Protein AF-A0A425Y7Y9-F1 (afdb_monomer_lite)

InterPro domains:
  IPR007346 Endonuclease I [PF04231] (333-532)
  IPR007346 Endonuclease I [PTHR33607] (313-542)
  IPR043744 Domain of unknown function DUF5689 [PF18942] (41-261)
  IPR044925 His-Me finger superfamily [SSF54060] (330-532)

Sequence (548 aa):
MRKALYLLFLLTASFSACDSGSDSIKETIDPIPVVPVELVSNTTISDLKDLIGSEGFLSITQDLVIEGKVISDDYEKNIYESIVINDTKANADFSGIEILLASEELGRSFKLGQKILVKCKGLILGDNVLGANTLVENGKKTVTAIERNSIFDFIVKADDILSVESKLTAISNINDDMILSLIKVNAVQFIDADLEKNFGDANADVIRTLTDKDKNTLSLNIRKTADFGDTKIPAGNGSVMGILTKVNGTYELVIRGLSDVVLDGQRVDGDDNGGSQSGNDHENFLTPEVDVNGKIIVKYTPKDYVSQISEGQHMMSVRIPDNYYTSASTLSGAQLRSQIQSIISSGVKKLPYTSSSTDVWDMCEAGDQNPDNASQVWQIYKEQGISKSAHVSGSTGWNREHVWAKSHGDFGTSAGPGTDGHHLRASDAKENGNRAALDFANVNGPRTKNATFYEPPLSAKGDVARSIFYMAVRYGFTVDELGGQGKAERHGKLADLLKWNELDPVDPYEIRRNNVIYGIQNNRNPFIDHPELVKYIFGDKKTAVWKN

Radius of gyration: 28.17 Å; chains: 1; bounding box: 64×74×106 Å

Foldseek 3Di:
DDDDDDDDDDDDDDDDDDDDDDDDDDDDDDDDDDDPDDDDAPDELVRVLVPQDPVQKDQAADQGKYKFFWAFACPQPQPFQKTKTFHDDPPRRQNIAIAGAPDPRVCVVHPHQWMKMFGQHQWMDGNRYIARDWDADPNDIDHHHHYHVCPVVGMDTDPDRHDQFAAEDALVPDDPSNAQGWHKHWQKFWDPVQQADFQAALPAKDWTWIAHLVGRIEIEIGGSRGNRRRPGGDGAGTMAIAHWHADPRGIYGRGNHCVRDDGPHHDNDRDDDDDDDDDDDDDDDDDADQDPVGDGDDDDDAFHADRDDDDPPDPPPLPDDVCLCVVLFQDFFPSNLQVLLVSQQPPWDFAQCDDPDDALLNLQLQLQQGRNDNQWGAALQPRDTFGSVQEDPDQAGKYWAQLQACQLAVDDCDRDSNGQLLRIHIHRRNVSVVCPNAADAPPPDPDQDDPRYGHGPLQNLLSSLLSQVQCCSNPVADEEQPADDDHGRYGHHQVRSLVSCSSHDQGVSLSSSQVSSCVVTVGGRVCNVPVCVCCRHRNVVRVPGHHD

Organism: NCBI:txid2283627

Structure (mmCIF, N/CA/C/O backbone):
data_AF-A0A425Y7Y9-F1
#
_entry.id   AF-A0A425Y7Y9-F1
#
loop_
_atom_site.group_PDB
_atom_site.id
_atom_site.type_symbol
_atom_site.label_atom_id
_atom_site.label_alt_id
_atom_site.label_comp_id
_atom_site.label_asym_id
_atom_site.label_entity_id
_atom_site.label_seq_id
_atom_site.pdbx_PDB_ins_code
_atom_site.Cartn_x
_atom_site.Cartn_y
_atom_site.Cartn_z
_atom_site.occupancy
_atom_site.B_iso_or_equiv
_atom_site.auth_seq_id
_atom_site.auth_comp_id
_atom_site.auth_asym_id
_atom_site.auth_atom_id
_atom_site.pdbx_PDB_model_num
ATOM 1 N N . MET A 1 1 ? 34.437 -2.948 71.991 1.00 32.66 1 MET A N 1
ATOM 2 C CA . MET A 1 1 ? 35.630 -2.276 71.413 1.00 32.66 1 MET A CA 1
ATOM 3 C C . MET A 1 1 ? 35.939 -2.944 70.080 1.00 32.66 1 MET A C 1
ATOM 5 O O . MET A 1 1 ? 35.927 -4.165 70.085 1.00 32.66 1 MET A O 1
ATOM 9 N N . ARG A 1 2 ? 36.277 -2.185 69.017 1.00 30.33 2 ARG A N 1
ATOM 10 C CA . ARG A 1 2 ? 36.571 -2.676 67.641 1.00 30.33 2 ARG A CA 1
ATOM 11 C C . ARG A 1 2 ? 35.376 -3.345 66.924 1.00 30.33 2 ARG A C 1
ATOM 13 O O . ARG A 1 2 ? 34.539 -3.942 67.582 1.00 30.33 2 ARG A O 1
ATOM 20 N N . LYS A 1 3 ? 35.271 -3.322 65.590 1.00 27.41 3 LYS A N 1
ATOM 21 C CA . LYS A 1 3 ? 35.575 -2.273 64.581 1.00 27.41 3 LYS A CA 1
ATOM 22 C C . LYS A 1 3 ? 34.843 -2.693 63.290 1.00 27.41 3 LYS A C 1
ATOM 24 O O . LYS A 1 3 ? 34.805 -3.883 63.005 1.00 27.41 3 LYS A O 1
ATOM 29 N N . ALA A 1 4 ? 34.302 -1.755 62.516 1.00 27.42 4 ALA A N 1
ATOM 30 C CA . ALA A 1 4 ? 33.759 -2.062 61.189 1.00 27.42 4 ALA A CA 1
ATOM 31 C C . ALA A 1 4 ? 34.880 -2.188 60.141 1.00 27.42 4 ALA A C 1
ATOM 33 O O . ALA A 1 4 ? 35.915 -1.529 60.279 1.00 27.42 4 ALA A O 1
ATOM 34 N N . LEU A 1 5 ? 34.642 -2.960 59.074 1.00 26.59 5 LEU A N 1
ATOM 35 C CA . LEU A 1 5 ? 35.313 -2.780 57.785 1.00 26.59 5 LEU A CA 1
ATOM 36 C C . LEU A 1 5 ? 34.445 -3.319 56.634 1.00 26.59 5 LEU A C 1
ATOM 38 O O . LEU A 1 5 ? 33.860 -4.392 56.751 1.00 26.59 5 LEU A O 1
ATOM 42 N N . TYR A 1 6 ? 34.373 -2.561 55.540 1.00 25.73 6 TYR A N 1
ATOM 43 C CA . TYR A 1 6 ? 33.807 -2.980 54.253 1.00 25.73 6 TYR A CA 1
ATOM 44 C C . TYR A 1 6 ? 34.863 -3.736 53.430 1.00 25.73 6 TYR A C 1
ATOM 46 O O . TYR A 1 6 ? 36.054 -3.480 53.608 1.00 25.73 6 TYR A O 1
ATOM 54 N N . LEU A 1 7 ? 34.441 -4.529 52.438 1.00 24.77 7 LEU A N 1
ATOM 55 C CA . LEU A 1 7 ? 35.131 -4.568 51.139 1.00 24.77 7 LEU A CA 1
ATOM 56 C C . LEU A 1 7 ? 34.165 -4.941 49.996 1.00 24.77 7 LEU A C 1
ATOM 58 O O . LEU A 1 7 ? 32.967 -5.092 50.225 1.00 24.77 7 LEU A O 1
ATOM 62 N N . LEU A 1 8 ? 34.675 -4.959 48.762 1.00 22.25 8 LEU A N 1
ATOM 63 C CA . LEU A 1 8 ? 33.944 -4.602 47.544 1.00 22.25 8 LEU A CA 1
ATOM 64 C C . LEU A 1 8 ? 34.412 -5.444 46.338 1.00 22.25 8 LEU A C 1
ATOM 66 O O . LEU A 1 8 ? 35.619 -5.554 46.133 1.00 22.25 8 LEU A O 1
ATOM 70 N N . PHE A 1 9 ? 33.464 -5.900 45.501 1.00 23.36 9 PHE A N 1
ATOM 71 C CA . PHE A 1 9 ? 33.674 -6.500 44.158 1.00 23.36 9 PHE A CA 1
ATOM 72 C C . PHE A 1 9 ? 34.446 -7.862 44.165 1.00 23.36 9 PHE A C 1
ATOM 74 O O . PHE A 1 9 ? 34.919 -8.291 45.210 1.00 23.36 9 PHE A O 1
ATOM 81 N N . LEU A 1 10 ? 34.536 -8.666 43.087 1.00 24.05 10 LEU A N 1
ATOM 82 C CA . LEU A 1 10 ? 34.299 -8.429 41.648 1.00 24.05 10 LEU A CA 1
ATOM 83 C C . LEU A 1 10 ? 33.756 -9.684 40.902 1.00 24.05 10 LEU A C 1
ATOM 85 O O . LEU A 1 10 ? 33.734 -10.790 41.430 1.00 24.05 10 LEU A O 1
ATOM 89 N N . LEU A 1 11 ? 33.324 -9.463 39.657 1.00 24.62 11 LEU A N 1
ATOM 90 C CA . LEU A 1 11 ? 32.719 -10.369 38.661 1.00 24.62 11 LEU A CA 1
ATOM 91 C C . LEU A 1 11 ? 33.630 -11.506 38.124 1.00 24.62 11 LEU A C 1
ATOM 93 O O . LEU A 1 11 ? 34.824 -11.288 37.943 1.00 24.62 11 LEU A O 1
ATOM 97 N N . THR A 1 12 ? 33.058 -12.657 37.726 1.00 26.95 12 THR A N 1
ATOM 98 C CA . THR A 1 12 ? 33.279 -13.361 36.420 1.00 26.95 12 THR A CA 1
ATOM 99 C C . THR A 1 12 ? 32.346 -14.587 36.270 1.00 26.95 12 THR A C 1
ATOM 101 O O . THR A 1 12 ? 31.782 -15.047 37.259 1.00 26.95 12 THR A O 1
ATOM 104 N N . ALA A 1 13 ? 32.134 -15.099 35.044 1.00 28.64 13 ALA A N 1
ATOM 105 C CA . ALA A 1 13 ? 31.211 -16.210 34.728 1.00 28.64 13 ALA A CA 1
ATOM 106 C C . ALA A 1 13 ? 31.646 -17.017 33.478 1.00 28.64 13 ALA A C 1
ATOM 108 O O . ALA A 1 13 ? 32.373 -16.466 32.651 1.00 28.64 13 ALA A O 1
ATOM 109 N N . SER A 1 14 ? 31.174 -18.271 33.310 1.00 31.69 14 SER A N 1
ATOM 110 C CA . SER A 1 14 ? 31.062 -19.014 32.021 1.00 31.69 14 SER A CA 1
ATOM 111 C C . SER A 1 14 ? 30.394 -20.408 32.156 1.00 31.69 14 SER A C 1
ATOM 113 O O . SER A 1 14 ? 30.716 -21.123 33.095 1.00 31.69 14 SER A O 1
ATOM 115 N N . PHE A 1 15 ? 29.497 -20.742 31.204 1.00 31.30 15 PHE A N 1
ATOM 116 C CA . PHE A 1 15 ? 29.165 -22.030 30.512 1.00 31.30 15 PHE A CA 1
ATOM 117 C C . PHE A 1 15 ? 29.622 -23.406 31.095 1.00 31.30 15 PHE A C 1
ATOM 119 O O . PHE A 1 15 ? 30.703 -23.493 31.657 1.00 31.30 15 PHE A O 1
ATOM 126 N N . SER A 1 16 ? 29.001 -24.589 30.883 1.00 33.62 16 SER A N 1
ATOM 127 C CA . SER A 1 16 ? 27.749 -25.109 30.249 1.00 33.62 16 SER A CA 1
ATOM 128 C C . SER A 1 16 ? 27.742 -26.667 30.383 1.00 33.62 16 SER A C 1
ATOM 130 O O . SER A 1 16 ? 28.742 -27.212 30.839 1.00 33.62 16 SER A O 1
ATOM 132 N N . ALA A 1 17 ? 26.802 -27.496 29.886 1.00 30.20 17 ALA A N 1
ATOM 133 C CA . ALA A 1 17 ? 25.320 -27.525 29.814 1.00 30.20 17 ALA A CA 1
ATOM 134 C C . ALA A 1 17 ? 24.890 -28.797 29.011 1.00 30.20 17 ALA A C 1
ATOM 136 O O . ALA A 1 17 ? 25.526 -29.084 27.997 1.00 30.20 17 ALA A O 1
ATOM 137 N N . CYS A 1 18 ? 23.851 -29.561 29.408 1.00 25.70 18 CYS A N 1
ATOM 138 C CA . CYS A 1 18 ? 23.289 -30.673 28.599 1.00 25.70 18 CYS A CA 1
ATOM 139 C C . CYS A 1 18 ? 21.883 -31.140 29.057 1.00 25.70 18 CYS A C 1
ATOM 141 O O . CYS A 1 18 ? 21.420 -30.716 30.113 1.00 25.70 18 CYS A O 1
ATOM 143 N N . ASP A 1 19 ? 21.233 -32.002 28.261 1.00 42.00 19 ASP A N 1
ATOM 144 C CA . ASP A 1 19 ? 19.782 -32.296 28.268 1.00 42.00 19 ASP A CA 1
ATOM 145 C C . ASP A 1 19 ? 19.436 -33.811 28.303 1.00 42.00 19 ASP A C 1
ATOM 147 O O . ASP A 1 19 ? 20.246 -34.642 27.893 1.00 42.00 19 ASP A O 1
ATOM 151 N N . SER A 1 20 ? 18.234 -34.160 28.791 1.00 32.25 20 SER A N 1
ATOM 152 C CA . SER A 1 20 ? 17.466 -35.397 28.506 1.00 32.25 20 SER A CA 1
ATOM 153 C C . SER A 1 20 ? 16.085 -35.346 29.199 1.00 32.25 20 SER A C 1
ATOM 155 O O . SER A 1 20 ? 15.986 -34.829 30.312 1.00 32.25 20 SER A O 1
ATOM 157 N N . GLY A 1 21 ? 15.017 -35.902 28.602 1.00 31.50 21 GLY A N 1
ATOM 158 C CA . GLY A 1 21 ? 13.669 -35.835 29.201 1.00 31.50 21 GLY A CA 1
ATOM 159 C C . GLY A 1 21 ? 12.653 -36.886 28.731 1.00 31.50 21 GLY A C 1
ATOM 160 O O . GLY A 1 21 ? 13.029 -37.856 28.076 1.00 31.50 21 GLY A O 1
ATOM 161 N N . SER A 1 22 ? 11.364 -36.645 29.046 1.00 34.16 22 SER A N 1
ATOM 162 C CA . SER A 1 22 ? 10.171 -37.506 28.809 1.00 34.16 22 SER A CA 1
ATOM 163 C C . SER A 1 22 ? 10.133 -38.808 29.655 1.00 34.16 22 SER A C 1
ATOM 165 O O . SER A 1 22 ? 11.182 -39.318 30.034 1.00 34.16 22 SER A O 1
ATOM 167 N N . ASP A 1 23 ? 8.993 -39.400 30.045 1.00 35.38 23 ASP A N 1
ATOM 168 C CA . ASP A 1 23 ? 7.564 -39.072 29.838 1.00 35.38 23 ASP A CA 1
ATOM 169 C C . ASP A 1 23 ? 6.678 -39.698 30.957 1.00 35.38 23 ASP A C 1
ATOM 171 O O . ASP A 1 23 ? 7.097 -40.687 31.561 1.00 35.38 23 ASP A O 1
ATOM 175 N N . SER A 1 24 ? 5.466 -39.172 31.222 1.00 32.50 24 SER A N 1
ATOM 176 C CA . SER A 1 24 ? 4.255 -39.918 31.684 1.00 32.50 24 SER A CA 1
ATOM 177 C C . SER A 1 24 ? 3.074 -39.034 32.158 1.00 32.50 24 SER A C 1
ATOM 179 O O . SER A 1 24 ? 2.983 -38.602 33.304 1.00 32.50 24 SER A O 1
ATOM 181 N N . ILE A 1 25 ? 2.101 -38.869 31.255 1.00 36.09 25 ILE A N 1
ATOM 182 C CA . ILE A 1 25 ? 0.624 -38.894 31.447 1.00 36.09 25 ILE A CA 1
ATOM 183 C C . ILE A 1 25 ? 0.162 -39.492 32.817 1.00 36.09 25 ILE A C 1
ATOM 185 O O . ILE A 1 25 ? 0.717 -40.499 33.243 1.00 36.09 25 ILE A O 1
ATOM 189 N N . LYS A 1 26 ? -0.912 -39.058 33.513 1.00 37.19 26 LYS A N 1
ATOM 190 C CA . LYS A 1 26 ? -2.227 -38.563 33.040 1.00 37.19 26 LYS A CA 1
ATOM 191 C C . LYS A 1 26 ? -3.115 -38.063 34.199 1.00 37.19 26 LYS A C 1
ATOM 193 O O . LYS A 1 26 ? -3.160 -38.726 35.227 1.00 37.19 26 LYS A O 1
ATOM 198 N N . GLU A 1 27 ? -3.951 -37.049 33.970 1.00 35.75 27 GLU A N 1
ATOM 199 C CA . GLU A 1 27 ? -5.282 -36.958 34.603 1.00 35.75 27 GLU A CA 1
ATOM 200 C C . GLU A 1 27 ? -6.270 -36.255 33.651 1.00 35.75 27 GLU A C 1
ATOM 202 O O . GLU A 1 27 ? -5.863 -35.447 32.816 1.00 35.75 27 GLU A O 1
ATOM 207 N N . THR A 1 28 ? -7.552 -36.624 33.704 1.00 38.84 28 THR A N 1
ATOM 208 C CA . THR A 1 28 ? -8.603 -36.162 32.775 1.00 38.84 28 THR A CA 1
ATOM 209 C C . THR A 1 28 ? -9.764 -35.558 33.547 1.00 38.84 28 THR A C 1
ATOM 211 O O . THR A 1 28 ? -10.302 -36.216 34.433 1.00 38.84 28 THR A O 1
ATOM 214 N N . ILE A 1 29 ? -10.181 -34.348 33.173 1.00 36.22 29 ILE A N 1
ATOM 215 C CA . ILE A 1 29 ? -11.377 -33.685 33.709 1.00 36.22 29 ILE A CA 1
ATOM 216 C C . ILE A 1 29 ? -12.552 -33.951 32.757 1.00 36.22 29 ILE A C 1
ATOM 218 O O . ILE A 1 29 ? -12.397 -33.825 31.541 1.00 36.22 29 ILE A O 1
ATOM 222 N N . ASP A 1 30 ? -13.709 -34.329 33.306 1.00 35.88 30 ASP A N 1
ATOM 223 C CA . ASP A 1 30 ? -14.934 -34.591 32.539 1.00 35.88 30 ASP A CA 1
ATOM 224 C C . ASP A 1 30 ? -15.533 -33.312 31.901 1.00 35.88 30 ASP A C 1
ATOM 226 O O . ASP A 1 30 ? -15.354 -32.207 32.423 1.00 35.88 30 ASP A O 1
ATOM 230 N N . PRO A 1 31 ? -16.253 -33.426 30.766 1.00 53.59 31 PRO A N 1
ATOM 231 C CA . PRO A 1 31 ? -16.633 -32.277 29.942 1.00 53.59 31 PRO A CA 1
ATOM 232 C C . PRO A 1 31 ? -17.864 -31.511 30.461 1.00 53.59 31 PRO A C 1
ATOM 234 O O . PRO A 1 31 ? -18.966 -32.055 30.534 1.00 53.59 31 PRO A O 1
ATOM 237 N N . ILE A 1 32 ? -17.703 -30.208 30.727 1.00 30.00 32 ILE A N 1
ATOM 238 C CA . ILE A 1 32 ? -18.783 -29.280 31.111 1.00 30.00 32 ILE A CA 1
ATOM 239 C C . ILE A 1 32 ? -18.461 -27.855 30.593 1.00 30.00 32 ILE A C 1
ATOM 241 O O . ILE A 1 32 ? -17.392 -27.352 30.930 1.00 30.00 32 ILE A O 1
ATOM 245 N N . PRO A 1 33 ? -19.363 -27.129 29.896 1.00 33.59 33 PRO A N 1
ATOM 246 C CA . PRO A 1 33 ? -20.411 -27.575 28.977 1.00 33.59 33 PRO A CA 1
ATOM 247 C C . PRO A 1 33 ? -20.352 -26.870 27.589 1.00 33.59 33 PRO A C 1
ATOM 249 O O . PRO A 1 33 ? -19.619 -25.913 27.357 1.00 33.59 33 PRO A O 1
ATOM 252 N N . VAL A 1 34 ? -21.202 -27.329 26.671 1.00 34.44 34 VAL A N 1
ATOM 253 C CA . VAL A 1 34 ? -21.598 -26.685 25.393 1.00 34.44 34 VAL A CA 1
ATOM 254 C C . VAL A 1 34 ? -22.338 -25.357 25.680 1.00 34.44 34 VAL A C 1
ATOM 256 O O . VAL A 1 34 ? -23.241 -25.380 26.511 1.00 34.44 34 VAL A O 1
ATOM 259 N N . VAL A 1 35 ? -22.089 -24.179 25.080 1.00 36.34 35 VAL A N 1
ATOM 260 C CA . VAL A 1 35 ? -21.073 -23.655 24.125 1.00 36.34 35 VAL A CA 1
ATOM 261 C C . VAL A 1 35 ? -20.586 -22.298 24.689 1.00 36.34 35 VAL A C 1
ATOM 263 O O . VAL A 1 35 ? -21.404 -21.611 25.308 1.00 36.34 35 VAL A O 1
ATOM 266 N N . PRO A 1 36 ? -19.361 -21.803 24.417 1.00 45.22 36 PRO A N 1
ATOM 267 C CA . PRO A 1 36 ? -19.153 -20.357 24.375 1.00 45.22 36 PRO A CA 1
ATOM 268 C C . PRO A 1 36 ? -20.010 -19.771 23.243 1.00 45.22 36 PRO A C 1
ATOM 270 O O . PRO A 1 36 ? -19.722 -19.985 22.068 1.00 45.22 36 PRO A O 1
ATOM 273 N N . VAL A 1 37 ? -21.086 -19.059 23.589 1.00 47.66 37 VAL A N 1
ATOM 274 C CA . VAL A 1 37 ? -21.837 -18.249 22.617 1.00 47.66 37 VAL A CA 1
ATOM 275 C C . VAL A 1 37 ? -20.840 -17.312 21.939 1.00 47.66 37 VAL A C 1
ATOM 277 O O . VAL A 1 37 ? -20.158 -16.559 22.638 1.00 47.66 37 VAL A O 1
ATOM 280 N N . GLU A 1 38 ? -20.729 -17.379 20.608 1.00 70.56 38 GLU A N 1
ATOM 281 C CA . GLU A 1 38 ? -19.930 -16.412 19.851 1.00 70.56 38 GLU A CA 1
ATOM 282 C C . GLU A 1 38 ? -20.389 -15.013 20.255 1.00 70.56 38 GLU A C 1
ATOM 284 O O . GLU A 1 38 ? -21.585 -14.716 20.239 1.00 70.56 38 GLU A O 1
ATOM 289 N N . LEU A 1 39 ? -19.459 -14.165 20.693 1.00 83.56 39 LEU A N 1
ATOM 290 C CA . LEU A 1 39 ? -19.810 -12.816 21.107 1.00 83.56 39 LEU A CA 1
ATOM 291 C C . LEU A 1 39 ? -20.243 -12.054 19.848 1.00 83.56 39 LEU A C 1
ATOM 293 O O . LEU A 1 39 ? -19.410 -11.761 18.996 1.00 83.56 39 LEU A O 1
ATOM 297 N N . VAL A 1 40 ? -21.542 -11.776 19.716 1.00 87.94 40 VAL A N 1
ATOM 298 C CA . VAL A 1 40 ? -22.116 -11.051 18.571 1.00 87.94 40 VAL A CA 1
ATOM 299 C C . VAL A 1 40 ? -22.347 -9.593 18.952 1.00 87.94 40 VAL A C 1
ATOM 301 O O . VAL A 1 40 ? -22.854 -9.301 20.037 1.00 87.94 40 VAL A O 1
ATOM 304 N N . SER A 1 41 ? -22.026 -8.671 18.044 1.00 91.25 41 SER A N 1
ATOM 305 C CA . SER A 1 41 ? -22.361 -7.256 18.200 1.00 91.25 41 SER A CA 1
ATOM 306 C C . SER A 1 41 ? -23.869 -7.014 18.092 1.00 91.25 41 SER A C 1
ATOM 308 O O . SER A 1 41 ? -24.479 -7.251 17.047 1.00 91.25 41 SER A O 1
ATOM 310 N N . ASN A 1 42 ? -24.471 -6.512 19.172 1.00 93.12 42 ASN A N 1
ATOM 311 C CA . ASN A 1 42 ? -25.913 -6.262 19.288 1.00 93.12 42 ASN A CA 1
ATOM 312 C C . ASN A 1 42 ? -26.306 -4.781 19.110 1.00 93.12 42 ASN A C 1
ATOM 314 O O . ASN A 1 42 ? -27.492 -4.464 19.123 1.00 93.12 42 ASN A O 1
ATOM 318 N N . THR A 1 43 ? -25.325 -3.903 18.893 1.00 92.62 43 THR A N 1
ATOM 319 C CA . THR A 1 43 ? -25.480 -2.481 18.548 1.00 92.62 43 THR A CA 1
ATOM 320 C C . THR A 1 43 ? -24.405 -2.086 17.521 1.00 92.62 43 THR A C 1
ATOM 322 O O . THR A 1 43 ? -23.396 -2.789 17.391 1.00 92.62 43 THR A O 1
ATOM 325 N N . THR A 1 44 ? -24.601 -1.007 16.757 1.00 91.81 44 THR A N 1
ATOM 326 C CA . THR A 1 44 ? -23.506 -0.365 15.995 1.00 91.81 44 THR A CA 1
ATOM 327 C C . THR A 1 44 ? -22.760 0.650 16.861 1.00 91.81 44 THR A C 1
ATOM 329 O O . THR A 1 44 ? -23.219 1.013 17.950 1.00 91.81 44 THR A O 1
ATOM 332 N N . ILE A 1 45 ? -21.614 1.131 16.371 1.00 91.75 45 ILE A N 1
ATOM 333 C CA . ILE A 1 45 ? -20.889 2.256 16.982 1.00 91.75 45 ILE A CA 1
ATOM 334 C C . ILE A 1 45 ? -21.716 3.552 16.923 1.00 91.75 45 ILE A C 1
ATOM 336 O O . ILE A 1 45 ? -21.666 4.346 17.862 1.00 91.75 45 ILE A O 1
ATOM 340 N N . SER A 1 46 ? -22.521 3.744 15.870 1.00 88.50 46 SER A N 1
ATOM 341 C CA . SER A 1 46 ? -23.405 4.911 15.749 1.00 88.50 46 SER A CA 1
ATOM 342 C C . SER A 1 46 ? -24.540 4.865 16.770 1.00 88.50 46 SER A C 1
ATOM 344 O O . SER A 1 46 ? -24.674 5.795 17.556 1.00 88.50 46 SER A O 1
ATOM 346 N N . ASP A 1 47 ? -25.270 3.746 16.842 1.00 90.31 47 ASP A N 1
ATOM 347 C CA . ASP A 1 47 ? -26.356 3.558 17.816 1.00 90.31 47 ASP A CA 1
ATOM 348 C C . ASP A 1 47 ? -25.855 3.756 19.258 1.00 90.31 47 ASP A C 1
ATOM 350 O O . ASP A 1 47 ? -26.550 4.339 20.085 1.00 90.31 47 ASP A O 1
ATOM 354 N N . LEU A 1 48 ? -24.631 3.290 19.562 1.00 92.69 48 LEU A N 1
ATOM 355 C CA . LEU A 1 48 ? -23.999 3.478 20.869 1.00 92.69 48 LEU A CA 1
ATOM 356 C C . LEU A 1 48 ? -23.728 4.961 21.165 1.00 92.69 48 LEU A C 1
ATOM 358 O O . LEU A 1 48 ? -23.982 5.409 22.283 1.00 92.69 48 LEU A O 1
ATOM 362 N N . LYS A 1 49 ? -23.218 5.713 20.181 1.00 90.25 49 LYS A N 1
ATOM 363 C CA . LYS A 1 49 ? -22.985 7.162 20.285 1.00 90.25 49 LYS A CA 1
ATOM 364 C C . LYS A 1 49 ? -24.297 7.925 20.475 1.00 90.25 49 LYS A C 1
ATOM 366 O O . LYS A 1 49 ? -24.351 8.800 21.333 1.00 90.25 49 LYS A O 1
ATOM 371 N N . ASP A 1 50 ? -25.364 7.528 19.788 1.00 89.62 50 ASP A N 1
ATOM 372 C CA . ASP A 1 50 ? -26.692 8.149 19.893 1.00 89.62 50 ASP A CA 1
ATOM 373 C C . ASP A 1 50 ? -27.379 7.925 21.260 1.00 89.62 50 ASP A C 1
ATOM 375 O O . ASP A 1 50 ? -28.347 8.615 21.589 1.00 89.62 50 ASP A O 1
ATOM 379 N N . LEU A 1 51 ? -26.863 7.024 22.112 1.00 91.12 51 LEU A N 1
ATOM 380 C CA . LEU A 1 51 ? -27.286 6.926 23.517 1.00 91.12 51 LEU A CA 1
ATOM 381 C C . LEU A 1 51 ? -26.767 8.084 24.391 1.00 91.12 51 LEU A C 1
ATOM 383 O O . LEU A 1 51 ? -27.211 8.220 25.537 1.00 91.12 51 LEU A O 1
ATOM 387 N N . ILE A 1 52 ? -25.817 8.897 23.911 1.00 87.56 52 ILE A N 1
ATOM 388 C CA . ILE A 1 52 ? -25.237 9.977 24.711 1.00 87.56 52 ILE A CA 1
ATOM 389 C C . ILE A 1 52 ? -26.240 11.132 24.863 1.00 87.56 52 ILE A C 1
ATOM 391 O O . ILE A 1 52 ? -26.569 11.867 23.934 1.00 87.56 52 ILE A O 1
ATOM 395 N N . GLY A 1 53 ? -26.772 11.282 26.076 1.00 82.25 53 GLY A N 1
ATOM 396 C CA . GLY A 1 53 ? -27.691 12.369 26.402 1.00 82.25 53 GLY A CA 1
ATOM 397 C C . GLY A 1 53 ? -27.003 13.739 26.422 1.00 82.25 53 GLY A C 1
ATOM 398 O O . GLY A 1 53 ? -25.778 13.852 26.384 1.00 82.25 53 GLY A O 1
ATOM 399 N N . SER A 1 54 ? -27.795 14.798 26.607 1.00 81.69 54 SER A N 1
ATOM 400 C CA . SER A 1 54 ? -27.324 16.195 26.673 1.00 81.69 54 SER A CA 1
ATOM 401 C C . SER A 1 54 ? -26.325 16.513 27.801 1.00 81.69 54 SER A C 1
ATOM 403 O O . SER A 1 54 ? -25.862 17.645 27.896 1.00 81.69 54 SER A O 1
ATOM 405 N N . GLU A 1 55 ? -25.998 15.550 28.668 1.00 79.31 55 GLU A N 1
ATOM 406 C CA . GLU A 1 55 ? -24.912 15.660 29.652 1.00 79.31 55 GLU A CA 1
ATOM 407 C C . GLU A 1 55 ? -23.518 15.353 29.068 1.00 79.31 55 GLU A C 1
ATOM 409 O O . GLU A 1 55 ? -22.520 15.582 29.749 1.00 79.31 55 GLU A O 1
ATOM 414 N N . GLY A 1 56 ? -23.423 14.822 27.840 1.00 86.44 56 GLY A N 1
ATOM 415 C CA . GLY A 1 56 ? -22.149 14.492 27.181 1.00 86.44 56 GLY A CA 1
ATOM 416 C C . GLY A 1 56 ? -21.397 13.297 27.786 1.00 86.44 56 GLY A C 1
ATOM 417 O O . GLY A 1 56 ? -20.239 13.066 27.444 1.00 86.44 56 GLY A O 1
ATOM 418 N N . PHE A 1 57 ? -22.037 12.550 28.694 1.00 92.75 57 PHE A N 1
ATOM 419 C CA . PHE A 1 57 ? -21.510 11.337 29.323 1.00 92.75 57 PHE A CA 1
ATOM 420 C C . PHE A 1 57 ? -22.640 10.345 29.632 1.00 92.75 57 PHE A C 1
ATOM 422 O O . PHE A 1 57 ? -23.724 10.750 30.049 1.00 92.75 57 PHE A O 1
ATOM 429 N N . LEU A 1 58 ? -22.359 9.046 29.522 1.00 94.44 58 LEU A N 1
ATOM 430 C CA . LEU A 1 58 ? -23.265 7.944 29.844 1.00 94.44 58 LEU A CA 1
ATOM 431 C C . LEU A 1 58 ? -22.507 6.804 30.543 1.00 94.44 58 LEU A C 1
ATOM 433 O O . LEU A 1 58 ? -21.533 6.280 30.007 1.00 94.44 58 LEU A O 1
ATOM 437 N N . SER A 1 59 ? -22.995 6.365 31.707 1.00 95.12 59 SER A N 1
ATOM 438 C CA . SER A 1 59 ? -22.572 5.099 32.324 1.00 95.12 59 SER A CA 1
ATOM 439 C C . SER A 1 59 ? -23.378 3.945 31.727 1.00 95.12 59 SER A C 1
ATOM 441 O O . SER A 1 59 ? -24.596 3.880 31.906 1.00 95.12 59 SER A O 1
ATOM 443 N N . ILE A 1 60 ? -22.722 3.022 31.025 1.00 96.81 60 ILE A N 1
ATOM 444 C CA . ILE A 1 60 ? -23.409 1.987 30.247 1.00 96.81 60 ILE A CA 1
ATOM 445 C C . ILE A 1 60 ? -23.776 0.809 31.157 1.00 96.81 60 ILE A C 1
ATOM 447 O O . ILE A 1 60 ? -22.934 0.003 31.544 1.00 96.81 60 ILE A O 1
ATOM 451 N N . THR A 1 61 ? -25.057 0.691 31.503 1.00 96.19 61 THR A N 1
ATOM 452 C CA . THR A 1 61 ? -25.580 -0.382 32.373 1.00 96.19 61 THR A CA 1
ATOM 453 C C . THR A 1 61 ? -26.134 -1.588 31.608 1.00 96.19 61 THR A C 1
ATOM 455 O O . THR A 1 61 ? -26.296 -2.664 32.186 1.00 96.19 61 THR A O 1
ATOM 458 N N . GLN A 1 62 ? -26.418 -1.414 30.316 1.00 96.00 62 GLN A N 1
ATOM 459 C CA . GLN A 1 62 ? -26.973 -2.425 29.415 1.00 96.00 62 GLN A CA 1
ATOM 460 C C . GLN A 1 62 ? -25.879 -3.366 28.886 1.00 96.00 62 GLN A C 1
ATOM 462 O O . GLN A 1 62 ? -24.742 -2.940 28.693 1.00 96.00 62 GLN A O 1
ATOM 467 N N . ASP A 1 63 ? -26.223 -4.625 28.600 1.00 95.94 63 ASP A N 1
ATOM 468 C CA . ASP A 1 63 ? -25.334 -5.646 28.013 1.00 95.94 63 ASP A CA 1
ATOM 469 C C . ASP A 1 63 ? -25.092 -5.412 26.505 1.00 95.94 63 ASP A C 1
ATOM 471 O O . ASP A 1 63 ? -25.385 -6.259 25.661 1.00 95.94 63 ASP A O 1
ATOM 475 N N . LEU A 1 64 ? -24.585 -4.225 26.164 1.00 96.69 64 LEU A N 1
ATOM 476 C CA . LEU A 1 64 ? -24.276 -3.806 24.798 1.00 96.69 64 LEU A CA 1
ATOM 477 C C . LEU A 1 64 ? -22.892 -4.291 24.350 1.00 96.69 64 LEU A C 1
ATOM 479 O O . LEU A 1 64 ? -21.948 -4.347 25.145 1.00 96.69 64 LEU A O 1
ATOM 483 N N . VAL A 1 65 ? -22.783 -4.614 23.063 1.00 95.94 65 VAL A N 1
ATOM 484 C CA . VAL A 1 65 ? -21.566 -5.076 22.392 1.00 95.94 65 VAL A CA 1
ATOM 485 C C . VAL A 1 65 ? -21.464 -4.417 21.015 1.00 95.94 65 VAL A C 1
ATOM 487 O O . VAL A 1 65 ? -22.295 -4.683 20.142 1.00 95.94 65 VAL A O 1
ATOM 490 N N . ILE A 1 66 ? -20.423 -3.609 20.809 1.00 94.62 66 ILE A N 1
ATOM 491 C CA . ILE A 1 66 ? -20.008 -3.126 19.480 1.00 94.62 66 ILE A CA 1
ATOM 492 C C . ILE A 1 66 ? -18.966 -4.064 18.864 1.00 94.62 66 ILE A C 1
ATOM 494 O O . ILE A 1 66 ? -18.281 -4.809 19.567 1.00 94.62 66 ILE A O 1
ATOM 498 N N . GLU A 1 67 ? -18.822 -3.988 17.546 1.00 92.75 67 GLU A N 1
ATOM 499 C CA . GLU A 1 67 ? -17.774 -4.645 16.766 1.00 92.75 67 GLU A CA 1
ATOM 500 C C . GLU A 1 67 ? -17.127 -3.606 15.853 1.00 92.75 67 GLU A C 1
ATOM 502 O O . GLU A 1 67 ? -17.826 -2.787 15.260 1.00 92.75 67 GLU A O 1
ATOM 507 N N . GLY A 1 68 ? -15.799 -3.621 15.760 1.00 91.19 68 GLY A N 1
ATOM 508 C CA . GLY A 1 68 ? -15.064 -2.641 14.971 1.00 91.19 68 GLY A CA 1
ATOM 509 C C . GLY A 1 68 ? -13.709 -3.144 14.487 1.00 91.19 68 GLY A C 1
ATOM 510 O O . GLY A 1 68 ? -13.123 -4.061 15.065 1.00 91.19 68 GLY A O 1
ATOM 511 N N . LYS A 1 69 ? -13.211 -2.518 13.419 1.00 89.69 69 LYS A N 1
ATOM 512 C CA . LYS A 1 69 ? -11.854 -2.684 12.880 1.00 89.69 69 LYS A CA 1
ATOM 513 C C . LYS A 1 69 ? -10.941 -1.599 13.452 1.00 89.69 69 LYS A C 1
ATOM 515 O O . LYS A 1 69 ? -11.305 -0.424 13.433 1.00 89.69 69 LYS A O 1
ATOM 520 N N . VAL A 1 70 ? -9.769 -1.976 13.963 1.00 89.50 70 VAL A N 1
ATOM 521 C CA . VAL A 1 70 ? -8.758 -1.029 14.476 1.00 89.50 70 VAL A CA 1
ATOM 522 C C . VAL A 1 70 ? -8.155 -0.226 13.323 1.00 89.50 70 VAL A C 1
ATOM 524 O O . VAL A 1 70 ? -7.585 -0.811 12.405 1.00 89.50 70 VAL A O 1
ATOM 527 N N . ILE A 1 71 ? -8.269 1.105 13.375 1.00 87.62 71 ILE A N 1
ATOM 528 C CA . ILE A 1 71 ? -7.746 2.026 12.344 1.00 87.62 71 ILE A CA 1
ATOM 529 C C . ILE A 1 71 ? -6.535 2.852 12.813 1.00 87.62 71 ILE A C 1
ATOM 531 O O . ILE A 1 71 ? -5.786 3.382 11.986 1.00 87.62 71 ILE A O 1
ATOM 535 N N . SER A 1 72 ? -6.342 2.949 14.131 1.00 86.62 72 SER A N 1
ATOM 536 C CA . SER A 1 72 ? -5.191 3.573 14.792 1.00 86.62 72 SER A CA 1
ATOM 537 C C . SER A 1 72 ? -3.955 2.677 14.789 1.00 86.62 72 SER A C 1
ATOM 539 O O . SER A 1 72 ? -4.070 1.455 14.726 1.00 86.62 72 SER A O 1
ATOM 541 N N . ASP A 1 73 ? -2.790 3.287 14.982 1.00 75.75 73 ASP A N 1
ATOM 542 C CA . ASP A 1 73 ? -1.540 2.606 15.321 1.00 75.75 73 ASP A CA 1
ATOM 543 C C . ASP A 1 73 ? -0.775 3.465 16.349 1.00 75.75 73 ASP A C 1
ATOM 545 O O . ASP A 1 73 ? -0.892 4.692 16.310 1.00 75.75 73 ASP A O 1
ATOM 549 N N . ASP A 1 74 ? -0.037 2.836 17.269 1.00 75.12 74 ASP A N 1
ATOM 550 C CA . ASP A 1 74 ? 0.750 3.498 18.323 1.00 75.12 74 ASP A CA 1
ATOM 551 C C . ASP A 1 74 ? 2.271 3.289 18.187 1.00 75.12 74 ASP A C 1
ATOM 553 O O . ASP A 1 74 ? 3.022 3.826 19.001 1.00 75.12 74 ASP A O 1
ATOM 557 N N . TYR A 1 75 ? 2.755 2.583 17.148 1.00 71.31 75 TYR A N 1
ATOM 558 C CA . TYR A 1 75 ? 4.198 2.345 16.947 1.00 71.31 75 TYR A CA 1
ATOM 559 C C . TYR A 1 75 ? 5.045 3.627 16.934 1.00 71.31 75 TYR A C 1
ATOM 561 O O . TYR A 1 75 ? 6.179 3.604 17.404 1.00 71.31 75 TYR A O 1
ATOM 569 N N . GLU A 1 76 ? 4.498 4.726 16.408 1.00 78.69 76 GLU A N 1
ATOM 570 C CA . GLU A 1 76 ? 5.130 6.053 16.358 1.00 78.69 76 GLU A CA 1
ATOM 571 C C . GLU A 1 76 ? 4.546 7.039 17.403 1.00 78.69 76 GLU A C 1
ATOM 573 O O . GLU A 1 76 ? 4.888 8.221 17.404 1.00 78.69 76 GLU A O 1
ATOM 578 N N . LYS A 1 77 ? 3.704 6.549 18.329 1.00 84.19 77 LYS A N 1
ATOM 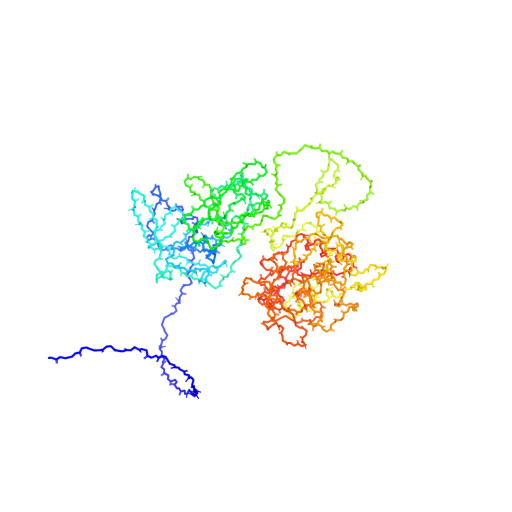579 C CA . LYS A 1 77 ? 3.201 7.208 19.556 1.00 84.19 77 LYS A CA 1
ATOM 580 C C . LYS A 1 77 ? 2.476 8.560 19.421 1.00 84.19 77 LYS A C 1
ATOM 582 O O . LYS A 1 77 ? 2.299 9.262 20.424 1.00 84.19 77 LYS A O 1
ATOM 587 N N . ASN A 1 78 ? 2.026 8.947 18.226 1.00 87.06 78 ASN A N 1
ATOM 588 C CA . ASN A 1 78 ? 1.169 10.133 18.078 1.00 87.06 78 ASN A CA 1
ATOM 589 C C . ASN A 1 78 ? -0.279 9.867 18.537 1.00 87.06 78 ASN A C 1
ATOM 591 O O . ASN A 1 78 ? -0.929 10.729 19.126 1.00 87.06 78 ASN A O 1
ATOM 595 N N . ILE A 1 79 ? -0.748 8.633 18.343 1.00 88.06 79 ILE A N 1
ATOM 596 C CA . ILE A 1 79 ? -1.834 8.032 19.124 1.00 88.06 79 ILE A CA 1
ATOM 597 C C . ILE A 1 79 ? -1.152 7.229 20.239 1.00 88.06 79 ILE A C 1
ATOM 599 O O . ILE A 1 79 ? -0.156 6.553 19.986 1.00 88.06 79 ILE A O 1
ATOM 603 N N . TYR A 1 80 ? -1.616 7.370 21.481 1.00 83.50 80 TYR A N 1
ATOM 604 C CA . TYR A 1 80 ? -0.938 6.835 22.666 1.00 83.50 80 TYR A CA 1
ATOM 605 C C . TYR A 1 80 ? -1.936 6.666 23.821 1.00 83.50 80 TYR A C 1
ATOM 607 O O . TYR A 1 80 ? -2.760 7.560 24.041 1.00 83.50 80 TYR A O 1
ATOM 615 N N . GLU A 1 81 ? -1.850 5.534 24.535 1.00 88.62 81 GLU A N 1
ATOM 616 C CA . GLU A 1 81 ? -2.815 5.070 25.558 1.00 88.62 81 GLU A CA 1
ATOM 617 C C . GLU A 1 81 ? -4.280 5.029 25.066 1.00 88.62 81 GLU A C 1
ATOM 619 O O . GLU A 1 81 ? -5.239 5.118 25.837 1.00 88.62 81 GLU A O 1
ATOM 624 N N . SER A 1 82 ? -4.475 4.851 23.756 1.00 93.19 82 SER A N 1
ATOM 625 C CA . SER A 1 82 ? -5.785 4.625 23.150 1.00 93.19 82 SER A CA 1
ATOM 626 C C . SER A 1 82 ? -5.704 3.831 21.846 1.00 93.19 82 SER A 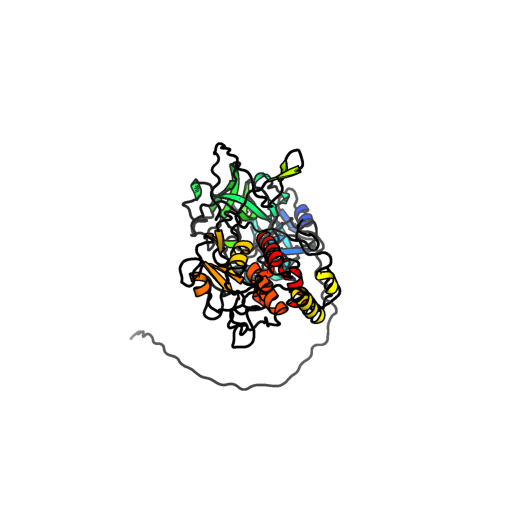C 1
ATOM 628 O O . SER A 1 82 ? -4.654 3.744 21.206 1.00 93.19 82 SER A O 1
ATOM 630 N N . ILE A 1 83 ? -6.835 3.245 21.452 1.00 94.44 83 ILE A N 1
ATOM 631 C CA . ILE A 1 83 ? -7.083 2.760 20.089 1.00 94.44 83 ILE A CA 1
ATOM 632 C C . ILE A 1 83 ? -8.337 3.427 19.529 1.00 94.44 83 ILE A C 1
ATOM 634 O O . ILE A 1 83 ? -9.266 3.734 20.271 1.00 94.44 83 ILE A O 1
ATOM 638 N N . VAL A 1 84 ? -8.395 3.598 18.212 1.00 95.06 84 VAL A N 1
ATOM 639 C CA . VAL A 1 84 ? -9.591 4.056 17.496 1.00 95.06 84 VAL A CA 1
ATOM 640 C C . VAL A 1 84 ? -10.074 2.931 16.593 1.00 95.06 84 VAL A C 1
ATOM 642 O O . VAL A 1 84 ? -9.288 2.338 15.843 1.00 95.06 84 VAL A O 1
ATOM 645 N N . ILE A 1 85 ? -11.372 2.642 16.663 1.00 93.81 85 ILE A N 1
ATOM 646 C CA . ILE A 1 85 ? -12.035 1.649 15.815 1.00 93.81 85 ILE A CA 1
ATOM 647 C C . ILE A 1 85 ? -13.128 2.297 14.963 1.00 93.81 85 ILE A C 1
ATOM 649 O O . ILE A 1 85 ? -13.723 3.300 15.356 1.00 93.81 85 ILE A O 1
ATOM 653 N N . ASN A 1 86 ? -13.399 1.723 13.793 1.00 89.44 86 ASN A N 1
ATOM 654 C CA . ASN A 1 86 ? -14.562 2.043 12.953 1.00 89.44 86 ASN A CA 1
ATOM 655 C C . ASN A 1 86 ? -15.457 0.805 12.837 1.00 89.44 86 ASN A C 1
ATOM 657 O O . ASN A 1 86 ? -14.969 -0.313 13.019 1.00 89.44 86 ASN A O 1
ATOM 661 N N . ASP A 1 87 ? -16.746 0.988 12.548 1.00 86.38 87 ASP A N 1
ATOM 662 C CA . ASP A 1 87 ? -17.691 -0.130 12.430 1.00 86.38 87 ASP A CA 1
ATOM 663 C C . ASP A 1 87 ? -17.302 -1.071 11.264 1.00 86.38 87 ASP A C 1
ATOM 665 O O . ASP A 1 87 ? -16.561 -0.702 10.344 1.00 86.38 87 ASP A O 1
ATOM 669 N N . THR A 1 88 ? -17.763 -2.320 11.328 1.00 74.19 88 THR A N 1
ATOM 670 C CA . THR A 1 88 ? -17.492 -3.373 10.331 1.00 74.19 88 THR A CA 1
ATOM 671 C C . THR A 1 88 ? -18.695 -3.685 9.444 1.00 74.19 88 THR A C 1
ATOM 673 O O . THR A 1 88 ? -18.560 -4.425 8.466 1.00 74.19 88 THR A O 1
ATOM 676 N N . LYS A 1 89 ? -19.879 -3.158 9.771 1.00 66.94 89 LYS A N 1
ATOM 677 C CA . LYS A 1 89 ? -21.116 -3.412 9.026 1.00 66.94 89 LYS A CA 1
ATOM 678 C C . LYS A 1 89 ? -21.206 -2.457 7.835 1.00 66.94 89 LYS A C 1
ATOM 680 O O . LYS A 1 89 ? -21.058 -1.247 7.977 1.00 66.94 89 LYS A O 1
ATOM 685 N N . ALA A 1 90 ? -21.462 -3.012 6.650 1.00 43.56 90 ALA A N 1
ATOM 686 C CA . ALA A 1 90 ? -21.457 -2.253 5.401 1.00 43.56 90 ALA A CA 1
ATOM 687 C C . ALA A 1 90 ? -22.397 -1.033 5.455 1.00 43.56 90 ALA A C 1
ATOM 689 O O . ALA A 1 90 ? -23.543 -1.144 5.899 1.00 43.56 90 ALA A O 1
ATOM 690 N N . ASN A 1 91 ? -21.918 0.096 4.921 1.00 46.75 91 ASN A N 1
ATOM 691 C CA . ASN A 1 91 ? -22.512 1.443 4.993 1.00 46.75 91 ASN A CA 1
ATOM 692 C C . ASN A 1 91 ? -22.321 2.180 6.339 1.00 46.75 91 ASN A C 1
ATOM 694 O O . ASN A 1 91 ? -22.744 3.330 6.436 1.00 46.75 91 ASN A O 1
ATOM 698 N N . ALA A 1 92 ? -21.664 1.584 7.344 1.00 52.41 92 ALA A N 1
ATOM 699 C CA . ALA A 1 92 ? -21.326 2.242 8.617 1.00 52.41 92 ALA A CA 1
ATOM 700 C C . ALA A 1 92 ? -19.823 2.571 8.773 1.00 52.41 92 ALA A C 1
ATOM 702 O O . ALA A 1 92 ? -19.416 3.092 9.812 1.00 52.41 92 ALA A O 1
ATOM 703 N N . ASP A 1 93 ? -19.013 2.319 7.736 1.00 52.78 93 ASP A N 1
ATOM 704 C CA . ASP A 1 93 ? -17.536 2.308 7.712 1.00 52.78 93 ASP A CA 1
ATOM 705 C C . ASP A 1 93 ? -16.792 3.568 8.207 1.00 52.78 93 ASP A C 1
ATOM 707 O O . ASP A 1 93 ? -15.567 3.543 8.306 1.00 52.78 93 ASP A O 1
ATOM 711 N N . PHE A 1 94 ? -17.507 4.651 8.524 1.00 62.56 94 PHE A N 1
ATOM 712 C CA . PHE A 1 94 ? -16.962 5.938 8.968 1.00 62.56 94 PHE A CA 1
ATOM 713 C C . PHE A 1 94 ? -17.347 6.325 10.407 1.00 62.56 94 PHE A C 1
ATOM 715 O O . PHE A 1 94 ? -16.757 7.252 10.963 1.00 62.56 94 PHE A O 1
ATOM 722 N N . SER A 1 95 ? -18.290 5.618 11.048 1.00 76.38 95 SER A N 1
ATOM 723 C CA . SER A 1 95 ? -18.643 5.900 12.445 1.00 76.38 95 SER A CA 1
ATOM 724 C C . SER A 1 95 ? -17.564 5.340 13.373 1.00 76.38 95 SER A C 1
ATOM 726 O O . SER A 1 95 ? -17.493 4.134 13.622 1.00 76.38 95 SER A O 1
ATOM 728 N N . GLY A 1 96 ? -16.679 6.228 13.830 1.00 89.56 96 GLY A N 1
ATOM 729 C CA . GLY A 1 96 ? -15.566 5.890 14.709 1.00 89.56 96 GLY A CA 1
ATOM 730 C C . GLY A 1 96 ? -15.832 6.147 16.191 1.00 89.56 96 GLY A C 1
ATOM 731 O O . GLY A 1 96 ? -16.702 6.949 16.553 1.00 89.56 96 GLY A O 1
ATOM 732 N N . ILE A 1 97 ? -15.051 5.471 17.038 1.00 93.81 97 ILE A N 1
ATOM 733 C CA . ILE A 1 97 ? -14.997 5.669 18.493 1.00 93.81 97 ILE A CA 1
ATOM 734 C C . ILE A 1 97 ? -13.575 5.405 19.016 1.00 93.81 97 ILE A C 1
ATOM 736 O O . ILE A 1 97 ? -12.899 4.476 18.560 1.00 93.81 97 ILE A O 1
ATOM 740 N N . GLU A 1 98 ? -13.109 6.232 19.952 1.00 96.56 98 GLU A N 1
ATOM 741 C CA . GLU A 1 98 ? -11.830 6.049 20.647 1.00 96.56 98 GLU A CA 1
ATOM 742 C C . GLU A 1 98 ? -12.058 5.224 21.919 1.00 96.56 98 GLU A C 1
ATOM 744 O O . GLU A 1 98 ? -13.086 5.351 22.583 1.00 96.56 98 GLU A O 1
ATOM 749 N N . ILE A 1 99 ? -11.103 4.369 22.274 1.00 97.38 99 ILE A N 1
ATOM 750 C CA . ILE A 1 99 ? -11.115 3.570 23.498 1.00 97.38 99 ILE A CA 1
ATOM 751 C C . ILE A 1 99 ? -9.804 3.831 24.229 1.00 97.38 99 ILE A C 1
ATOM 753 O O . ILE A 1 99 ? -8.733 3.492 23.725 1.00 97.38 99 ILE A O 1
ATOM 757 N N . LEU A 1 100 ? -9.890 4.432 25.414 1.00 96.88 100 LEU A N 1
ATOM 758 C CA . LEU A 1 100 ? -8.732 4.748 26.247 1.00 96.88 100 LEU A CA 1
ATOM 759 C C . LEU A 1 100 ? -8.261 3.489 26.990 1.00 96.88 100 LEU A C 1
ATOM 761 O O . LEU A 1 100 ? -9.044 2.856 27.700 1.00 96.88 100 LEU A O 1
ATOM 765 N N . LEU A 1 101 ? -6.982 3.136 26.862 1.00 93.81 101 LEU A N 1
ATOM 766 C CA . LEU A 1 101 ? -6.377 1.903 27.375 1.00 93.81 101 LEU A CA 1
ATOM 767 C C . LEU A 1 101 ? -5.062 2.225 28.097 1.00 93.81 101 LEU A C 1
ATOM 769 O O . LEU A 1 101 ? -4.139 2.749 27.484 1.00 93.81 101 LEU A O 1
ATOM 773 N N . ALA A 1 102 ? -4.941 1.857 29.375 1.00 90.56 102 ALA A N 1
ATOM 774 C CA . ALA A 1 102 ? -3.762 2.137 30.201 1.00 90.56 102 ALA A CA 1
ATOM 775 C C . ALA A 1 102 ? -2.593 1.174 29.886 1.00 90.56 102 ALA A C 1
ATOM 777 O O . ALA A 1 102 ? -2.142 0.398 30.731 1.00 90.56 102 ALA A O 1
ATOM 778 N N . SER A 1 103 ? -2.139 1.158 28.633 1.00 84.94 103 SER A N 1
ATOM 779 C CA . SER A 1 103 ? -1.010 0.358 28.160 1.00 84.94 103 SER A CA 1
ATOM 780 C C . SER A 1 103 ? -0.309 1.037 26.992 1.00 84.94 103 SER A C 1
ATOM 782 O O . SER A 1 103 ? -0.946 1.592 26.104 1.00 84.94 103 SER A O 1
ATOM 784 N N . GLU A 1 104 ? 1.006 0.872 26.965 1.00 78.44 104 GLU A N 1
ATOM 785 C CA . GLU A 1 104 ? 1.881 1.167 25.832 1.00 78.44 104 GLU A CA 1
ATOM 786 C C . GLU A 1 104 ? 1.932 -0.019 24.847 1.00 78.44 104 GLU A C 1
ATOM 788 O O . GLU A 1 104 ? 1.574 -1.149 25.211 1.00 78.44 104 GLU A O 1
ATOM 793 N N . GLU A 1 105 ? 2.440 0.235 23.635 1.00 67.88 105 GLU A N 1
ATOM 794 C CA . GLU A 1 105 ? 2.679 -0.736 22.552 1.00 67.88 105 GLU A CA 1
ATOM 795 C C . GLU A 1 105 ? 1.410 -1.494 22.111 1.00 67.88 105 GLU A C 1
ATOM 797 O O . GLU A 1 105 ? 1.430 -2.692 21.793 1.00 67.88 105 GLU A O 1
ATOM 802 N N . LEU A 1 106 ? 0.284 -0.781 22.093 1.00 72.81 106 LEU A N 1
ATOM 803 C CA . LEU A 1 106 ? -1.037 -1.284 21.732 1.00 72.81 106 LEU A CA 1
ATOM 804 C C . LEU A 1 106 ? -1.052 -1.901 20.329 1.00 72.81 106 LEU A C 1
ATOM 806 O O . LEU A 1 106 ? -1.671 -2.950 20.171 1.00 72.81 106 LEU A O 1
ATOM 810 N N . GLY A 1 107 ? -0.302 -1.372 19.358 1.00 60.69 107 GLY A N 1
ATOM 811 C CA . GLY A 1 107 ? -0.161 -1.904 17.995 1.00 60.69 107 GLY A CA 1
ATOM 812 C C . GLY A 1 107 ? 0.432 -3.321 17.920 1.00 60.69 107 GLY A C 1
ATOM 813 O O . GLY A 1 107 ? 0.168 -4.065 16.969 1.00 60.69 107 GLY A O 1
ATOM 814 N N . ARG A 1 108 ? 1.166 -3.767 18.956 1.00 66.94 108 ARG A N 1
ATOM 815 C CA . ARG A 1 108 ? 1.604 -5.175 19.090 1.00 66.94 108 ARG A CA 1
ATOM 816 C C . ARG A 1 108 ? 0.468 -6.102 19.527 1.00 66.94 108 ARG A C 1
ATOM 818 O O . ARG A 1 108 ? 0.477 -7.288 19.198 1.00 66.94 108 ARG A O 1
ATOM 825 N N . SER A 1 109 ? -0.503 -5.571 20.268 1.00 72.25 109 SER A N 1
ATOM 826 C CA . SER A 1 109 ? -1.656 -6.307 20.805 1.00 72.25 109 SER A CA 1
ATOM 827 C C . SER A 1 109 ? -2.880 -6.240 19.887 1.00 72.25 109 SER A C 1
ATOM 829 O O . SER A 1 109 ? -3.607 -7.229 19.759 1.00 72.25 109 SER A O 1
ATOM 831 N N . PHE A 1 110 ? -3.073 -5.102 19.226 1.00 78.31 110 PHE A N 1
ATOM 832 C CA . PHE A 1 110 ? -4.187 -4.715 18.371 1.00 78.31 110 PHE A CA 1
ATOM 833 C C . PHE A 1 110 ? -3.612 -4.205 17.046 1.00 78.31 110 PHE A C 1
ATOM 835 O O . PHE A 1 110 ? -3.282 -3.033 16.904 1.00 78.31 110 PHE A O 1
ATOM 842 N N . LYS A 1 111 ? -3.438 -5.112 16.082 1.00 78.69 111 LYS A N 1
ATOM 843 C CA . LYS A 1 111 ? -2.883 -4.772 14.764 1.00 78.69 111 LYS A CA 1
ATOM 844 C C . LYS A 1 111 ? -3.820 -3.813 14.024 1.00 78.69 111 LYS A C 1
ATOM 846 O O . LYS A 1 111 ? -5.036 -3.918 14.173 1.00 78.69 111 LYS A O 1
ATOM 851 N N . LEU A 1 112 ? -3.279 -2.988 13.131 1.00 77.56 112 LEU A N 1
ATOM 852 C CA . LEU A 1 112 ? -4.092 -2.294 12.132 1.00 77.56 112 LEU A CA 1
ATOM 853 C C . LEU A 1 112 ? -4.974 -3.308 11.370 1.00 77.56 112 LEU A C 1
ATOM 855 O O . LEU A 1 112 ? -4.495 -4.369 10.963 1.00 77.56 112 LEU A O 1
ATOM 859 N N . GLY A 1 113 ? -6.267 -3.010 11.239 1.00 78.75 113 GLY A N 1
ATOM 860 C CA . GLY A 1 113 ? -7.279 -3.888 10.646 1.00 78.75 113 GLY A CA 1
ATOM 861 C C . GLY A 1 113 ? -7.848 -4.965 11.570 1.00 78.75 113 GLY A C 1
ATOM 862 O O . GLY A 1 113 ? -8.837 -5.598 11.211 1.00 78.75 113 GLY A O 1
ATOM 863 N N . GLN A 1 114 ? -7.287 -5.180 12.764 1.00 85.69 114 GLN A N 1
ATOM 864 C CA . GLN A 1 114 ? -7.779 -6.180 13.717 1.00 85.69 114 GLN A CA 1
ATOM 865 C C . GLN A 1 114 ? -9.264 -5.956 14.026 1.00 85.69 114 GLN A C 1
ATOM 867 O O . GLN A 1 114 ? -9.632 -4.921 14.586 1.00 85.69 114 GLN A O 1
ATOM 872 N N . LYS A 1 115 ? -10.110 -6.947 13.720 1.00 89.00 115 LYS A N 1
ATOM 873 C CA . LYS A 1 115 ? -11.489 -6.981 14.213 1.00 89.00 115 LYS A CA 1
ATOM 874 C C . LYS A 1 115 ? -11.481 -7.250 15.716 1.00 89.00 115 LYS A C 1
ATOM 876 O O . LYS A 1 115 ? -10.859 -8.212 16.181 1.00 89.00 115 LYS A O 1
ATOM 881 N N . ILE A 1 116 ? -12.196 -6.416 16.463 1.00 93.19 116 ILE A N 1
ATOM 882 C CA . ILE A 1 116 ? -12.458 -6.587 17.892 1.00 93.19 116 ILE A CA 1
ATOM 883 C C . ILE A 1 116 ? -13.950 -6.440 18.185 1.00 93.19 116 ILE A C 1
ATOM 885 O O . ILE A 1 116 ? -14.674 -5.750 17.468 1.00 93.19 116 ILE A O 1
ATOM 889 N N . LEU A 1 117 ? -14.390 -7.057 19.276 1.00 94.62 117 LEU A N 1
ATOM 890 C CA . LEU A 1 117 ? -15.670 -6.792 19.916 1.00 94.62 117 LEU A CA 1
ATOM 891 C C . LEU A 1 117 ? -15.429 -6.192 21.297 1.00 94.62 117 LEU A C 1
ATOM 893 O O . LEU A 1 117 ? -14.548 -6.641 22.032 1.00 94.62 117 LEU A O 1
ATOM 897 N N . VAL A 1 118 ? -16.228 -5.193 21.655 1.00 96.75 118 VAL A N 1
ATOM 898 C CA . VAL A 1 118 ? -16.100 -4.467 22.922 1.00 96.75 118 VAL A CA 1
ATOM 899 C C . VAL A 1 118 ? -17.397 -4.620 23.695 1.00 96.75 118 VAL A C 1
ATOM 901 O O . VAL A 1 118 ? -18.449 -4.170 23.247 1.00 96.75 118 VAL A O 1
ATOM 904 N N . LYS A 1 119 ? -17.323 -5.257 24.864 1.00 97.06 119 LYS A N 1
ATOM 905 C CA . LYS A 1 119 ? -18.420 -5.314 25.833 1.00 97.06 119 LYS A CA 1
ATOM 906 C C . LYS A 1 119 ? -18.512 -3.937 26.483 1.00 97.06 119 LYS A C 1
ATOM 908 O O . LYS A 1 119 ? -17.605 -3.532 27.204 1.00 97.06 119 LYS A O 1
ATOM 913 N N . CYS A 1 120 ? -19.585 -3.205 26.220 1.00 97.69 120 CYS A N 1
ATOM 914 C CA . CYS A 1 120 ? -19.712 -1.817 26.657 1.00 97.69 120 CYS A CA 1
ATOM 915 C C . CYS A 1 120 ? -20.213 -1.687 28.105 1.00 97.69 120 CYS A C 1
ATOM 917 O O . CYS A 1 120 ? -20.034 -0.645 28.728 1.00 97.69 120 CYS A O 1
ATOM 919 N N . LYS A 1 121 ? -20.836 -2.733 28.661 1.00 97.31 121 LYS A N 1
ATOM 920 C CA . LYS A 1 121 ? -21.398 -2.722 30.018 1.00 97.31 121 LYS A CA 1
ATOM 921 C C . LYS A 1 121 ? -20.332 -2.475 31.084 1.00 97.31 121 LYS A C 1
ATOM 923 O O . LYS A 1 121 ? -19.358 -3.214 31.171 1.00 97.31 121 LYS A O 1
ATOM 928 N N . GLY A 1 122 ? -20.564 -1.483 31.939 1.00 96.06 122 GLY A N 1
ATOM 929 C CA . GLY A 1 122 ? -19.627 -1.047 32.974 1.00 96.06 122 GLY A CA 1
ATOM 930 C C . GLY A 1 122 ? -18.605 -0.011 32.498 1.00 96.06 122 GLY A C 1
ATOM 931 O O . GLY A 1 122 ? -17.910 0.547 33.340 1.00 96.06 122 GLY A O 1
ATOM 932 N N . LEU A 1 123 ? -18.543 0.287 31.195 1.00 98.00 123 LEU A N 1
ATOM 933 C CA . LEU A 1 123 ? -17.765 1.405 30.669 1.00 98.00 123 LEU A CA 1
ATOM 934 C C . LEU A 1 123 ? -18.556 2.718 30.739 1.00 98.00 123 LEU A C 1
ATOM 936 O O . LEU A 1 123 ? -19.790 2.749 30.825 1.00 98.00 123 LEU A O 1
ATOM 940 N N . ILE A 1 124 ? -17.813 3.814 30.662 1.00 97.31 124 ILE A N 1
ATOM 941 C CA . ILE A 1 124 ? -18.322 5.156 30.419 1.00 97.31 124 ILE A CA 1
ATOM 942 C C . ILE A 1 124 ? -18.130 5.489 28.943 1.00 97.31 124 ILE A C 1
ATOM 944 O O . ILE A 1 124 ? -17.018 5.386 28.426 1.00 97.31 124 ILE A O 1
ATOM 948 N N . LEU A 1 125 ? -19.199 5.960 28.306 1.00 96.38 125 LEU A N 1
ATOM 949 C CA . LEU A 1 125 ? -19.145 6.715 27.060 1.00 96.38 125 LEU A CA 1
ATOM 950 C C . LEU A 1 125 ? -19.105 8.209 27.402 1.00 96.38 125 LEU A C 1
ATOM 952 O O . LEU A 1 125 ? -20.028 8.724 28.029 1.00 96.38 125 LEU A O 1
ATOM 956 N N . GLY A 1 126 ? -18.039 8.899 27.019 1.00 92.56 126 GLY A N 1
ATOM 957 C CA . GLY A 1 126 ? -18.032 10.347 26.811 1.00 92.56 126 GLY A CA 1
ATOM 958 C C . GLY A 1 126 ? -18.205 10.665 25.327 1.00 92.56 126 GLY A C 1
ATOM 959 O O . GLY A 1 126 ? -18.336 9.757 24.508 1.00 92.56 126 GLY A O 1
ATOM 960 N N . ASP A 1 127 ? -18.180 11.950 24.979 1.00 88.44 127 ASP A N 1
ATOM 961 C CA . ASP A 1 127 ? -18.218 12.432 23.592 1.00 88.44 127 ASP A CA 1
ATOM 962 C C . ASP A 1 127 ? -17.194 11.693 22.704 1.00 88.44 127 ASP A C 1
ATOM 964 O O . ASP A 1 127 ? -15.994 11.940 22.791 1.00 88.44 127 ASP A O 1
ATOM 968 N N . ASN A 1 128 ? -17.679 10.739 21.897 1.00 89.88 128 ASN A N 1
ATOM 969 C CA . ASN A 1 128 ? -16.902 9.859 21.013 1.00 89.88 128 ASN A CA 1
ATOM 970 C C . ASN A 1 128 ? -15.808 8.973 21.675 1.00 89.88 128 ASN A C 1
ATOM 972 O O . ASN A 1 128 ? -14.997 8.380 20.960 1.00 89.88 128 ASN A O 1
ATOM 976 N N . VAL A 1 129 ? -15.796 8.824 23.009 1.00 95.06 129 VAL A N 1
ATOM 977 C CA . VAL A 1 129 ? -14.714 8.146 23.762 1.00 95.06 129 VAL A CA 1
ATOM 978 C C . VAL A 1 129 ? -15.257 7.127 24.773 1.00 95.06 129 VAL A C 1
ATOM 980 O O . VAL A 1 129 ? -16.081 7.470 25.618 1.00 95.06 129 VAL A O 1
ATOM 983 N N . LEU A 1 130 ? -14.739 5.896 24.758 1.00 95.94 130 LEU A N 1
ATOM 984 C CA . LEU A 1 130 ? -14.971 4.858 25.770 1.00 95.94 130 LEU A CA 1
ATOM 985 C C . LEU A 1 130 ? -13.809 4.739 26.770 1.00 95.94 130 LEU A C 1
ATOM 987 O O . LEU A 1 130 ? -12.635 4.829 26.410 1.00 95.94 130 LEU A O 1
ATOM 991 N N . GLY A 1 131 ? -14.144 4.444 28.026 1.00 95.19 131 GLY A N 1
ATOM 992 C CA . GLY A 1 131 ? -13.180 4.146 29.089 1.00 95.19 131 GLY A CA 1
ATOM 993 C C . GLY A 1 131 ? -13.854 3.660 30.376 1.00 95.19 131 GLY A C 1
ATOM 994 O O . GLY A 1 131 ? -15.055 3.404 30.385 1.00 95.19 131 GLY A O 1
ATOM 995 N N . ALA A 1 132 ? -13.104 3.488 31.466 1.00 91.75 132 ALA A N 1
ATOM 996 C CA . ALA A 1 132 ? -13.609 2.811 32.669 1.00 91.75 132 ALA A CA 1
ATOM 997 C C . ALA A 1 132 ? -14.319 3.723 33.687 1.00 91.75 132 ALA A C 1
ATOM 999 O O . ALA A 1 132 ? -15.265 3.286 34.334 1.00 91.75 132 ALA A O 1
ATOM 1000 N N . ASN A 1 133 ? -13.875 4.970 33.868 1.00 92.62 133 ASN A N 1
ATOM 1001 C CA . ASN A 1 133 ? -14.417 5.893 34.876 1.00 92.62 133 ASN A CA 1
ATOM 1002 C C . ASN A 1 133 ? -14.456 7.338 34.349 1.00 92.62 133 ASN A C 1
ATOM 1004 O O . ASN A 1 133 ? -14.092 7.606 33.203 1.00 92.62 133 ASN A O 1
ATOM 1008 N N . THR A 1 134 ? -14.895 8.281 35.193 1.00 91.75 134 THR A N 1
ATOM 1009 C CA . THR A 1 134 ? -14.791 9.721 34.913 1.00 91.75 134 THR A CA 1
ATOM 1010 C C . THR A 1 134 ? -13.983 10.458 35.965 1.00 91.75 134 THR A C 1
ATOM 1012 O O . THR A 1 134 ? -14.289 10.354 37.154 1.00 91.75 134 THR A O 1
ATOM 1015 N N . LEU A 1 135 ? -13.030 11.270 35.519 1.00 91.50 135 LEU A N 1
ATOM 1016 C CA . LEU A 1 135 ? -12.308 12.233 36.345 1.00 91.50 135 LEU A CA 1
ATOM 1017 C C . LEU A 1 135 ? -12.996 13.606 36.256 1.00 91.50 135 LEU A C 1
ATOM 1019 O O . LEU A 1 135 ? -13.639 13.920 35.252 1.00 91.50 135 LEU A O 1
ATOM 1023 N N . VAL A 1 136 ? -12.887 14.422 37.309 1.00 90.81 136 VAL A N 1
ATOM 1024 C CA . VAL A 1 136 ? -13.369 15.812 37.325 1.00 90.81 136 VAL A CA 1
ATOM 1025 C C . VAL A 1 136 ? -12.279 16.714 37.894 1.00 90.81 136 VAL A C 1
ATOM 1027 O O . VAL A 1 136 ? -12.011 16.686 39.093 1.00 90.81 136 VAL A O 1
ATOM 1030 N N . GLU A 1 137 ? -11.684 17.547 37.043 1.00 88.62 137 GLU A N 1
ATOM 1031 C CA . GLU A 1 137 ? -10.638 18.505 37.413 1.00 88.62 137 GLU A CA 1
ATOM 1032 C C . GLU A 1 137 ? -11.017 19.910 36.944 1.00 88.62 137 GLU A C 1
ATOM 1034 O O . GLU A 1 137 ? -11.451 20.111 35.811 1.00 88.62 137 GLU A O 1
ATOM 1039 N N . ASN A 1 138 ? -10.880 20.905 37.827 1.00 87.00 138 ASN A N 1
ATOM 1040 C CA . ASN A 1 138 ? -11.214 22.311 37.550 1.00 87.00 138 ASN A CA 1
ATOM 1041 C C . ASN A 1 138 ? -12.632 22.530 36.964 1.00 87.00 138 ASN A C 1
ATOM 1043 O O . ASN A 1 138 ? -12.874 23.488 36.234 1.00 87.00 138 ASN A O 1
ATOM 1047 N N . GLY A 1 139 ? -13.575 21.633 37.278 1.00 83.75 139 GLY A N 1
ATOM 1048 C CA . GLY A 1 139 ? -14.945 21.637 36.753 1.00 83.75 139 GLY A CA 1
ATOM 1049 C C . GLY A 1 139 ? -15.125 20.965 35.384 1.00 83.75 139 GLY A C 1
ATOM 1050 O O . GLY A 1 139 ? -16.264 20.747 34.978 1.00 83.75 139 GLY A O 1
ATOM 1051 N N . LYS A 1 140 ? -14.045 20.577 34.692 1.00 84.44 140 LYS A N 1
ATOM 1052 C CA . LYS A 1 140 ? -14.112 19.763 33.472 1.00 84.44 140 LYS A CA 1
ATOM 1053 C C . LYS A 1 140 ? -14.174 18.281 33.846 1.00 84.44 140 LYS A C 1
ATOM 1055 O O . LYS A 1 140 ? -13.336 17.790 34.597 1.00 84.44 140 LYS A O 1
ATOM 1060 N N . LYS A 1 141 ? -15.159 17.571 33.294 1.00 89.31 141 LYS A N 1
ATOM 1061 C CA . LYS A 1 141 ? -15.287 16.110 33.371 1.00 89.31 141 LYS A CA 1
ATOM 1062 C C . LYS A 1 141 ? -14.595 15.471 32.160 1.00 89.31 141 LYS A C 1
ATOM 1064 O O . LYS A 1 141 ? -14.672 16.018 31.061 1.00 89.31 141 LYS A O 1
ATOM 1069 N N . THR A 1 142 ? -13.927 14.339 32.352 1.00 91.50 142 THR A N 1
ATOM 1070 C CA . THR A 1 142 ? -13.269 13.551 31.292 1.00 91.50 142 THR A CA 1
ATOM 1071 C C . THR A 1 142 ? -13.464 12.055 31.533 1.00 91.50 142 THR A C 1
ATOM 1073 O O . THR A 1 142 ? -13.730 11.638 32.660 1.00 91.50 142 THR A O 1
ATOM 1076 N N . VAL A 1 143 ? -13.342 11.243 30.480 1.00 94.88 143 VAL A N 1
ATOM 1077 C CA . VAL A 1 143 ? -13.273 9.775 30.581 1.00 94.88 143 VAL A CA 1
ATOM 1078 C C . VAL A 1 143 ? -11.846 9.361 30.963 1.00 94.88 143 VAL A C 1
ATOM 1080 O O . VAL A 1 143 ? -10.890 10.010 30.543 1.00 94.88 143 VAL A O 1
ATOM 1083 N N . THR A 1 144 ? -11.687 8.295 31.751 1.00 96.00 144 THR A N 1
ATOM 1084 C CA . THR A 1 144 ? -10.379 7.702 32.087 1.00 96.00 144 THR A CA 1
ATOM 1085 C C . THR A 1 144 ? -10.179 6.354 31.399 1.00 96.00 144 THR A C 1
ATOM 1087 O O . THR A 1 144 ? -11.144 5.626 31.159 1.00 96.00 144 THR A O 1
ATOM 1090 N N . ALA A 1 145 ? -8.924 5.981 31.152 1.00 95.69 145 ALA A N 1
ATOM 1091 C CA . ALA A 1 145 ? -8.562 4.715 30.523 1.00 95.69 145 ALA A CA 1
ATOM 1092 C C . ALA A 1 145 ? -9.078 3.461 31.254 1.00 95.69 145 ALA A C 1
ATOM 1094 O O . ALA A 1 145 ? -9.331 3.473 32.461 1.00 95.69 145 ALA A O 1
ATOM 1095 N N . ILE A 1 146 ? -9.223 2.370 30.498 1.00 95.50 146 ILE A N 1
ATOM 1096 C CA . ILE A 1 146 ? -9.404 1.015 31.023 1.00 95.50 146 ILE A CA 1
ATOM 1097 C C . ILE A 1 146 ? -8.053 0.520 31.547 1.00 95.50 146 ILE A C 1
ATOM 1099 O O . ILE A 1 146 ? -7.063 0.503 30.813 1.00 95.50 146 ILE A O 1
ATOM 1103 N N . GLU A 1 147 ? -8.026 0.101 32.812 1.00 89.94 147 GLU A N 1
ATOM 1104 C CA . GLU A 1 147 ? -6.835 -0.425 33.486 1.00 89.94 147 GLU A CA 1
ATOM 1105 C C . GLU A 1 147 ? -6.228 -1.628 32.754 1.00 89.94 147 GLU A C 1
ATOM 1107 O O . GLU A 1 147 ? -6.952 -2.528 32.318 1.00 89.94 147 GLU A O 1
ATOM 1112 N N . ARG A 1 148 ? -4.888 -1.687 32.677 1.00 86.00 148 ARG A N 1
ATOM 1113 C CA . ARG A 1 148 ? -4.136 -2.648 31.841 1.00 86.00 148 ARG A CA 1
ATOM 1114 C C . ARG A 1 148 ? -4.597 -4.098 31.980 1.00 86.00 148 ARG A C 1
ATOM 1116 O O . ARG A 1 148 ? -4.716 -4.815 30.989 1.00 86.00 148 ARG A O 1
ATOM 1123 N N . ASN A 1 149 ? -4.857 -4.516 33.215 1.00 81.81 149 ASN A N 1
ATOM 1124 C CA . ASN A 1 149 ? -5.214 -5.892 33.552 1.00 81.81 149 ASN A CA 1
ATOM 1125 C C . ASN A 1 149 ? -6.669 -6.249 33.200 1.00 81.81 149 ASN A C 1
ATOM 1127 O O . ASN A 1 149 ? -6.976 -7.432 33.105 1.00 81.81 149 ASN A O 1
ATOM 1131 N N . SER A 1 150 ? -7.531 -5.253 32.967 1.00 86.25 150 SER A N 1
ATOM 1132 C CA . SER A 1 150 ? -8.946 -5.428 32.610 1.00 86.25 150 SER A CA 1
ATOM 1133 C C . SER A 1 150 ? -9.267 -5.103 31.150 1.00 86.25 150 SER A C 1
ATOM 1135 O O . SER A 1 150 ? -10.413 -5.247 30.733 1.00 86.25 150 SER A O 1
ATOM 1137 N N . ILE A 1 151 ? -8.278 -4.738 30.324 1.00 88.88 151 ILE A N 1
ATOM 1138 C CA . ILE A 1 151 ? -8.472 -4.501 28.880 1.00 88.88 151 ILE A CA 1
ATOM 1139 C C . ILE A 1 151 ? -9.210 -5.679 28.215 1.00 88.88 151 ILE A C 1
ATOM 1141 O O . ILE A 1 151 ? -10.165 -5.467 27.469 1.00 88.88 151 ILE A O 1
ATOM 1145 N N . PHE A 1 152 ? -8.825 -6.919 28.535 1.00 88.12 152 PHE A N 1
ATOM 1146 C CA . PHE A 1 152 ? -9.431 -8.134 27.972 1.00 88.12 152 PHE A CA 1
ATOM 1147 C C . PHE A 1 152 ? -10.699 -8.621 28.704 1.00 88.12 152 PHE A C 1
ATOM 1149 O O . PHE A 1 152 ? -11.385 -9.516 28.203 1.00 88.12 152 PHE A O 1
ATOM 1156 N N . ASP A 1 153 ? -11.076 -8.004 29.832 1.00 89.31 153 ASP A N 1
ATOM 1157 C CA . ASP A 1 153 ? -12.413 -8.200 30.411 1.00 89.31 153 ASP A CA 1
ATOM 1158 C C . ASP A 1 153 ? -13.472 -7.593 29.481 1.00 89.31 153 ASP A C 1
ATOM 1160 O O . ASP A 1 153 ? -14.519 -8.203 29.248 1.00 89.31 153 ASP A O 1
ATOM 1164 N N . PHE A 1 154 ? -13.174 -6.432 28.885 1.00 94.75 154 PHE A N 1
ATOM 1165 C CA . PHE A 1 154 ? -14.068 -5.712 27.975 1.00 94.75 154 PHE A CA 1
ATOM 1166 C C . PHE A 1 154 ? -13.833 -6.054 26.497 1.00 94.75 154 PHE A C 1
ATOM 1168 O O . PHE A 1 154 ? -14.803 -6.263 25.767 1.00 94.75 154 PHE A O 1
ATOM 1175 N N . ILE A 1 155 ? -12.577 -6.140 26.046 1.00 95.25 155 ILE A N 1
ATOM 1176 C CA . ILE A 1 155 ? -12.225 -6.309 24.628 1.00 95.25 155 ILE A CA 1
ATOM 1177 C C . ILE A 1 155 ? -11.902 -7.769 24.295 1.00 95.25 155 ILE A C 1
ATOM 1179 O O . ILE A 1 155 ? -10.981 -8.366 24.849 1.00 95.25 155 ILE A O 1
ATOM 1183 N N . VAL A 1 156 ? -12.611 -8.318 23.310 1.00 91.19 156 VAL A N 1
ATOM 1184 C CA . VAL A 1 156 ? -12.336 -9.624 22.699 1.00 91.19 156 VAL A CA 1
ATOM 1185 C C . VAL A 1 156 ? -11.826 -9.395 21.280 1.00 91.19 156 VAL A C 1
ATOM 1187 O O . VAL A 1 156 ? -12.443 -8.666 20.508 1.00 91.19 156 VAL A O 1
ATOM 1190 N N . LYS A 1 157 ? -10.704 -10.015 20.912 1.00 88.31 157 LYS A N 1
ATOM 1191 C CA . LYS A 1 157 ? -10.199 -9.991 19.532 1.00 88.31 157 LYS A CA 1
ATOM 1192 C C . LYS A 1 157 ? -10.774 -11.170 18.751 1.00 88.31 157 LYS A C 1
ATOM 1194 O O . LYS A 1 157 ? -10.832 -12.271 19.292 1.00 88.31 157 LYS A O 1
ATOM 1199 N N . ALA A 1 158 ? -11.155 -10.939 17.499 1.00 82.44 158 ALA A N 1
ATOM 1200 C CA . ALA A 1 158 ? -11.341 -12.018 16.533 1.00 82.44 158 ALA A CA 1
ATOM 1201 C C . ALA A 1 158 ? -9.988 -12.387 15.891 1.00 82.44 158 ALA A C 1
ATOM 1203 O O . ALA A 1 158 ? -8.991 -11.692 16.103 1.00 82.44 158 ALA A O 1
ATOM 1204 N N . ASP A 1 159 ? -9.942 -13.441 15.078 1.00 77.44 159 ASP A N 1
ATOM 1205 C CA . ASP A 1 159 ? -8.762 -13.729 14.247 1.00 77.44 159 ASP A CA 1
ATOM 1206 C C . ASP A 1 159 ? -8.757 -12.917 12.933 1.00 77.44 159 ASP A C 1
ATOM 1208 O O . ASP A 1 159 ? -7.712 -12.788 12.292 1.00 77.44 159 ASP A O 1
ATOM 1212 N N . ASP A 1 160 ? -9.894 -12.319 12.547 1.00 78.06 160 ASP A N 1
ATOM 1213 C CA . ASP A 1 160 ? -10.017 -11.515 11.329 1.00 78.06 160 ASP A CA 1
ATOM 1214 C C . ASP A 1 160 ? -9.168 -10.231 11.380 1.00 78.06 160 ASP A C 1
ATOM 1216 O O . ASP A 1 160 ? -9.313 -9.386 12.273 1.00 78.06 160 ASP A O 1
ATOM 1220 N N . ILE A 1 161 ? -8.345 -10.041 10.347 1.00 73.50 161 ILE A N 1
ATOM 1221 C CA . ILE A 1 161 ? -7.735 -8.755 9.999 1.00 73.50 161 ILE A CA 1
ATOM 1222 C C . ILE A 1 161 ? -8.450 -8.240 8.746 1.00 73.50 161 ILE A C 1
ATOM 1224 O O . ILE A 1 161 ? -8.405 -8.873 7.692 1.00 73.50 161 ILE A O 1
ATOM 1228 N N . LEU A 1 162 ? -9.142 -7.113 8.880 1.00 73.44 162 LEU A N 1
ATOM 1229 C CA . LEU A 1 162 ? -9.954 -6.478 7.845 1.00 73.44 162 LEU A CA 1
ATOM 1230 C C . LEU A 1 162 ? -9.180 -5.350 7.145 1.00 73.44 162 LEU A C 1
ATOM 1232 O O . LEU A 1 162 ? -8.240 -4.786 7.704 1.00 73.44 162 LEU A O 1
ATOM 1236 N N . SER A 1 163 ? -9.603 -4.999 5.927 1.00 63.66 163 SER A N 1
ATOM 1237 C CA . SER A 1 163 ? -9.055 -3.852 5.189 1.00 63.66 163 SER A CA 1
ATOM 1238 C C . SER A 1 163 ? -9.294 -2.545 5.956 1.00 63.66 163 SER A C 1
ATOM 1240 O O . SER A 1 163 ? -10.411 -2.287 6.419 1.00 63.66 163 SER A O 1
ATOM 1242 N N . VAL A 1 164 ? -8.255 -1.714 6.076 1.00 66.12 164 VAL A N 1
ATOM 1243 C CA . VAL A 1 164 ? -8.357 -0.345 6.600 1.00 66.12 164 VAL A CA 1
ATOM 1244 C C . VAL A 1 164 ? -8.206 0.622 5.440 1.00 66.12 164 VAL A C 1
ATOM 1246 O O . VAL A 1 164 ? -7.103 0.915 4.985 1.00 66.12 164 VAL A O 1
ATOM 1249 N N . GLU A 1 165 ? -9.346 1.106 4.972 1.00 62.31 165 GLU A N 1
ATOM 1250 C CA . GLU A 1 165 ? -9.455 2.068 3.881 1.00 62.31 165 GLU A CA 1
ATOM 1251 C C . GLU A 1 165 ? -9.574 3.484 4.454 1.00 62.31 165 GLU A C 1
ATOM 1253 O O . GLU A 1 165 ? -10.037 3.667 5.582 1.00 62.31 165 GLU A O 1
ATOM 1258 N N . SER A 1 166 ? -9.140 4.490 3.692 1.00 62.22 166 SER A N 1
ATOM 1259 C CA . SER A 1 166 ? -9.231 5.897 4.095 1.00 62.22 166 SER A CA 1
ATOM 1260 C C . SER A 1 166 ? -10.169 6.675 3.180 1.00 62.22 166 SER A C 1
ATOM 1262 O O . SER A 1 166 ? -10.214 6.463 1.967 1.00 62.22 166 SER A O 1
ATOM 1264 N N . LYS A 1 167 ? -10.930 7.604 3.762 1.00 70.38 167 LYS A N 1
ATOM 1265 C CA . LYS A 1 167 ? -11.841 8.472 3.012 1.00 70.38 167 LYS A CA 1
ATOM 1266 C C . LYS A 1 167 ? -11.050 9.588 2.331 1.00 70.38 167 LYS A C 1
ATOM 1268 O O . LYS A 1 167 ? -10.634 10.537 2.996 1.00 70.38 167 LYS A O 1
ATOM 1273 N N . LEU A 1 168 ? -10.851 9.489 1.017 1.00 60.00 168 LEU A N 1
ATOM 1274 C CA . LEU A 1 168 ? -10.296 10.586 0.223 1.00 60.00 168 LEU A CA 1
ATOM 1275 C C . LEU A 1 168 ? -11.255 11.789 0.261 1.00 60.00 168 LEU A C 1
ATOM 1277 O O . LEU A 1 168 ? -12.431 11.662 -0.083 1.00 60.00 168 LEU A O 1
ATOM 1281 N N . THR A 1 169 ? -10.764 12.954 0.682 1.00 72.06 169 THR A N 1
ATOM 1282 C CA . THR A 1 169 ? -11.558 14.186 0.790 1.00 72.06 169 THR A CA 1
ATOM 1283 C C . THR A 1 169 ? -10.716 15.439 0.530 1.00 72.06 169 THR A C 1
ATOM 1285 O O . THR A 1 169 ? -9.503 15.445 0.717 1.00 72.06 169 THR A O 1
ATOM 1288 N N . ALA A 1 170 ? -11.366 16.529 0.122 1.00 74.69 170 ALA A N 1
ATOM 1289 C CA . ALA A 1 170 ? -10.789 17.873 0.191 1.00 74.69 170 ALA A CA 1
ATOM 1290 C C . ALA A 1 170 ? -10.999 18.461 1.598 1.00 74.69 170 ALA A C 1
ATOM 1292 O O . ALA A 1 170 ? -11.941 18.061 2.289 1.00 74.69 170 ALA A O 1
ATOM 1293 N N . ILE A 1 171 ? -10.179 19.443 2.001 1.00 84.94 171 ILE A N 1
ATOM 1294 C CA . ILE A 1 171 ? -10.333 20.150 3.289 1.00 84.94 171 ILE A CA 1
ATOM 1295 C C . ILE A 1 171 ? -11.738 20.767 3.402 1.00 84.94 171 ILE A C 1
ATOM 1297 O O . ILE A 1 171 ? -12.414 20.604 4.414 1.00 84.94 171 ILE A O 1
ATOM 1301 N N . SER A 1 172 ? -12.209 21.410 2.332 1.00 88.69 172 SER A N 1
ATOM 1302 C CA . SER A 1 172 ? -13.521 22.066 2.242 1.00 88.69 172 SER A CA 1
ATOM 1303 C C . SER A 1 172 ? -14.733 21.130 2.375 1.00 88.69 172 SER A C 1
ATOM 1305 O O . SER A 1 172 ? -15.840 21.612 2.601 1.00 88.69 172 SER A O 1
ATOM 1307 N N . ASN A 1 173 ? -14.538 19.811 2.265 1.00 86.31 173 ASN A N 1
ATOM 1308 C CA . ASN A 1 173 ? -15.598 18.806 2.389 1.00 86.31 173 ASN A CA 1
ATOM 1309 C C . ASN A 1 173 ? -15.644 18.137 3.779 1.00 86.31 173 ASN A C 1
ATOM 1311 O O . ASN A 1 173 ? -16.531 17.315 4.017 1.00 86.31 173 ASN A O 1
ATOM 1315 N N . ILE A 1 174 ? -14.707 18.452 4.682 1.00 90.12 174 ILE A N 1
ATOM 1316 C CA . ILE A 1 174 ? -14.624 17.856 6.025 1.00 90.12 174 ILE A CA 1
ATOM 1317 C C . ILE A 1 174 ? -15.841 18.258 6.872 1.00 90.12 174 ILE A C 1
ATOM 1319 O O . ILE A 1 174 ? -16.227 19.426 6.935 1.00 90.12 174 ILE A O 1
ATOM 1323 N N . ASN A 1 175 ? -16.450 17.272 7.532 1.00 91.69 175 ASN A N 1
ATOM 1324 C CA . ASN A 1 175 ? -17.658 17.429 8.338 1.00 91.69 175 ASN A CA 1
ATOM 1325 C C . ASN A 1 175 ? -17.687 16.442 9.522 1.00 91.69 175 ASN A C 1
ATOM 1327 O O . ASN A 1 175 ? -16.824 15.570 9.637 1.00 91.69 175 ASN A O 1
ATOM 1331 N N . ASP A 1 176 ? -18.682 16.589 10.398 1.00 89.50 176 ASP A N 1
ATOM 1332 C CA . ASP A 1 176 ? -18.790 15.812 11.640 1.00 89.50 176 ASP A CA 1
ATOM 1333 C C . ASP A 1 176 ? -19.043 14.310 11.412 1.00 89.50 176 ASP A C 1
ATOM 1335 O O . ASP A 1 176 ? -18.594 13.496 12.219 1.00 89.50 176 ASP A O 1
ATOM 1339 N N .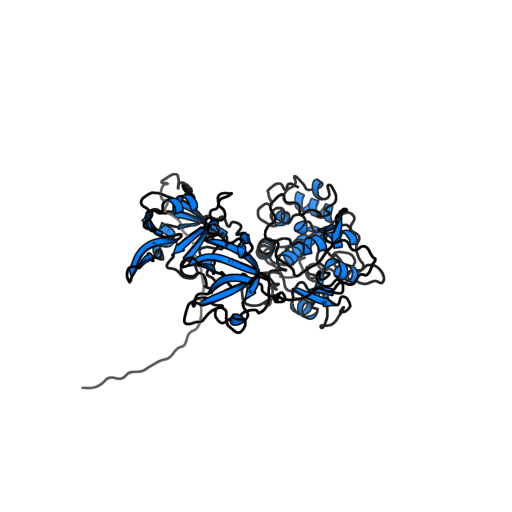 ASP A 1 177 ? -19.616 13.917 10.267 1.00 85.81 177 ASP A N 1
ATOM 1340 C CA . ASP A 1 177 ? -19.799 12.507 9.873 1.00 85.81 177 ASP A CA 1
ATOM 1341 C C . ASP A 1 177 ? -18.464 11.788 9.579 1.00 85.81 177 ASP A C 1
ATOM 1343 O O . ASP A 1 177 ? -18.439 10.580 9.336 1.00 85.81 177 ASP A O 1
ATOM 1347 N N . MET A 1 178 ? -17.346 12.524 9.542 1.00 87.56 178 MET A N 1
ATOM 1348 C CA . MET A 1 178 ? -15.992 11.981 9.390 1.00 87.56 178 MET A CA 1
ATOM 1349 C C . MET A 1 178 ? -15.228 11.879 10.720 1.00 87.56 178 MET A C 1
ATOM 1351 O O . MET A 1 178 ? -14.081 11.432 10.717 1.00 87.56 178 MET A O 1
ATOM 1355 N N . ILE A 1 179 ? -15.798 12.302 11.856 1.00 91.19 179 ILE A N 1
ATOM 1356 C CA . ILE A 1 179 ? -15.091 12.263 13.145 1.00 91.19 179 ILE A CA 1
ATOM 1357 C C . ILE A 1 179 ? -14.762 10.817 13.534 1.00 91.19 179 ILE A C 1
ATOM 1359 O O . ILE A 1 179 ? -15.611 9.925 13.528 1.00 91.19 179 ILE A O 1
ATOM 1363 N N . LEU A 1 180 ? -13.491 10.613 13.880 1.00 92.81 180 LEU A N 1
ATOM 1364 C CA . LEU A 1 180 ? -12.834 9.335 14.131 1.00 92.81 180 LEU A CA 1
ATOM 1365 C C . LEU A 1 180 ? -12.819 8.362 12.938 1.00 92.81 180 LEU A C 1
ATOM 1367 O O . LEU A 1 180 ? -12.472 7.198 13.118 1.00 92.81 180 LEU A O 1
ATOM 1371 N N . SER A 1 181 ? -13.096 8.823 11.714 1.00 86.06 181 SER A N 1
ATOM 1372 C CA . SER A 1 181 ? -12.697 8.117 10.488 1.00 86.06 181 SER A CA 1
ATOM 1373 C C . SER A 1 181 ? -11.201 8.275 10.217 1.00 86.06 181 SER A C 1
ATOM 1375 O O . SER A 1 181 ? -10.620 9.327 10.498 1.00 86.06 181 SER A O 1
ATOM 1377 N N . LEU A 1 182 ? -10.602 7.286 9.547 1.00 81.75 182 LEU A N 1
ATOM 1378 C CA . LEU A 1 182 ? -9.357 7.493 8.807 1.00 81.75 182 LEU A CA 1
ATOM 1379 C C . LEU A 1 182 ? -9.678 8.249 7.503 1.00 81.75 182 LEU A C 1
ATOM 1381 O O . LEU A 1 182 ? -10.372 7.725 6.630 1.00 81.75 182 LEU A O 1
ATOM 1385 N N . ILE A 1 183 ? -9.179 9.475 7.356 1.00 82.06 183 ILE A N 1
ATOM 1386 C CA . ILE A 1 183 ? -9.339 10.287 6.141 1.00 82.06 183 ILE A CA 1
ATOM 1387 C C . ILE A 1 183 ? -7.989 10.509 5.457 1.00 82.06 183 ILE A C 1
ATOM 1389 O O . ILE A 1 183 ? -6.941 10.434 6.097 1.00 82.06 183 ILE A O 1
ATOM 1393 N N . LYS A 1 184 ? -8.017 10.820 4.160 1.00 77.44 184 LYS A N 1
ATOM 1394 C CA . LYS A 1 184 ? -6.853 11.277 3.397 1.00 77.44 184 LYS A CA 1
ATOM 1395 C C . LYS A 1 184 ? -7.192 12.576 2.673 1.00 77.44 184 LYS A C 1
ATOM 1397 O O . LYS A 1 184 ? -8.157 12.624 1.912 1.00 77.44 184 LYS A O 1
ATOM 1402 N N . VAL A 1 185 ? -6.397 13.618 2.907 1.00 67.44 185 VAL A N 1
ATOM 1403 C CA . VAL A 1 185 ? -6.473 14.895 2.186 1.00 67.44 185 VAL A CA 1
ATOM 1404 C C . VAL A 1 185 ? -5.355 14.981 1.150 1.00 67.44 185 VAL A C 1
ATOM 1406 O O . VAL A 1 185 ? -4.194 14.746 1.473 1.00 67.44 185 VAL A O 1
ATOM 1409 N N . ASN A 1 186 ? -5.711 15.316 -0.091 1.00 62.97 186 ASN A N 1
ATOM 1410 C CA . ASN A 1 186 ? -4.797 15.479 -1.231 1.00 62.97 186 ASN A CA 1
ATOM 1411 C C . ASN A 1 186 ? -4.686 16.959 -1.649 1.00 62.97 186 ASN A C 1
ATOM 1413 O O . ASN A 1 186 ? -5.533 17.776 -1.290 1.00 62.97 186 ASN A O 1
ATOM 1417 N N . ALA A 1 187 ? -3.661 17.284 -2.445 1.00 64.50 187 ALA A N 1
ATOM 1418 C CA . ALA A 1 187 ? -3.299 18.633 -2.898 1.00 64.50 187 ALA A CA 1
ATOM 1419 C C . ALA A 1 187 ? -2.972 19.632 -1.761 1.00 64.50 187 ALA A C 1
ATOM 1421 O O . ALA A 1 187 ? -3.106 20.852 -1.924 1.00 64.50 187 ALA A O 1
ATOM 1422 N N . VAL A 1 188 ? -2.531 19.120 -0.607 1.00 79.00 188 VAL A N 1
ATOM 1423 C CA . VAL A 1 188 ? -2.216 19.906 0.597 1.00 79.00 188 VAL A CA 1
ATOM 1424 C C . VAL A 1 188 ? -0.713 20.114 0.772 1.00 79.00 188 VAL A C 1
ATOM 1426 O O . VAL A 1 188 ? 0.090 19.287 0.357 1.00 79.00 188 VAL A O 1
ATOM 1429 N N . GLN A 1 189 ? -0.333 21.202 1.437 1.00 86.06 189 GLN A N 1
ATOM 1430 C CA . GLN A 1 189 ? 1.037 21.518 1.853 1.00 86.06 189 GLN A CA 1
ATOM 1431 C C . GLN A 1 189 ? 1.027 22.181 3.235 1.00 86.06 189 GLN A C 1
ATOM 1433 O O . GLN A 1 189 ? 0.040 22.818 3.601 1.00 86.06 189 GLN A O 1
ATOM 1438 N N . PHE A 1 190 ? 2.114 22.102 4.005 1.00 95.19 190 PHE A N 1
ATOM 1439 C CA . PHE A 1 190 ? 2.232 22.923 5.219 1.00 95.19 190 PHE A CA 1
ATOM 1440 C C . PHE A 1 190 ? 2.295 24.417 4.871 1.00 95.19 190 PHE A C 1
ATOM 1442 O O . PHE A 1 190 ? 2.845 24.791 3.830 1.00 95.19 190 PHE A O 1
ATOM 1449 N N . ILE A 1 191 ? 1.754 25.280 5.737 1.00 94.56 191 ILE A N 1
ATOM 1450 C CA . ILE A 1 191 ? 1.879 26.740 5.594 1.00 94.56 191 ILE A CA 1
ATOM 1451 C C . ILE A 1 191 ? 3.344 27.190 5.698 1.00 94.56 191 ILE A C 1
ATOM 1453 O O . ILE A 1 191 ? 4.151 26.561 6.381 1.00 94.56 191 ILE A O 1
ATOM 1457 N N . ASP A 1 192 ? 3.686 28.322 5.076 1.00 91.31 192 ASP A N 1
ATOM 1458 C CA . ASP A 1 192 ? 5.076 28.809 4.999 1.00 91.31 192 ASP A CA 1
ATOM 1459 C C . ASP A 1 192 ? 5.713 29.030 6.382 1.00 91.31 192 ASP A C 1
ATOM 1461 O O . ASP A 1 192 ? 6.903 28.798 6.585 1.00 91.31 192 ASP A O 1
ATOM 1465 N N . ALA A 1 193 ? 4.891 29.407 7.367 1.00 94.6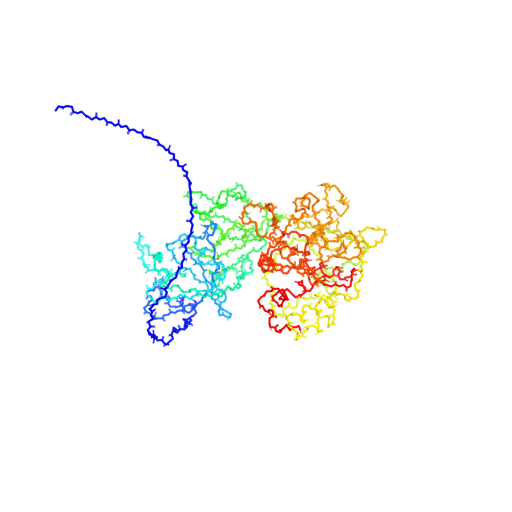2 193 ALA A N 1
ATOM 1466 C CA . ALA A 1 193 ? 5.302 29.604 8.753 1.00 94.62 193 ALA A CA 1
ATOM 1467 C C . ALA A 1 193 ? 5.700 28.309 9.493 1.00 94.62 193 ALA A C 1
ATOM 1469 O O . ALA A 1 193 ? 6.218 28.404 10.607 1.00 94.62 193 ALA A O 1
ATOM 1470 N N . ASP A 1 194 ? 5.453 27.120 8.930 1.00 94.56 194 ASP A N 1
ATOM 1471 C CA . ASP A 1 194 ? 5.779 25.817 9.530 1.00 94.56 194 ASP A CA 1
ATOM 1472 C C . ASP A 1 194 ? 6.958 25.089 8.851 1.00 94.56 194 ASP A C 1
ATOM 1474 O O . ASP A 1 194 ? 7.537 24.202 9.471 1.00 94.56 194 ASP A O 1
ATOM 1478 N N . LEU A 1 195 ? 7.377 25.475 7.638 1.00 85.88 195 LEU A N 1
ATOM 1479 C CA . LEU A 1 195 ? 8.334 24.704 6.810 1.00 85.88 195 LEU A CA 1
ATOM 1480 C C . LEU A 1 195 ? 9.727 24.516 7.436 1.00 85.88 195 LEU A C 1
ATOM 1482 O O . LEU A 1 195 ? 10.410 23.532 7.167 1.00 85.88 195 LEU A O 1
ATOM 1486 N N . GLU A 1 196 ? 10.157 25.455 8.278 1.00 89.38 196 GLU A N 1
ATOM 1487 C CA . GLU A 1 196 ? 11.451 25.387 8.968 1.00 89.38 196 GLU A CA 1
ATOM 1488 C C . GLU A 1 196 ? 11.376 24.730 10.361 1.00 89.38 196 GLU A C 1
ATOM 1490 O O . GLU A 1 196 ? 12.394 24.636 11.046 1.00 89.38 196 GLU A O 1
ATOM 1495 N N . LYS A 1 197 ? 10.195 24.256 10.782 1.00 94.88 197 LYS A N 1
ATOM 1496 C CA . LYS A 1 197 ? 9.971 23.595 12.077 1.00 94.88 197 LYS A CA 1
ATOM 1497 C C . LYS A 1 197 ? 10.076 22.071 11.968 1.00 94.88 197 LYS A C 1
ATOM 1499 O O . LYS A 1 197 ? 10.026 21.492 10.883 1.00 94.88 197 LYS A O 1
ATOM 1504 N N . ASN A 1 198 ? 10.146 21.420 13.126 1.00 95.50 198 ASN A N 1
ATOM 1505 C CA . ASN A 1 198 ? 9.896 19.987 13.249 1.00 95.50 198 ASN A CA 1
ATOM 1506 C C . ASN A 1 198 ? 8.384 19.705 13.337 1.00 95.50 198 ASN A C 1
ATOM 1508 O O . ASN A 1 198 ? 7.596 20.631 13.557 1.00 95.50 198 ASN A O 1
ATOM 1512 N N . PHE A 1 199 ? 7.956 18.450 13.178 1.00 91.00 199 PHE A N 1
ATOM 1513 C CA . PHE A 1 199 ? 6.543 18.069 13.316 1.00 91.00 199 PHE A CA 1
ATOM 1514 C C . PHE A 1 199 ? 5.984 18.414 14.707 1.00 91.00 199 PHE A C 1
ATOM 1516 O O . PHE A 1 199 ? 4.953 19.080 14.793 1.00 91.00 199 PHE A O 1
ATOM 1523 N N . GLY A 1 200 ? 6.684 18.024 15.776 1.00 93.62 200 GLY A N 1
ATOM 1524 C CA . GLY A 1 200 ? 6.278 18.226 17.171 1.00 93.62 200 GLY A CA 1
ATOM 1525 C C . GLY A 1 200 ? 7.238 19.109 17.976 1.00 93.62 200 GLY A C 1
ATOM 1526 O O . GLY A 1 200 ? 7.953 19.947 17.421 1.00 93.62 200 GLY A O 1
ATOM 1527 N N . ASP A 1 201 ? 7.218 18.916 19.296 1.00 91.12 201 ASP A N 1
ATOM 1528 C CA . ASP A 1 201 ? 8.157 19.443 20.294 1.00 91.12 201 ASP A CA 1
ATOM 1529 C C . ASP A 1 201 ? 8.218 18.432 21.458 1.00 91.12 201 ASP A C 1
ATOM 1531 O O . ASP A 1 201 ? 7.186 17.910 21.876 1.00 91.12 201 ASP A O 1
ATOM 1535 N N . ALA A 1 202 ? 9.402 18.140 21.999 1.00 89.25 202 ALA A N 1
ATOM 1536 C CA . ALA A 1 202 ? 9.566 17.146 23.068 1.00 89.25 202 ALA A CA 1
ATOM 1537 C C . ALA A 1 202 ? 8.918 17.540 24.419 1.00 89.25 202 ALA A C 1
ATOM 1539 O O . ALA A 1 202 ? 8.831 16.716 25.331 1.00 89.25 202 ALA A O 1
ATOM 1540 N N . ASN A 1 203 ? 8.487 18.795 24.585 1.00 92.44 203 ASN A N 1
ATOM 1541 C CA . ASN A 1 203 ? 7.994 19.344 25.852 1.00 92.44 203 ASN A CA 1
ATOM 1542 C C . ASN A 1 203 ? 6.465 19.521 25.890 1.00 92.44 203 ASN A C 1
ATOM 1544 O O . ASN A 1 203 ? 5.882 19.556 26.978 1.00 92.44 203 ASN A O 1
ATOM 1548 N N . ALA A 1 204 ? 5.809 19.663 24.735 1.00 94.56 204 ALA A N 1
ATOM 1549 C CA . ALA A 1 204 ? 4.398 20.035 24.625 1.00 94.56 204 ALA A CA 1
ATOM 1550 C C . ALA A 1 204 ? 3.757 19.453 23.360 1.00 94.56 204 ALA A C 1
ATOM 1552 O O . ALA A 1 204 ? 4.440 19.240 22.366 1.00 94.56 204 ALA A O 1
ATOM 1553 N N . ASP A 1 205 ? 2.446 19.214 23.394 1.00 94.56 205 ASP A N 1
ATOM 1554 C CA . ASP A 1 205 ? 1.688 18.815 22.205 1.00 94.56 205 ASP A CA 1
ATOM 1555 C C . ASP A 1 205 ? 1.527 20.026 21.268 1.00 94.56 205 ASP A C 1
ATOM 1557 O O . ASP A 1 205 ? 1.402 21.167 21.728 1.00 94.56 205 ASP A O 1
ATOM 1561 N N . VAL A 1 206 ? 1.575 19.801 19.953 1.00 96.50 206 VAL A N 1
ATOM 1562 C CA . VAL A 1 206 ? 1.791 20.862 18.963 1.00 96.50 206 VAL A CA 1
ATOM 1563 C C . VAL A 1 206 ? 0.847 20.739 17.774 1.00 96.50 206 VAL A C 1
ATOM 1565 O O . VAL A 1 206 ? 0.703 19.676 17.179 1.00 96.50 206 VAL A O 1
ATOM 1568 N N . ILE A 1 207 ? 0.274 21.872 17.365 1.00 97.56 207 ILE A N 1
ATOM 1569 C CA . ILE A 1 207 ? -0.461 21.989 16.104 1.00 97.56 207 ILE A CA 1
ATOM 1570 C C . ILE A 1 207 ? 0.466 22.505 14.992 1.00 97.56 207 ILE A C 1
ATOM 1572 O O . ILE A 1 207 ? 1.247 23.447 15.180 1.00 97.56 207 ILE A O 1
ATOM 1576 N N . ARG A 1 208 ? 0.347 21.894 13.814 1.00 96.94 208 ARG A N 1
ATOM 1577 C CA . ARG A 1 208 ? 0.840 22.389 12.520 1.00 96.94 208 ARG A CA 1
ATOM 1578 C C . ARG A 1 208 ? -0.344 22.647 11.594 1.00 96.94 208 ARG A C 1
ATOM 1580 O O . ARG A 1 208 ? -1.418 22.090 11.812 1.00 96.94 208 ARG A O 1
ATOM 1587 N N . THR A 1 209 ? -0.169 23.465 10.563 1.00 97.81 209 THR A N 1
ATOM 1588 C CA . THR A 1 209 ? -1.272 23.823 9.656 1.00 97.81 209 THR A CA 1
ATOM 1589 C C . THR A 1 209 ? -0.991 23.360 8.233 1.00 97.81 209 THR A C 1
ATOM 1591 O O . THR A 1 209 ? -0.046 23.823 7.591 1.00 97.81 209 THR A O 1
ATOM 1594 N N . LEU A 1 210 ? -1.855 22.482 7.725 1.00 95.75 210 LEU A N 1
ATOM 1595 C CA . LEU A 1 210 ? -1.959 22.145 6.308 1.00 95.75 210 LEU A CA 1
ATOM 1596 C C . LEU A 1 210 ? -2.860 23.165 5.603 1.00 95.75 210 LEU A C 1
ATOM 1598 O O . LEU A 1 210 ? -3.809 23.681 6.196 1.00 95.75 210 LEU A O 1
ATOM 1602 N N . THR A 1 211 ? -2.590 23.435 4.330 1.00 93.81 211 THR A N 1
ATOM 1603 C CA . THR A 1 211 ? -3.414 24.281 3.462 1.00 93.81 211 THR A CA 1
ATOM 1604 C C . THR A 1 211 ? -3.439 23.743 2.034 1.00 93.81 211 THR A C 1
ATOM 1606 O O . THR A 1 211 ? -2.486 23.093 1.603 1.00 93.81 211 THR A O 1
ATOM 1609 N N . ASP A 1 212 ? -4.521 23.999 1.303 1.00 83.25 212 ASP A N 1
ATOM 1610 C CA . ASP A 1 212 ? -4.645 23.676 -0.122 1.00 83.25 212 ASP A CA 1
ATOM 1611 C C . ASP A 1 212 ? -4.396 24.908 -1.019 1.00 83.25 212 ASP A C 1
ATOM 1613 O O . ASP A 1 212 ? -4.086 26.013 -0.554 1.00 83.25 212 ASP A O 1
ATOM 1617 N N . LYS A 1 213 ? -4.516 24.726 -2.341 1.00 80.56 213 LYS A N 1
ATOM 1618 C CA . LYS A 1 213 ? -4.361 25.820 -3.315 1.00 80.56 213 LYS A CA 1
ATOM 1619 C C . LYS A 1 213 ? -5.366 26.968 -3.114 1.00 80.56 213 LYS A C 1
ATOM 1621 O O . LYS A 1 213 ? -5.024 28.114 -3.390 1.00 80.56 213 LYS A O 1
ATOM 1626 N N . ASP A 1 214 ? -6.560 26.669 -2.597 1.00 81.62 214 ASP A N 1
ATOM 1627 C CA . ASP A 1 214 ? -7.668 27.616 -2.408 1.00 81.62 214 ASP A CA 1
ATOM 1628 C C . ASP A 1 214 ? -7.635 28.285 -1.018 1.00 81.62 214 ASP A C 1
ATOM 1630 O O . ASP A 1 214 ? -8.514 29.076 -0.678 1.00 81.62 214 ASP A O 1
ATOM 1634 N N . LYS A 1 215 ? -6.583 28.002 -0.235 1.00 89.06 215 LYS A N 1
ATOM 1635 C CA . LYS A 1 215 ? -6.308 28.528 1.110 1.00 89.06 215 LYS A CA 1
ATOM 1636 C C . LYS A 1 215 ? -7.323 28.110 2.178 1.00 89.06 215 LYS A C 1
ATOM 1638 O O . LYS A 1 215 ? -7.407 28.752 3.225 1.00 89.06 215 LYS A O 1
ATOM 1643 N N . ASN A 1 216 ? -8.009 26.979 1.983 1.00 91.88 216 ASN A N 1
ATOM 1644 C CA . ASN A 1 216 ? -8.604 26.264 3.114 1.00 91.88 216 ASN A CA 1
ATOM 1645 C C . ASN A 1 216 ? -7.476 25.739 4.019 1.00 91.88 216 ASN A C 1
ATOM 1647 O O . ASN A 1 216 ? -6.345 25.541 3.559 1.00 91.88 216 ASN A O 1
ATOM 1651 N N . THR A 1 217 ? -7.760 25.495 5.299 1.00 96.88 217 THR A N 1
ATOM 1652 C CA . THR A 1 217 ? -6.769 24.995 6.263 1.00 96.88 217 THR A CA 1
ATOM 1653 C C . THR A 1 217 ? -7.286 23.820 7.084 1.00 96.88 217 THR A C 1
ATOM 1655 O O . THR A 1 217 ? -8.475 23.720 7.377 1.00 96.88 217 THR A O 1
ATOM 1658 N N . LEU A 1 218 ? -6.368 22.933 7.471 1.00 97.69 218 LEU A N 1
ATOM 1659 C CA . LEU A 1 218 ? -6.617 21.816 8.380 1.00 97.69 218 LEU A CA 1
ATOM 1660 C C . LEU A 1 218 ? -5.491 21.757 9.415 1.00 97.69 218 LEU A C 1
ATOM 1662 O O . LEU A 1 218 ? -4.309 21.773 9.061 1.00 97.69 218 LEU A O 1
ATOM 1666 N N . SER A 1 219 ? -5.852 21.693 10.694 1.00 98.31 219 SER A N 1
ATOM 1667 C CA . SER A 1 219 ? -4.893 21.482 11.777 1.00 98.31 219 SER A CA 1
ATOM 1668 C C . SER A 1 219 ? -4.382 20.043 11.758 1.00 98.31 219 SER A C 1
ATOM 1670 O O . SER A 1 219 ? -5.159 19.110 11.586 1.00 98.31 219 SER A O 1
ATOM 1672 N N . LEU A 1 220 ? -3.084 19.855 11.970 1.00 97.38 220 LEU A N 1
ATOM 1673 C CA . LEU A 1 220 ? -2.436 18.566 12.192 1.00 97.38 220 LEU A CA 1
ATOM 1674 C C . LEU A 1 220 ? -1.906 18.549 13.630 1.00 97.38 220 LEU A C 1
ATOM 1676 O O . LEU A 1 220 ? -1.073 19.387 13.978 1.00 97.38 220 LEU A O 1
ATOM 1680 N N . ASN A 1 221 ? -2.399 17.628 14.456 1.00 96.31 221 ASN A N 1
ATOM 1681 C CA . ASN A 1 221 ? -2.053 17.525 15.872 1.00 96.31 221 ASN A CA 1
ATOM 1682 C C . ASN A 1 221 ? -0.963 16.462 16.084 1.00 96.31 221 ASN A C 1
ATOM 1684 O O . ASN A 1 221 ? -1.151 15.281 15.767 1.00 96.31 221 ASN A O 1
ATOM 1688 N N . ILE A 1 222 ? 0.184 16.914 16.598 1.00 95.62 222 ILE A N 1
ATOM 1689 C CA . ILE A 1 222 ? 1.352 16.100 16.925 1.00 95.62 222 ILE A CA 1
ATOM 1690 C C . ILE A 1 222 ? 1.581 16.145 18.441 1.00 95.62 222 ILE A C 1
ATOM 1692 O O . ILE A 1 222 ? 1.976 17.177 18.989 1.00 95.62 222 ILE A O 1
ATOM 1696 N N . ARG A 1 223 ? 1.364 15.024 19.132 1.00 93.44 223 ARG A N 1
ATOM 1697 C CA . ARG A 1 223 ? 1.651 14.881 20.565 1.00 93.44 223 ARG A CA 1
ATOM 1698 C C . ARG A 1 223 ? 3.159 14.907 20.829 1.00 93.44 223 ARG A C 1
ATOM 1700 O O . ARG A 1 223 ? 3.944 14.379 20.045 1.00 93.44 223 ARG A O 1
ATOM 1707 N N . LYS A 1 224 ? 3.563 15.398 22.003 1.00 94.69 224 LYS A N 1
ATOM 1708 C CA . LYS A 1 224 ? 4.955 15.348 22.506 1.00 94.69 224 LYS A CA 1
ATOM 1709 C C . LYS A 1 224 ? 5.517 13.928 22.649 1.00 94.69 224 LYS A C 1
ATOM 1711 O O . LYS A 1 224 ? 6.718 13.750 22.808 1.00 94.69 224 LYS A O 1
ATOM 1716 N N . THR A 1 225 ? 4.635 12.926 22.670 1.00 90.12 225 THR A N 1
ATOM 1717 C CA . THR A 1 225 ? 4.981 11.502 22.736 1.00 90.12 225 THR A CA 1
ATOM 1718 C C . THR A 1 225 ? 5.409 10.931 21.390 1.00 90.12 225 THR A C 1
ATOM 1720 O O . THR A 1 225 ? 5.987 9.851 21.384 1.00 90.12 225 THR A O 1
ATOM 1723 N N . ALA A 1 226 ? 5.124 11.612 20.274 1.00 90.19 226 ALA A N 1
ATOM 1724 C CA . ALA A 1 226 ? 5.376 11.099 18.935 1.00 90.19 226 ALA A CA 1
ATOM 1725 C C . ALA A 1 226 ? 6.880 10.922 18.665 1.00 90.19 226 ALA A C 1
ATOM 1727 O O . ALA A 1 226 ? 7.642 11.890 18.700 1.00 90.19 226 ALA A O 1
ATOM 1728 N N . ASP A 1 227 ? 7.307 9.702 18.325 1.00 86.44 227 ASP A N 1
ATOM 1729 C CA . ASP A 1 227 ? 8.731 9.369 18.134 1.00 86.44 227 ASP A CA 1
ATOM 1730 C C . ASP A 1 227 ? 9.363 10.121 16.946 1.00 86.44 227 ASP A C 1
ATOM 1732 O O . ASP A 1 227 ? 10.578 10.308 16.890 1.00 86.44 227 ASP A O 1
ATOM 1736 N N . PHE A 1 228 ? 8.541 10.590 16.004 1.00 83.19 228 PHE A N 1
ATOM 1737 C CA . PHE A 1 228 ? 8.961 11.428 14.882 1.00 83.19 228 PHE A CA 1
ATOM 1738 C C . PHE A 1 228 ? 8.959 12.933 15.188 1.00 83.19 228 PHE A C 1
ATOM 1740 O O . PHE A 1 228 ? 9.239 13.717 14.280 1.00 83.19 228 PHE A O 1
ATOM 1747 N N . GLY A 1 229 ? 8.650 13.362 16.418 1.00 89.62 229 GLY A N 1
ATOM 1748 C CA . GLY A 1 229 ? 8.444 14.770 16.780 1.00 89.62 229 GLY A CA 1
ATOM 1749 C C . GLY A 1 229 ? 9.587 15.708 16.374 1.00 89.62 229 GLY A C 1
ATOM 1750 O O . GLY A 1 229 ? 9.315 16.813 15.910 1.00 89.62 229 GLY A O 1
ATOM 1751 N N . ASP A 1 230 ? 10.840 15.242 16.447 1.00 91.25 230 ASP A N 1
ATOM 1752 C CA . ASP A 1 230 ? 12.051 15.978 16.040 1.00 91.25 230 ASP A CA 1
ATOM 1753 C C . ASP A 1 230 ? 12.360 15.939 14.526 1.00 91.25 230 ASP A C 1
ATOM 1755 O O . ASP A 1 230 ? 13.352 16.509 14.066 1.00 91.25 230 ASP A O 1
ATOM 1759 N N . THR A 1 231 ? 11.523 15.289 13.716 1.00 86.94 231 THR A N 1
ATOM 1760 C CA . THR A 1 231 ? 11.683 15.253 12.255 1.00 86.94 231 THR A CA 1
ATOM 1761 C C . THR A 1 231 ? 11.312 16.607 11.663 1.00 86.94 231 THR A C 1
ATOM 1763 O O . THR A 1 231 ? 10.253 17.151 11.979 1.00 86.94 231 THR A O 1
ATOM 1766 N N . LYS A 1 232 ? 12.151 17.151 10.773 1.00 90.50 232 LYS A N 1
ATOM 1767 C CA . LYS A 1 232 ? 11.857 18.413 10.082 1.00 90.50 232 LYS A CA 1
ATOM 1768 C C . LYS A 1 232 ? 10.686 18.250 9.108 1.00 90.50 232 LYS A C 1
ATOM 1770 O O . LYS A 1 232 ? 10.575 17.225 8.437 1.00 90.50 232 LYS A O 1
ATOM 1775 N N . ILE A 1 233 ? 9.838 19.268 9.008 1.00 87.50 233 ILE A N 1
ATOM 1776 C CA . ILE A 1 233 ? 8.686 19.267 8.107 1.00 87.50 233 ILE A CA 1
ATOM 1777 C C . ILE A 1 233 ? 9.130 19.238 6.629 1.00 87.50 233 ILE A C 1
ATOM 1779 O O . ILE A 1 233 ? 9.988 20.030 6.229 1.00 87.50 233 ILE A O 1
ATOM 1783 N N . PRO A 1 234 ? 8.559 18.348 5.791 1.00 77.69 234 PRO A N 1
ATOM 1784 C CA . PRO A 1 234 ? 8.783 18.365 4.350 1.00 77.69 234 PRO A CA 1
ATOM 1785 C C . PRO A 1 234 ? 8.074 19.568 3.714 1.00 77.69 234 PRO A C 1
ATOM 1787 O O . PRO A 1 234 ? 6.921 19.869 4.020 1.00 77.69 234 PRO A O 1
ATOM 1790 N N . ALA A 1 235 ? 8.773 20.265 2.818 1.00 76.75 235 ALA A N 1
ATOM 1791 C CA . ALA A 1 235 ? 8.316 21.555 2.303 1.00 76.75 235 ALA A CA 1
ATOM 1792 C C . ALA A 1 235 ? 7.296 21.475 1.147 1.00 76.75 235 ALA A C 1
ATOM 1794 O O . ALA A 1 235 ? 6.733 22.507 0.776 1.00 76.75 235 ALA A O 1
ATOM 1795 N N . GLY A 1 236 ? 7.089 20.297 0.553 1.00 65.44 236 GLY A N 1
ATOM 1796 C CA . GLY A 1 236 ? 6.308 20.117 -0.672 1.00 65.44 236 GLY A CA 1
ATOM 1797 C C . GLY A 1 236 ? 4.786 20.180 -0.505 1.00 65.44 236 GLY A C 1
ATOM 1798 O O . GLY A 1 236 ? 4.255 20.459 0.571 1.00 65.44 236 GLY A O 1
ATOM 1799 N N . ASN A 1 237 ? 4.098 19.901 -1.610 1.00 67.69 237 ASN A N 1
ATOM 1800 C CA . ASN A 1 237 ? 2.669 19.589 -1.669 1.00 67.69 237 ASN A CA 1
ATOM 1801 C C . ASN A 1 237 ? 2.484 18.077 -1.896 1.00 67.69 237 ASN A C 1
ATOM 1803 O O . ASN A 1 237 ? 3.402 17.399 -2.353 1.00 67.69 237 ASN A O 1
ATOM 1807 N N . GLY A 1 238 ? 1.311 17.545 -1.575 1.00 56.31 238 GLY A N 1
ATOM 1808 C CA . GLY A 1 238 ? 0.955 16.153 -1.816 1.00 56.31 238 GLY A CA 1
ATOM 1809 C C . GLY A 1 238 ? -0.265 15.758 -0.996 1.00 56.31 238 GLY A C 1
ATOM 1810 O O . GLY A 1 238 ? -1.340 16.341 -1.147 1.00 56.31 238 GLY A O 1
ATOM 1811 N N . SER A 1 239 ? -0.114 14.762 -0.126 1.00 67.62 239 SER A N 1
ATOM 1812 C CA . SER A 1 239 ? -1.206 14.232 0.685 1.00 67.62 239 SER A CA 1
ATOM 1813 C C . SER A 1 239 ? -0.829 13.947 2.137 1.00 67.62 239 SER A C 1
ATOM 1815 O O . SER A 1 239 ? 0.318 13.625 2.453 1.00 67.62 239 SER A O 1
ATOM 1817 N N . VAL A 1 240 ? -1.826 14.038 3.018 1.00 69.25 240 VAL A N 1
ATOM 1818 C CA . VAL A 1 240 ? -1.728 13.624 4.422 1.00 69.25 240 VAL A CA 1
ATOM 1819 C C . VAL A 1 240 ? -2.935 12.763 4.784 1.00 69.25 240 VAL A C 1
ATOM 1821 O O . VAL A 1 240 ? -4.079 13.123 4.509 1.00 69.25 240 VAL A O 1
ATOM 1824 N N . MET A 1 241 ? -2.672 11.614 5.392 1.00 81.50 241 MET A N 1
ATOM 1825 C CA . MET A 1 241 ? -3.661 10.682 5.929 1.00 81.50 241 MET A CA 1
ATOM 1826 C C . MET A 1 241 ? -3.705 10.790 7.458 1.00 81.50 241 MET A C 1
ATOM 1828 O O . MET A 1 241 ? -2.761 11.261 8.079 1.00 81.50 241 MET A O 1
ATOM 1832 N N . GLY A 1 242 ? -4.799 10.396 8.098 1.00 85.19 242 GLY A N 1
ATOM 1833 C CA . GLY A 1 242 ? -4.867 10.385 9.558 1.00 85.19 242 GLY A CA 1
ATOM 1834 C C . GLY A 1 242 ? -6.283 10.254 10.086 1.00 85.19 242 GLY A C 1
ATOM 1835 O O . GLY A 1 242 ? -7.249 10.234 9.324 1.00 85.19 242 GLY A O 1
ATOM 1836 N N . ILE A 1 243 ? -6.405 10.150 11.403 1.00 92.62 243 ILE A N 1
ATOM 1837 C CA . ILE A 1 243 ? -7.702 10.085 12.073 1.00 92.62 243 ILE A CA 1
ATOM 1838 C C . ILE A 1 243 ? -8.202 11.507 12.302 1.00 92.62 243 ILE A C 1
ATOM 1840 O O . ILE A 1 243 ? -7.498 12.322 12.900 1.00 92.62 243 ILE A O 1
ATOM 1844 N N . LEU A 1 244 ? -9.405 11.814 11.822 1.00 95.00 244 LEU A N 1
ATOM 1845 C CA . LEU A 1 244 ? -10.021 13.115 12.061 1.00 95.00 244 LEU A CA 1
ATOM 1846 C C . LEU A 1 244 ? -10.560 13.197 13.495 1.00 95.00 244 LEU A C 1
ATOM 1848 O O . LEU A 1 244 ? -11.300 12.325 13.942 1.00 95.00 244 LEU A O 1
ATOM 1852 N N . THR A 1 245 ? -10.259 14.283 14.194 1.00 94.06 245 THR A N 1
ATOM 1853 C CA . THR A 1 245 ? -10.854 14.648 15.483 1.00 94.06 245 THR A CA 1
ATOM 1854 C C . THR A 1 245 ? -11.423 16.069 15.411 1.00 94.06 245 THR A C 1
ATOM 1856 O O . THR A 1 245 ? -11.254 16.777 14.411 1.00 94.06 245 THR A O 1
ATOM 1859 N N . LYS A 1 246 ? -12.134 16.502 16.458 1.00 92.94 246 LYS A N 1
ATOM 1860 C CA . LYS A 1 246 ? -12.644 17.872 16.573 1.00 92.94 246 LYS A CA 1
ATOM 1861 C C . LYS A 1 246 ? -12.426 18.394 17.987 1.00 92.94 246 LYS A C 1
ATOM 1863 O O . LYS A 1 246 ? -12.989 17.868 18.941 1.00 92.94 246 LYS A O 1
ATOM 1868 N N . VAL A 1 247 ? -11.617 19.440 18.126 1.00 88.62 247 VAL A N 1
ATOM 1869 C CA . VAL A 1 247 ? -11.207 20.007 19.415 1.00 88.62 247 VAL A CA 1
ATOM 1870 C C . VAL A 1 247 ? -11.711 21.443 19.510 1.00 88.62 247 VAL A C 1
ATOM 1872 O O . VAL A 1 247 ? -11.376 22.298 18.696 1.00 88.62 247 VAL A O 1
ATOM 1875 N N . ASN A 1 248 ? -12.568 21.717 20.501 1.00 87.19 248 ASN A N 1
ATOM 1876 C CA . ASN A 1 248 ? -13.205 23.028 20.720 1.00 87.19 248 ASN A CA 1
ATOM 1877 C C . ASN A 1 248 ? -13.927 23.613 19.478 1.00 87.19 248 ASN A C 1
ATOM 1879 O O . ASN A 1 248 ? -14.082 24.827 19.364 1.00 87.19 248 ASN A O 1
ATOM 1883 N N . GLY A 1 249 ? -14.375 22.753 18.554 1.00 89.81 249 GLY A N 1
ATOM 1884 C CA . GLY A 1 249 ? -15.034 23.131 17.297 1.00 89.81 249 GLY A CA 1
ATOM 1885 C C . GLY A 1 249 ? -14.129 23.131 16.057 1.00 89.81 249 GLY A C 1
ATOM 1886 O O . GLY A 1 249 ? -14.656 23.091 14.947 1.00 89.81 249 GLY A O 1
ATOM 1887 N N . THR A 1 250 ? -12.805 23.108 16.224 1.00 94.12 250 THR A N 1
ATOM 1888 C CA . THR A 1 250 ? -11.821 23.021 15.132 1.00 94.12 250 THR A CA 1
ATOM 1889 C C . THR A 1 250 ? -11.579 21.564 14.746 1.00 94.12 250 THR A C 1
ATOM 1891 O O . THR A 1 250 ? -11.379 20.732 15.627 1.00 94.12 250 THR A O 1
ATOM 1894 N N . TYR A 1 251 ? -11.564 21.245 13.450 1.00 96.88 251 TYR A N 1
ATOM 1895 C CA . TYR A 1 251 ? -11.133 19.928 12.973 1.00 96.88 251 TYR A CA 1
ATOM 1896 C C . TYR A 1 251 ? -9.611 19.789 13.051 1.00 96.88 251 TYR A C 1
ATOM 1898 O O . TYR A 1 251 ? -8.884 20.649 12.550 1.00 96.88 251 TYR A O 1
ATOM 1906 N N . GLU A 1 252 ? -9.137 18.684 13.620 1.00 97.25 252 GLU A N 1
ATOM 1907 C CA . GLU A 1 252 ? -7.716 18.348 13.700 1.00 97.25 252 GLU A CA 1
ATOM 1908 C C . GLU A 1 252 ? -7.480 16.943 13.139 1.00 97.25 252 GLU A C 1
ATOM 1910 O O . GLU A 1 252 ? -8.259 16.025 13.381 1.00 97.25 252 GLU A O 1
ATOM 1915 N N . LEU A 1 253 ? -6.399 16.755 12.390 1.00 96.19 253 LEU A N 1
ATOM 1916 C CA . LEU A 1 253 ? -5.970 15.464 11.869 1.00 96.19 253 LEU A CA 1
ATOM 1917 C C . LEU A 1 253 ? -4.871 14.892 12.769 1.00 96.19 253 LEU A C 1
ATOM 1919 O O . LEU A 1 253 ? -3.937 15.605 13.137 1.00 96.19 253 LEU A O 1
ATOM 1923 N N . VAL A 1 254 ? -4.954 13.605 13.098 1.00 95.62 254 VAL A N 1
ATOM 1924 C CA . VAL A 1 254 ? -3.931 12.876 13.859 1.00 95.62 254 VAL A CA 1
ATOM 1925 C C . VAL A 1 254 ? -3.323 11.811 12.946 1.00 95.62 254 VAL A C 1
ATOM 1927 O O . VAL A 1 254 ? -3.930 10.764 12.712 1.00 95.62 254 VAL A O 1
ATOM 1930 N N . ILE A 1 255 ? -2.132 12.083 12.402 1.00 88.38 255 ILE A N 1
ATOM 1931 C CA . ILE A 1 255 ? -1.325 11.068 11.697 1.00 88.38 255 ILE A CA 1
ATOM 1932 C C . ILE A 1 255 ? -0.910 9.970 12.683 1.00 88.38 255 ILE A C 1
ATOM 1934 O O . ILE A 1 255 ? -0.677 10.257 13.858 1.00 88.38 255 ILE A O 1
ATOM 1938 N N . ARG A 1 256 ? -0.787 8.721 12.231 1.00 83.06 256 ARG A N 1
ATOM 1939 C CA . ARG A 1 256 ? -0.308 7.610 13.076 1.00 83.06 256 ARG A CA 1
ATOM 1940 C C . ARG A 1 256 ? 1.217 7.607 13.164 1.00 83.06 256 ARG A C 1
ATOM 1942 O O . ARG A 1 256 ? 1.773 7.347 14.226 1.00 83.06 256 ARG A O 1
ATOM 1949 N N . GLY A 1 257 ? 1.863 7.963 12.055 1.00 75.75 257 GLY A N 1
ATOM 1950 C CA . GLY A 1 257 ? 3.310 8.076 11.889 1.00 75.75 257 GLY A CA 1
ATOM 1951 C C . GLY A 1 257 ? 3.674 8.825 10.605 1.00 75.75 257 GLY A C 1
ATOM 1952 O O . GLY A 1 257 ? 2.789 9.213 9.839 1.00 75.75 257 GLY A O 1
ATOM 1953 N N . LEU A 1 258 ? 4.967 9.001 10.326 1.00 74.56 258 LEU A N 1
ATOM 1954 C CA . LEU A 1 258 ? 5.445 9.706 9.123 1.00 74.56 258 LEU A CA 1
ATOM 1955 C C . LEU A 1 258 ? 5.002 9.050 7.808 1.00 74.56 258 LEU A C 1
ATOM 1957 O O . LEU A 1 258 ? 4.914 9.728 6.789 1.00 74.56 258 LEU A O 1
ATOM 1961 N N . SER A 1 259 ? 4.696 7.750 7.822 1.00 70.25 259 SER A N 1
ATOM 1962 C CA . SER A 1 259 ? 4.165 7.030 6.653 1.00 70.25 259 SER A CA 1
ATOM 1963 C C . SER A 1 259 ? 2.795 7.539 6.173 1.00 70.25 259 SER A C 1
ATOM 1965 O O . SER A 1 259 ? 2.436 7.301 5.022 1.00 70.25 259 SER A O 1
ATOM 1967 N N . ASP A 1 260 ? 2.067 8.289 7.007 1.00 72.19 260 ASP A N 1
ATOM 1968 C CA . ASP A 1 260 ? 0.823 8.966 6.631 1.00 72.19 260 ASP A CA 1
ATOM 1969 C C . ASP A 1 260 ? 1.054 10.342 5.953 1.00 72.19 260 ASP A C 1
ATOM 1971 O O . ASP A 1 260 ? 0.085 10.975 5.532 1.00 72.19 260 ASP A O 1
ATOM 1975 N N . VAL A 1 261 ? 2.300 10.831 5.827 1.00 71.38 261 VAL A N 1
ATOM 1976 C CA . VAL A 1 261 ? 2.634 12.161 5.271 1.00 71.38 261 VAL A CA 1
ATOM 1977 C C . VAL A 1 261 ? 3.491 12.037 4.007 1.00 71.38 261 VAL A C 1
ATOM 1979 O O . VAL A 1 261 ? 4.660 11.664 4.069 1.00 71.38 261 VAL A O 1
ATOM 1982 N N . VAL A 1 262 ? 2.941 12.427 2.853 1.00 60.75 262 VAL A N 1
ATOM 1983 C CA . VAL A 1 262 ? 3.623 12.366 1.547 1.00 60.75 262 VAL A CA 1
ATOM 1984 C C . VAL A 1 262 ? 3.567 13.745 0.888 1.00 60.75 262 VAL A C 1
ATOM 1986 O O . VAL A 1 262 ? 2.575 14.084 0.252 1.00 60.75 262 VAL A O 1
ATOM 1989 N N . LEU A 1 263 ? 4.612 14.558 1.084 1.00 63.00 263 LEU A N 1
ATOM 1990 C CA . LEU A 1 263 ? 4.714 15.947 0.599 1.00 63.00 263 LEU A CA 1
ATOM 1991 C C . LEU A 1 263 ? 5.995 16.156 -0.231 1.00 63.00 263 LEU A C 1
ATOM 1993 O O . LEU A 1 263 ? 6.897 16.908 0.149 1.00 63.00 263 LEU A O 1
ATOM 1997 N N . ASP A 1 264 ? 6.085 15.432 -1.343 1.00 46.59 264 ASP A N 1
ATOM 1998 C CA . ASP A 1 264 ? 7.206 15.387 -2.292 1.00 46.59 264 ASP A CA 1
ATOM 1999 C C . ASP A 1 264 ? 6.965 16.189 -3.589 1.00 46.59 264 ASP A C 1
ATOM 2001 O O . ASP A 1 264 ? 7.918 16.537 -4.294 1.00 46.59 264 ASP A O 1
ATOM 2005 N N . GLY A 1 265 ? 5.713 16.553 -3.878 1.00 44.34 265 GLY A N 1
ATOM 2006 C CA . GLY A 1 265 ? 5.330 17.437 -4.977 1.00 44.34 265 GLY A CA 1
ATOM 2007 C C . GLY A 1 265 ? 5.762 18.895 -4.776 1.00 44.34 265 GLY A C 1
ATOM 2008 O O . GLY A 1 265 ? 6.087 19.345 -3.674 1.00 44.34 265 GLY A O 1
ATOM 2009 N N . GLN A 1 266 ? 5.758 19.678 -5.858 1.00 53.47 266 GLN A N 1
ATOM 2010 C CA . GLN A 1 266 ? 6.056 21.114 -5.789 1.00 53.47 266 GLN A CA 1
ATOM 2011 C C . GLN A 1 266 ? 4.943 21.885 -5.065 1.00 53.47 266 GLN A C 1
ATOM 2013 O O . GLN A 1 266 ? 3.766 21.558 -5.202 1.00 53.47 266 GLN A O 1
ATOM 2018 N N . ARG A 1 267 ? 5.313 22.931 -4.313 1.00 76.62 267 ARG A N 1
ATOM 2019 C CA . ARG A 1 267 ? 4.347 23.837 -3.669 1.00 76.62 267 ARG A CA 1
ATOM 2020 C C . ARG A 1 267 ? 3.491 24.546 -4.716 1.00 76.62 267 ARG A C 1
ATOM 2022 O O . ARG A 1 267 ? 3.994 24.935 -5.767 1.00 76.62 267 ARG A O 1
ATOM 2029 N N . VAL A 1 268 ? 2.217 24.755 -4.392 1.00 70.06 268 VAL A N 1
ATOM 2030 C CA . VAL A 1 268 ? 1.282 25.530 -5.213 1.00 70.06 268 VAL A CA 1
ATOM 2031 C C . VAL A 1 268 ? 1.109 26.914 -4.590 1.00 70.06 268 VAL A C 1
ATOM 2033 O O . VAL A 1 268 ? 0.300 27.123 -3.677 1.00 70.06 268 VAL A O 1
ATOM 2036 N N . ASP A 1 269 ? 1.908 27.862 -5.068 1.00 62.34 269 ASP A N 1
ATOM 2037 C CA . ASP A 1 269 ? 1.788 29.265 -4.678 1.00 62.34 269 ASP A CA 1
ATOM 2038 C C . ASP A 1 269 ? 0.613 29.923 -5.420 1.00 62.34 269 ASP A C 1
ATOM 2040 O O . ASP A 1 269 ? 0.243 29.537 -6.527 1.00 62.34 269 ASP A O 1
ATOM 2044 N N . GLY A 1 270 ? -0.064 30.856 -4.746 1.00 51.34 270 GLY A N 1
ATOM 2045 C CA . GLY A 1 270 ? -1.447 31.241 -5.066 1.00 51.34 270 GLY A CA 1
ATOM 2046 C C . GLY A 1 270 ? -1.637 32.220 -6.227 1.00 51.34 270 GLY A C 1
ATOM 2047 O O . GLY A 1 270 ? -2.680 32.866 -6.272 1.00 51.34 270 GLY A O 1
ATOM 2048 N N . ASP A 1 271 ? -0.645 32.388 -7.100 1.00 42.66 271 ASP A N 1
ATOM 2049 C CA . ASP A 1 271 ? -0.648 33.414 -8.144 1.00 42.66 271 ASP A CA 1
ATOM 2050 C C . ASP A 1 271 ? 0.258 32.982 -9.312 1.00 42.66 271 ASP A C 1
ATOM 2052 O O . ASP A 1 271 ? 1.480 32.959 -9.173 1.00 42.66 271 ASP A O 1
ATOM 2056 N N . ASP A 1 272 ? -0.324 32.642 -10.466 1.00 35.88 272 ASP A N 1
ATOM 2057 C CA . ASP A 1 272 ? 0.409 32.668 -11.737 1.00 35.88 272 ASP A CA 1
ATOM 2058 C C . ASP A 1 272 ? -0.532 32.989 -12.910 1.00 35.88 272 ASP A C 1
ATOM 2060 O O . ASP A 1 272 ? -1.658 32.487 -12.999 1.00 35.88 272 ASP A O 1
ATOM 2064 N N . ASN A 1 273 ? -0.088 33.872 -13.804 1.00 30.16 273 ASN A N 1
ATOM 2065 C CA . ASN A 1 273 ? -0.908 34.421 -14.885 1.00 30.16 273 ASN A CA 1
ATOM 2066 C C . ASN A 1 273 ? -0.605 33.729 -16.223 1.00 30.16 273 ASN A C 1
ATOM 2068 O O . ASN A 1 273 ? 0.541 33.470 -16.579 1.00 30.16 273 ASN A O 1
ATOM 2072 N N . GLY A 1 274 ? -1.657 33.419 -16.984 1.00 31.97 274 GLY A N 1
ATOM 2073 C CA . GLY A 1 274 ? -1.573 32.464 -18.091 1.00 31.97 274 GLY A CA 1
ATOM 2074 C C . GLY A 1 274 ? -0.760 32.908 -19.316 1.00 31.97 274 GLY A C 1
ATOM 2075 O O . GLY A 1 274 ? -0.759 34.072 -19.712 1.00 31.97 274 GLY A O 1
ATOM 2076 N N . GLY A 1 275 ? -0.165 31.924 -20.000 1.00 23.14 275 GLY A N 1
ATOM 2077 C CA . GLY A 1 275 ? 0.459 32.073 -21.317 1.00 23.14 275 GLY A CA 1
ATOM 2078 C C . GLY A 1 275 ? 0.108 30.900 -22.238 1.00 23.14 275 GLY A C 1
ATOM 2079 O O . GLY A 1 275 ? 0.290 29.744 -21.868 1.00 23.14 275 GLY A O 1
ATOM 2080 N N . SER A 1 276 ? -0.398 31.192 -23.440 1.00 28.45 276 SER A N 1
ATOM 2081 C CA . SER A 1 276 ? -0.776 30.189 -24.448 1.00 28.45 276 SER A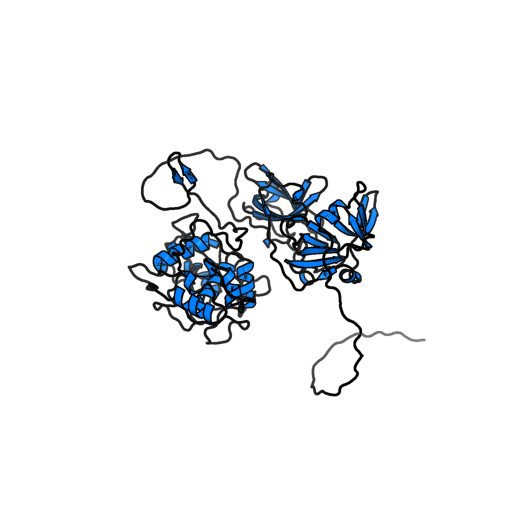 CA 1
ATOM 2082 C C . SER A 1 276 ? 0.112 30.275 -25.693 1.00 28.45 276 SER A C 1
ATOM 2084 O O . SER A 1 276 ? 0.318 31.354 -26.255 1.00 28.45 276 SER A O 1
ATOM 2086 N N . GLN A 1 277 ? 0.604 29.124 -26.149 1.00 23.78 277 GLN A N 1
ATOM 2087 C CA . GLN A 1 277 ? 1.233 28.909 -27.455 1.00 23.78 277 GLN A CA 1
ATOM 2088 C C . GLN A 1 277 ? 0.746 27.565 -28.017 1.00 23.78 277 GLN A C 1
ATOM 2090 O O . GLN A 1 277 ? 0.441 26.647 -27.259 1.00 23.78 277 GLN A O 1
ATOM 2095 N N . SER A 1 278 ? 0.652 27.465 -29.344 1.00 27.66 278 SER A N 1
ATOM 2096 C CA . SER A 1 278 ? 0.067 26.325 -30.063 1.00 27.66 278 SER A CA 1
ATOM 2097 C C . SER A 1 278 ? 1.100 25.641 -30.964 1.00 27.66 278 SER A C 1
ATOM 2099 O O . SER A 1 278 ? 2.002 26.305 -31.476 1.00 27.66 278 SER A O 1
ATOM 2101 N N . GLY A 1 279 ? 0.963 24.327 -31.170 1.00 22.38 279 GLY A N 1
ATOM 2102 C CA . GLY A 1 279 ? 1.891 23.519 -31.963 1.00 22.38 279 GLY A CA 1
ATOM 2103 C C . GLY A 1 279 ? 1.373 22.108 -32.258 1.00 22.38 279 GLY A C 1
ATOM 2104 O O . GLY A 1 279 ? 1.648 21.173 -31.514 1.00 22.38 279 GLY A O 1
ATOM 2105 N N . ASN A 1 280 ? 0.648 21.970 -33.366 1.00 22.73 280 ASN A N 1
ATOM 2106 C CA . ASN A 1 280 ? 0.285 20.700 -34.008 1.00 22.73 280 ASN A CA 1
ATOM 2107 C C . ASN A 1 280 ? 1.525 20.029 -34.658 1.00 22.73 280 ASN A C 1
ATOM 2109 O O . ASN A 1 280 ? 2.481 20.725 -34.991 1.00 22.73 280 ASN A O 1
ATOM 2113 N N . ASP A 1 281 ? 1.586 18.723 -34.943 1.00 25.12 281 ASP A N 1
ATOM 2114 C CA . ASP A 1 281 ? 0.621 17.621 -34.774 1.00 25.12 281 ASP A CA 1
ATOM 2115 C C . ASP A 1 281 ? 1.399 16.293 -34.632 1.00 25.12 281 ASP A C 1
ATOM 2117 O O . ASP A 1 281 ? 2.316 16.056 -35.414 1.00 25.12 281 ASP A O 1
ATOM 2121 N N . HIS A 1 282 ? 1.014 15.415 -33.698 1.00 24.44 282 HIS A N 1
ATOM 2122 C CA . HIS A 1 282 ? 1.245 13.955 -33.725 1.00 24.44 282 HIS A CA 1
ATOM 2123 C C . HIS A 1 282 ? 0.391 13.310 -32.613 1.00 24.44 282 HIS A C 1
ATOM 2125 O O . HIS A 1 282 ? 0.500 13.693 -31.449 1.00 24.44 282 HIS A O 1
ATOM 2131 N N . GLU A 1 283 ? -0.479 12.349 -32.948 1.00 24.84 283 GLU A N 1
ATOM 2132 C CA . GLU A 1 283 ? -1.509 11.855 -32.014 1.00 24.84 283 GLU A CA 1
ATOM 2133 C C . GLU A 1 283 ? -0.956 10.934 -30.905 1.00 24.84 283 GLU A C 1
ATOM 2135 O O . GLU A 1 283 ? -0.832 9.722 -31.077 1.00 24.84 283 GLU A O 1
ATOM 2140 N N . ASN A 1 284 ? -0.682 11.517 -29.733 1.00 24.88 284 ASN A N 1
ATOM 2141 C CA . ASN A 1 284 ? -0.452 10.804 -28.472 1.00 24.88 284 ASN A CA 1
ATOM 2142 C C . ASN A 1 284 ? -1.738 10.793 -27.624 1.00 24.88 284 ASN A C 1
ATOM 2144 O O . ASN A 1 284 ? -2.187 11.842 -27.168 1.00 24.88 284 ASN A O 1
ATOM 2148 N N . PHE A 1 285 ? -2.307 9.611 -27.371 1.00 25.44 285 PHE A N 1
ATOM 2149 C CA . PHE A 1 285 ? -3.533 9.454 -26.575 1.00 25.44 285 PHE A CA 1
ATOM 2150 C C . PHE A 1 285 ? -3.264 9.272 -25.066 1.00 25.44 285 PHE A C 1
ATOM 2152 O O . PHE A 1 285 ? -2.991 8.167 -24.604 1.00 25.44 285 PHE A O 1
ATOM 2159 N N . LEU A 1 286 ? -3.458 10.348 -24.304 1.00 27.06 286 LEU A N 1
ATOM 2160 C CA . LEU A 1 286 ? -4.065 10.400 -22.955 1.00 27.06 286 LEU A CA 1
ATOM 2161 C C . LEU A 1 286 ? -4.986 11.643 -22.971 1.00 27.06 286 LEU A C 1
ATOM 2163 O O . LEU A 1 286 ? -4.751 12.514 -23.807 1.00 27.06 286 LEU A O 1
ATOM 2167 N N . THR A 1 287 ? -6.063 11.865 -22.206 1.00 31.78 287 THR A N 1
ATOM 2168 C CA . THR A 1 287 ? -6.710 11.385 -20.949 1.00 31.78 287 THR A CA 1
ATOM 2169 C C . THR A 1 287 ? -8.224 11.023 -20.964 1.00 31.78 287 THR A C 1
ATOM 2171 O O . THR A 1 287 ? -8.681 10.456 -19.981 1.00 31.78 287 THR A O 1
ATOM 2174 N N . PRO A 1 288 ? -9.042 11.368 -21.976 1.00 42.22 288 PRO A N 1
ATOM 2175 C CA . PRO A 1 288 ? -9.806 12.631 -22.084 1.00 42.22 288 PRO A CA 1
ATOM 2176 C C . PRO A 1 288 ? -10.594 13.415 -20.991 1.00 42.22 288 PRO A C 1
ATOM 2178 O O . PRO A 1 288 ? -11.582 12.905 -20.477 1.00 42.22 288 PRO A O 1
ATOM 2181 N N . GLU A 1 289 ? -10.366 14.742 -20.884 1.00 35.91 289 GLU A N 1
ATOM 2182 C CA . GLU A 1 289 ? -11.424 15.790 -20.786 1.00 35.91 289 GLU A CA 1
ATOM 2183 C C . GLU A 1 289 ? -11.757 16.339 -22.202 1.00 35.91 289 GLU A C 1
ATOM 2185 O O . GLU A 1 289 ? -10.851 16.397 -23.034 1.00 35.91 289 GLU A O 1
ATOM 2190 N N . VAL A 1 290 ? -13.010 16.722 -22.514 1.00 38.56 290 VAL A N 1
ATOM 2191 C CA . VAL A 1 290 ? -13.492 17.034 -23.891 1.00 38.56 290 VAL A CA 1
ATOM 2192 C C . VAL A 1 290 ? -13.800 18.510 -24.197 1.00 38.56 290 VAL A C 1
ATOM 2194 O O . VAL A 1 290 ? -14.328 19.245 -23.368 1.00 38.56 290 VAL A O 1
ATOM 2197 N N . ASP A 1 291 ? -13.568 18.900 -25.454 1.00 38.62 291 ASP A N 1
ATOM 2198 C CA . ASP A 1 291 ? -14.076 20.111 -26.101 1.00 38.62 291 ASP A CA 1
ATOM 2199 C C . ASP A 1 291 ? -15.565 19.995 -26.490 1.00 38.62 291 ASP A C 1
ATOM 2201 O O . ASP A 1 291 ? -16.198 18.945 -26.364 1.00 38.62 291 ASP A O 1
ATOM 2205 N N . VAL A 1 292 ? -16.134 21.086 -27.016 1.00 30.08 292 VAL A N 1
ATOM 2206 C CA . VAL A 1 292 ? -17.565 21.182 -27.371 1.00 30.08 292 VAL A CA 1
ATOM 2207 C C . VAL A 1 292 ? -18.020 20.247 -28.507 1.00 30.08 292 VAL A C 1
ATOM 2209 O O . VAL A 1 292 ? -19.216 20.185 -28.781 1.00 30.08 292 VAL A O 1
ATOM 2212 N N . ASN A 1 293 ? -17.102 19.528 -29.165 1.00 33.38 293 ASN A N 1
ATOM 2213 C CA . ASN A 1 293 ? -17.391 18.525 -30.196 1.00 33.38 293 ASN A CA 1
ATOM 2214 C C . ASN A 1 293 ? -16.949 17.100 -29.796 1.00 33.38 293 ASN A C 1
ATOM 2216 O O . ASN A 1 293 ? -17.219 16.157 -30.540 1.00 33.38 293 ASN A O 1
ATOM 2220 N N . GLY A 1 294 ? -16.280 16.927 -28.650 1.00 28.33 294 GLY A N 1
ATOM 2221 C CA . GLY A 1 294 ? -15.812 15.637 -28.139 1.00 28.33 294 GLY A CA 1
ATOM 2222 C C . GLY A 1 294 ? -14.338 15.279 -28.401 1.00 28.33 294 GLY A C 1
ATOM 2223 O O . GLY A 1 294 ? -13.995 14.111 -28.211 1.00 28.33 294 GLY A O 1
ATOM 2224 N N . LYS A 1 295 ? -13.453 16.210 -28.818 1.00 32.97 295 LYS A N 1
ATOM 2225 C CA . LYS A 1 295 ? -11.979 15.979 -28.872 1.00 32.97 295 LYS A CA 1
ATOM 2226 C C . LYS A 1 295 ? -11.267 16.571 -27.634 1.00 32.97 295 LYS A C 1
ATOM 2228 O O . LYS A 1 295 ? -11.855 17.343 -26.899 1.00 32.97 295 LYS A O 1
ATOM 2233 N N . ILE A 1 296 ? -10.082 16.060 -27.280 1.00 33.84 296 ILE A N 1
ATOM 2234 C CA . ILE A 1 296 ? -9.932 15.434 -25.953 1.00 33.84 296 ILE A CA 1
ATOM 2235 C C . ILE A 1 296 ? -8.457 15.639 -25.395 1.00 33.84 296 ILE A C 1
ATOM 2237 O O . ILE A 1 296 ? -7.515 15.376 -26.138 1.00 33.84 296 ILE A O 1
ATOM 2241 N N . ILE A 1 297 ? -8.243 16.176 -24.157 1.00 34.03 297 ILE A N 1
ATOM 2242 C CA . ILE A 1 297 ? -7.052 16.930 -23.592 1.00 34.03 297 ILE A CA 1
ATOM 2243 C C . ILE A 1 297 ? -6.352 16.329 -22.305 1.00 34.03 297 ILE A C 1
ATOM 2245 O O . ILE A 1 297 ? -7.081 15.876 -21.424 1.00 34.03 297 ILE A O 1
ATOM 2249 N N . VAL A 1 298 ? -4.996 16.413 -22.107 1.00 30.78 298 VAL A N 1
ATOM 2250 C CA . VAL A 1 298 ? -4.197 15.887 -20.921 1.00 30.78 298 VAL A CA 1
ATOM 2251 C C . VAL A 1 298 ? -3.212 16.823 -20.184 1.00 30.78 298 VAL A C 1
ATOM 2253 O O . VAL A 1 298 ? -2.589 17.665 -20.829 1.00 30.78 298 VAL A O 1
ATOM 2256 N N . LYS A 1 299 ? -3.001 16.588 -18.861 1.00 27.70 299 LYS A N 1
ATOM 2257 C CA . LYS A 1 299 ? -1.842 16.986 -17.999 1.00 27.70 299 LYS A CA 1
ATOM 2258 C C . LYS A 1 299 ? -1.635 15.993 -16.813 1.00 27.70 299 LYS A C 1
ATOM 2260 O O . LYS A 1 299 ? -2.625 15.437 -16.354 1.00 27.70 299 LYS A O 1
ATOM 2265 N N . TYR A 1 300 ? -0.400 15.800 -16.319 1.00 32.91 300 TYR A N 1
ATOM 2266 C CA . TYR A 1 300 ? 0.021 14.962 -15.155 1.00 32.91 300 TYR A CA 1
ATOM 2267 C C . TYR A 1 300 ? 1.375 15.481 -14.589 1.00 32.91 300 TYR A C 1
ATOM 2269 O O . TYR A 1 300 ? 1.974 16.317 -15.267 1.00 32.91 300 TYR A O 1
ATOM 2277 N N . THR A 1 301 ? 1.921 15.093 -13.418 1.00 29.67 301 THR A N 1
ATOM 2278 C CA . THR A 1 301 ? 1.703 13.941 -12.477 1.00 29.67 301 THR A CA 1
ATOM 2279 C C . THR A 1 301 ? 1.874 14.432 -11.000 1.00 29.67 301 THR A C 1
ATOM 2281 O O . THR A 1 301 ? 1.273 15.486 -10.774 1.00 29.67 301 THR A O 1
ATOM 2284 N N . PRO A 1 302 ? 2.601 13.856 -9.979 1.00 32.00 302 PRO A N 1
ATOM 2285 C CA . PRO A 1 302 ? 3.280 12.541 -9.713 1.00 32.00 302 PRO A CA 1
ATOM 2286 C C . PRO A 1 302 ? 2.378 11.313 -9.442 1.00 32.00 302 PRO A C 1
ATOM 2288 O O . PRO A 1 302 ? 1.159 11.387 -9.589 1.00 32.00 302 PRO A O 1
ATOM 2291 N N . LYS A 1 303 ? 2.983 10.168 -9.053 1.00 36.50 303 LYS A N 1
ATOM 2292 C CA . LYS A 1 303 ? 2.294 8.928 -8.614 1.00 36.50 303 LYS A CA 1
ATOM 2293 C C . LYS A 1 303 ? 1.404 9.198 -7.377 1.00 36.50 303 LYS A C 1
ATOM 2295 O O . LYS A 1 303 ? 1.830 9.053 -6.234 1.00 36.50 303 LYS A O 1
ATOM 2300 N N . ASP A 1 304 ? 0.147 9.560 -7.608 1.00 35.03 304 ASP A N 1
ATOM 2301 C CA . ASP A 1 304 ? -0.880 9.625 -6.566 1.00 35.03 304 ASP A CA 1
ATOM 2302 C C . ASP A 1 304 ? -1.442 8.216 -6.282 1.00 35.03 304 ASP A C 1
ATOM 2304 O O . ASP A 1 304 ? -1.846 7.501 -7.203 1.00 35.03 304 ASP A O 1
ATOM 2308 N N . TYR A 1 305 ? -1.481 7.809 -5.008 1.00 31.92 305 TYR A N 1
ATOM 2309 C CA . TYR A 1 305 ? -2.038 6.513 -4.587 1.00 31.92 305 TYR A CA 1
ATOM 2310 C C . TYR A 1 305 ? -3.528 6.414 -4.964 1.00 31.92 305 TYR A C 1
ATOM 2312 O O . TYR A 1 305 ? -4.342 7.177 -4.435 1.00 31.92 305 TYR A O 1
ATOM 2320 N N . VAL A 1 306 ? -3.915 5.432 -5.787 1.00 30.58 306 VAL A N 1
ATOM 2321 C CA . VAL A 1 306 ? -5.338 5.110 -6.000 1.00 30.58 306 VAL A CA 1
ATOM 2322 C C . VAL A 1 306 ? -5.912 4.478 -4.735 1.00 30.58 306 VAL A C 1
ATOM 2324 O O . VAL A 1 306 ? -5.447 3.444 -4.265 1.00 30.58 306 VAL A O 1
ATOM 2327 N N . SER A 1 307 ? -6.929 5.129 -4.171 1.00 30.11 307 SER A N 1
ATOM 2328 C CA . SER A 1 307 ? -7.400 4.871 -2.808 1.00 30.11 307 SER A CA 1
ATOM 2329 C C . SER A 1 307 ? -8.412 3.727 -2.665 1.00 30.11 307 SER A C 1
ATOM 2331 O O . SER A 1 307 ? -8.861 3.490 -1.550 1.00 30.11 307 SER A O 1
ATOM 2333 N N . GLN A 1 308 ? -8.798 3.046 -3.753 1.00 28.39 308 GLN A N 1
ATOM 2334 C CA . GLN A 1 308 ? -9.718 1.895 -3.752 1.00 28.39 308 GLN A CA 1
ATOM 2335 C C . GLN A 1 308 ? -9.712 1.175 -5.114 1.00 28.39 308 GLN A C 1
ATOM 2337 O O . GLN A 1 308 ? -9.733 1.825 -6.158 1.00 28.39 308 GLN A O 1
ATOM 2342 N N . ILE A 1 309 ? -9.795 -0.161 -5.102 1.00 30.33 309 ILE A N 1
ATOM 2343 C CA . ILE A 1 309 ? -10.356 -0.972 -6.199 1.00 30.33 309 ILE A CA 1
ATOM 2344 C C . ILE A 1 309 ? -11.292 -1.996 -5.552 1.00 30.33 309 ILE A C 1
ATOM 2346 O O . ILE A 1 309 ? -10.848 -2.830 -4.766 1.00 30.33 309 ILE A O 1
ATOM 2350 N N . SER A 1 310 ? -12.585 -1.937 -5.875 1.00 28.84 310 SER A N 1
ATOM 2351 C CA . SER A 1 310 ? -13.573 -2.924 -5.415 1.00 28.84 310 SER A CA 1
ATOM 2352 C C . SER A 1 310 ? -13.710 -4.095 -6.399 1.00 28.84 310 SER A C 1
ATOM 2354 O O . SER A 1 310 ? -13.485 -3.939 -7.603 1.00 28.84 310 SER A O 1
ATOM 2356 N N . GLU A 1 311 ? -14.079 -5.282 -5.899 1.00 26.64 311 GLU A N 1
ATOM 2357 C CA . GLU A 1 311 ? -14.248 -6.508 -6.699 1.00 26.64 311 GLU A CA 1
ATOM 2358 C C . GLU A 1 311 ? -15.395 -6.316 -7.720 1.00 26.64 311 GLU A C 1
ATOM 2360 O O . GLU A 1 311 ? -16.573 -6.444 -7.391 1.00 26.64 311 GLU A O 1
ATOM 2365 N N . GLY A 1 312 ? -15.042 -5.937 -8.957 1.00 31.47 312 GLY A N 1
ATOM 2366 C CA . GLY A 1 312 ? -15.976 -5.629 -10.052 1.00 31.47 312 GLY A CA 1
ATOM 2367 C C . GLY A 1 312 ? -15.874 -4.213 -10.644 1.00 31.47 312 GLY A C 1
ATOM 2368 O O . GLY A 1 312 ? -16.440 -3.969 -11.711 1.00 31.47 312 GLY A O 1
ATOM 2369 N N . GLN A 1 313 ? -15.133 -3.280 -10.031 1.00 29.47 313 GLN A N 1
ATOM 2370 C CA . GLN A 1 313 ? -14.865 -1.970 -10.640 1.00 29.47 313 GLN A CA 1
ATOM 2371 C C . GLN A 1 313 ? -13.752 -2.063 -11.691 1.00 29.47 313 GLN A C 1
ATOM 2373 O O . GLN A 1 313 ? -12.585 -1.769 -11.437 1.00 29.47 313 GLN A O 1
ATOM 2378 N N . HIS A 1 314 ? -14.130 -2.433 -12.917 1.00 31.38 314 HIS A N 1
ATOM 2379 C CA . HIS A 1 314 ? -13.246 -2.298 -14.071 1.00 31.38 314 HIS A CA 1
ATOM 2380 C C . HIS A 1 314 ? -12.867 -0.827 -14.286 1.00 31.38 314 HIS A C 1
ATOM 2382 O O . HIS A 1 314 ? -13.693 -0.013 -14.703 1.00 31.38 314 HIS A O 1
ATOM 2388 N N . MET A 1 315 ? -11.592 -0.510 -14.051 1.00 32.72 315 MET A N 1
ATOM 2389 C CA . MET A 1 315 ? -10.964 0.749 -14.456 1.00 32.72 315 MET A CA 1
ATOM 2390 C C . MET A 1 315 ? -11.272 1.010 -15.938 1.00 32.72 315 MET A C 1
ATOM 2392 O O . MET A 1 315 ? -10.864 0.248 -16.818 1.00 32.72 315 MET A O 1
ATOM 2396 N N . MET A 1 316 ? -12.047 2.059 -16.223 1.00 26.94 316 MET A N 1
ATOM 2397 C CA . MET A 1 316 ? -12.556 2.318 -17.572 1.00 26.94 316 MET A CA 1
ATOM 2398 C C . MET A 1 316 ? -11.383 2.493 -18.547 1.00 26.94 316 MET A C 1
ATOM 2400 O O . MET A 1 316 ? -10.615 3.446 -18.436 1.00 26.94 316 MET A O 1
ATOM 2404 N N . SER A 1 317 ? -11.270 1.567 -19.508 1.00 31.38 317 SER A N 1
ATOM 2405 C CA . SER A 1 317 ? -10.159 1.377 -20.464 1.00 31.38 317 SER A CA 1
ATOM 2406 C C . SER A 1 317 ? -8.923 0.551 -20.037 1.00 31.38 317 SER A C 1
ATOM 2408 O O . SER A 1 317 ? -7.882 0.642 -20.694 1.00 31.38 317 SER A O 1
ATOM 2410 N N . VAL A 1 318 ? -9.021 -0.392 -19.080 1.00 36.31 318 VAL A N 1
ATOM 2411 C CA . VAL A 1 318 ? -8.074 -1.535 -19.118 1.00 36.31 318 VAL A CA 1
ATOM 2412 C C . VAL A 1 318 ? -8.295 -2.317 -20.418 1.00 36.31 318 VAL A C 1
ATOM 2414 O O . VAL A 1 318 ? -9.339 -2.937 -20.609 1.00 36.31 318 VAL A O 1
ATOM 2417 N N . ARG A 1 319 ? -7.311 -2.323 -21.326 1.00 48.47 319 ARG A N 1
ATOM 2418 C CA . ARG A 1 319 ? -7.403 -3.045 -22.607 1.00 48.47 319 ARG A CA 1
ATOM 2419 C C . ARG A 1 319 ? -7.007 -4.520 -22.461 1.00 48.47 319 ARG A C 1
ATOM 2421 O O . ARG A 1 319 ? -6.141 -5.017 -23.186 1.00 48.47 319 ARG A O 1
ATOM 2428 N N . ILE A 1 320 ? -7.634 -5.213 -21.511 1.00 62.22 320 ILE A N 1
ATOM 2429 C CA . ILE A 1 320 ? -7.671 -6.681 -21.492 1.00 62.22 320 ILE A CA 1
ATOM 2430 C C . ILE A 1 320 ? -8.447 -7.113 -22.750 1.00 62.22 320 ILE A C 1
ATOM 2432 O O . ILE A 1 320 ? -9.527 -6.576 -22.991 1.00 62.22 320 ILE A O 1
ATOM 2436 N N . PRO A 1 321 ? -7.922 -8.016 -23.597 1.00 64.44 321 PRO A N 1
ATOM 2437 C CA . PRO A 1 321 ? -8.673 -8.514 -24.747 1.00 64.44 321 PRO A CA 1
ATOM 2438 C C . PRO A 1 321 ? -9.922 -9.292 -24.318 1.00 64.44 321 PRO A C 1
ATOM 2440 O O . PRO A 1 321 ? -9.885 -10.021 -23.324 1.00 64.44 321 PRO A O 1
ATOM 2443 N N . ASP A 1 322 ? -10.998 -9.205 -25.099 1.00 67.75 322 ASP A N 1
ATOM 2444 C CA . ASP A 1 322 ? -12.234 -9.941 -24.823 1.00 67.75 322 ASP A CA 1
ATOM 2445 C C . ASP A 1 322 ? -11.951 -11.438 -24.616 1.00 67.75 322 ASP A C 1
ATOM 2447 O O . ASP A 1 322 ? -11.350 -12.106 -25.460 1.00 67.75 322 ASP A O 1
ATOM 2451 N N . ASN A 1 323 ? -12.431 -11.978 -23.496 1.00 77.31 323 ASN A N 1
ATOM 2452 C CA . ASN A 1 323 ? -12.266 -13.372 -23.072 1.00 77.31 323 ASN A CA 1
ATOM 2453 C C . ASN A 1 323 ? -10.826 -13.836 -22.747 1.00 77.31 323 ASN A C 1
ATOM 2455 O O . ASN A 1 323 ? -10.621 -15.036 -22.544 1.00 77.31 323 ASN A O 1
ATOM 2459 N N . TYR A 1 324 ? -9.834 -12.937 -22.648 1.00 80.12 324 TYR A N 1
ATOM 2460 C CA . TYR A 1 324 ? -8.417 -13.288 -22.411 1.00 80.12 324 TYR A CA 1
ATOM 2461 C C . TYR A 1 324 ? -8.210 -14.217 -21.198 1.00 80.12 324 TYR A C 1
ATOM 2463 O O . TYR A 1 324 ? -7.424 -15.162 -21.268 1.00 80.12 324 TYR A O 1
ATOM 2471 N N . TYR A 1 325 ? -8.973 -14.006 -20.120 1.00 88.44 325 TYR A N 1
ATOM 2472 C CA . TYR A 1 325 ? -8.927 -14.823 -18.902 1.00 88.44 325 TYR A CA 1
ATOM 2473 C C . TYR A 1 325 ? -10.080 -15.827 -18.739 1.00 88.44 325 TYR A C 1
ATOM 2475 O O . TYR A 1 325 ? -10.011 -16.687 -17.863 1.00 88.44 325 TYR A O 1
ATOM 2483 N N . THR A 1 326 ? -11.111 -15.799 -19.592 1.00 88.38 326 THR A N 1
ATOM 2484 C CA . THR A 1 326 ? -12.334 -16.615 -19.429 1.00 88.38 326 THR A CA 1
ATOM 2485 C C . THR A 1 326 ? -12.054 -18.115 -19.351 1.00 88.38 326 THR A C 1
ATOM 2487 O O . THR A 1 326 ? -12.740 -18.826 -18.626 1.00 88.38 326 THR A O 1
ATOM 2490 N N . SER A 1 327 ? -11.008 -18.604 -20.025 1.00 91.75 327 SER A N 1
ATOM 2491 C CA . SER A 1 327 ? -10.606 -20.019 -19.951 1.00 91.75 327 SER A CA 1
ATOM 2492 C C . SER A 1 327 ? -10.066 -20.466 -18.582 1.00 91.75 327 SER A C 1
ATOM 2494 O O . SER A 1 327 ? -10.008 -21.666 -18.332 1.00 91.75 327 SER A O 1
ATOM 2496 N N . ALA A 1 328 ? -9.682 -19.528 -17.707 1.00 92.88 328 ALA A N 1
ATOM 2497 C CA . ALA A 1 328 ? -9.289 -19.774 -16.319 1.00 92.88 328 ALA A CA 1
ATOM 2498 C C . ALA A 1 328 ? -10.423 -19.508 -15.308 1.00 92.88 328 ALA A C 1
ATOM 2500 O O . ALA A 1 328 ? -10.335 -19.972 -14.168 1.00 92.88 328 ALA A O 1
ATOM 2501 N N . SER A 1 329 ? -11.494 -18.812 -15.709 1.00 84.38 329 SER A N 1
ATOM 2502 C CA . SER A 1 329 ? -12.690 -18.658 -14.874 1.00 84.38 329 SER A CA 1
ATOM 2503 C C . SER A 1 329 ? -13.289 -20.038 -14.567 1.00 84.38 329 SER A C 1
ATOM 2505 O O . SER A 1 329 ? -13.271 -20.940 -15.405 1.00 84.38 329 SER A O 1
ATOM 2507 N N . THR A 1 330 ? -13.803 -20.220 -13.351 1.00 90.12 330 THR A N 1
ATOM 2508 C CA . THR A 1 330 ? -14.260 -21.495 -12.757 1.00 90.12 330 THR A CA 1
ATOM 2509 C C . THR A 1 330 ? -13.181 -22.498 -12.308 1.00 90.12 330 THR A C 1
ATOM 2511 O O . THR A 1 330 ? -13.536 -23.529 -11.736 1.00 90.12 330 THR A O 1
ATOM 2514 N N . LEU A 1 331 ? -11.882 -22.206 -12.459 1.00 92.94 331 LEU A N 1
ATOM 2515 C CA . LEU A 1 331 ? -10.799 -23.066 -11.948 1.00 92.94 331 LEU A CA 1
ATOM 2516 C C . LEU A 1 331 ? -10.334 -22.681 -10.529 1.00 92.94 331 LEU A C 1
ATOM 2518 O O . LEU A 1 331 ? -10.556 -21.567 -10.056 1.00 92.94 331 LEU A O 1
ATOM 2522 N N . SER A 1 332 ? -9.638 -23.604 -9.855 1.00 94.69 332 SER A N 1
ATOM 2523 C CA . SER A 1 332 ? -8.987 -23.384 -8.552 1.00 94.69 332 SER A CA 1
ATOM 2524 C C . SER A 1 332 ? -7.583 -24.006 -8.483 1.00 94.69 332 SER A C 1
ATOM 2526 O O . SER A 1 332 ? -7.186 -24.802 -9.344 1.00 94.69 332 SER A O 1
ATOM 2528 N N . GLY A 1 333 ? -6.807 -23.620 -7.464 1.00 92.69 333 GLY A N 1
ATOM 2529 C CA . GLY A 1 333 ? -5.524 -24.224 -7.098 1.00 92.69 333 GLY A CA 1
ATOM 2530 C C . GLY A 1 333 ? -4.545 -24.439 -8.258 1.00 92.69 333 GLY A C 1
ATOM 2531 O O . GLY A 1 333 ? -4.219 -23.524 -9.016 1.00 92.69 333 GLY A O 1
ATOM 2532 N N . ALA A 1 334 ? -4.055 -25.674 -8.395 1.00 94.50 334 ALA A N 1
ATOM 2533 C CA . ALA A 1 334 ? -3.092 -26.039 -9.435 1.00 94.50 334 ALA A CA 1
ATOM 2534 C C . ALA A 1 334 ? -3.652 -25.872 -10.861 1.00 94.50 334 ALA A C 1
ATOM 2536 O O . ALA A 1 334 ? -2.920 -25.441 -11.749 1.00 94.50 334 ALA A O 1
ATOM 2537 N N . GLN A 1 335 ? -4.944 -26.155 -11.079 1.00 97.38 335 GLN A N 1
ATOM 2538 C CA . GLN A 1 335 ? -5.577 -26.005 -12.395 1.00 97.38 335 GLN A CA 1
ATOM 2539 C C . GLN A 1 335 ? -5.644 -24.529 -12.802 1.00 97.38 335 GLN A C 1
ATOM 2541 O O . GLN A 1 335 ? -5.277 -24.189 -13.925 1.00 97.38 335 GLN A O 1
ATOM 2546 N N . LEU A 1 336 ? -6.020 -23.649 -11.866 1.00 97.69 336 LEU A N 1
ATOM 2547 C CA . LEU A 1 336 ? -5.997 -22.201 -12.066 1.00 97.69 336 LEU A CA 1
ATOM 2548 C C . LEU A 1 336 ? -4.579 -21.704 -12.381 1.00 97.69 336 LEU A C 1
ATOM 2550 O O . LEU A 1 336 ? -4.389 -21.018 -13.384 1.00 97.69 336 LEU A O 1
ATOM 2554 N N . ARG A 1 337 ? -3.568 -22.096 -11.588 1.00 97.88 337 ARG A N 1
ATOM 2555 C CA . ARG A 1 337 ? -2.168 -21.696 -11.829 1.00 97.88 337 ARG A CA 1
ATOM 2556 C C . ARG A 1 337 ? -1.685 -22.119 -13.219 1.00 97.88 337 ARG A C 1
ATOM 2558 O O . ARG A 1 337 ? -1.121 -21.293 -13.931 1.00 97.88 337 ARG A O 1
ATOM 2565 N N . SER A 1 338 ? -1.915 -23.372 -13.617 1.00 97.94 338 SER A N 1
ATOM 2566 C CA . SER A 1 338 ? -1.509 -23.874 -14.936 1.00 97.94 338 SER A CA 1
ATOM 2567 C C . SER A 1 338 ? -2.263 -23.202 -16.085 1.00 97.94 338 SER A C 1
ATOM 2569 O O . SER A 1 338 ? -1.663 -22.942 -17.127 1.00 97.94 338 SER A O 1
ATOM 2571 N N . GLN A 1 339 ? -3.544 -22.865 -15.914 1.00 98.12 339 GLN A N 1
ATOM 2572 C CA . GLN A 1 339 ? -4.303 -22.183 -16.961 1.00 98.12 339 GLN A CA 1
ATOM 2573 C C . GLN A 1 339 ? -3.907 -20.709 -17.099 1.00 98.12 339 GLN A C 1
ATOM 2575 O O . GLN A 1 339 ? -3.699 -20.249 -18.220 1.00 98.12 339 GLN A O 1
ATOM 2580 N N . ILE A 1 340 ? -3.703 -19.988 -15.990 1.00 98.31 340 ILE A N 1
ATOM 2581 C CA . ILE A 1 340 ? -3.142 -18.628 -16.012 1.00 98.31 340 ILE A CA 1
ATOM 2582 C C . ILE A 1 340 ? -1.744 -18.642 -16.645 1.00 98.31 340 ILE A C 1
ATOM 2584 O O . ILE A 1 340 ? -1.484 -17.829 -17.530 1.00 98.31 340 ILE A O 1
ATOM 2588 N N . GLN A 1 341 ? -0.882 -19.610 -16.295 1.00 98.50 341 GLN A N 1
ATOM 2589 C CA . GLN A 1 341 ? 0.413 -19.811 -16.961 1.00 98.50 341 GLN A CA 1
ATOM 2590 C C . GLN A 1 341 ? 0.257 -20.027 -18.473 1.00 98.50 341 GLN A C 1
ATOM 2592 O O . GLN A 1 341 ? 1.022 -19.447 -19.241 1.00 98.50 341 GLN A O 1
ATOM 2597 N N . SER A 1 342 ? -0.714 -20.835 -18.908 1.00 98.00 342 SER A N 1
ATOM 2598 C CA . SER A 1 342 ? -0.992 -21.102 -20.326 1.00 98.00 342 SER A CA 1
ATOM 2599 C C . SER A 1 342 ? -1.418 -19.834 -21.078 1.00 98.00 342 SER A C 1
ATOM 2601 O O . SER A 1 342 ? -0.839 -19.515 -22.118 1.00 98.00 342 SER A O 1
ATOM 2603 N N . ILE A 1 343 ? -2.343 -19.051 -20.506 1.00 97.00 343 ILE A N 1
ATOM 2604 C CA . ILE A 1 343 ? -2.811 -17.765 -21.052 1.00 97.00 343 ILE A CA 1
ATOM 2605 C C . ILE A 1 343 ? -1.627 -16.817 -21.280 1.00 97.00 343 ILE A C 1
ATOM 2607 O O . ILE A 1 343 ? -1.380 -16.397 -22.410 1.00 97.00 343 ILE A O 1
ATOM 2611 N N . ILE A 1 344 ? -0.824 -16.557 -20.243 1.00 97.38 344 ILE A N 1
ATOM 2612 C CA . ILE A 1 344 ? 0.325 -15.634 -20.325 1.00 97.38 344 ILE A CA 1
ATOM 2613 C C . ILE A 1 344 ? 1.543 -16.233 -21.055 1.00 97.38 344 ILE A C 1
ATOM 2615 O O . ILE A 1 344 ? 2.550 -15.546 -21.250 1.00 97.38 344 ILE A O 1
ATOM 2619 N N . SER A 1 345 ? 1.454 -17.504 -21.471 1.00 97.06 345 SER A N 1
ATOM 2620 C CA . SER A 1 345 ? 2.430 -18.189 -22.328 1.00 97.06 345 SER A CA 1
ATOM 2621 C C . SER A 1 345 ? 2.084 -18.178 -23.812 1.00 97.06 345 SER A C 1
ATOM 2623 O O . SER A 1 345 ? 2.981 -18.409 -24.627 1.00 97.06 345 SER A O 1
ATOM 2625 N N . SER A 1 346 ? 0.828 -17.922 -24.175 1.00 92.44 346 SER A N 1
ATOM 2626 C CA . SER A 1 346 ? 0.377 -17.937 -25.566 1.00 92.44 346 SER A CA 1
ATOM 2627 C C . SER A 1 346 ? 0.752 -16.646 -26.302 1.00 92.44 346 SER A C 1
ATOM 2629 O O . SER A 1 346 ? 0.797 -15.572 -25.710 1.00 92.44 346 SER A O 1
ATOM 2631 N N . GLY A 1 347 ? 1.050 -16.742 -27.602 1.00 87.06 347 GLY A N 1
ATOM 2632 C CA . GLY A 1 347 ? 1.259 -15.588 -28.494 1.00 87.06 347 GLY A CA 1
ATOM 2633 C C . GLY A 1 347 ? 2.460 -14.667 -28.206 1.00 87.06 347 GLY A C 1
ATOM 2634 O O . GLY A 1 347 ? 2.651 -13.699 -28.945 1.00 87.06 347 GLY A O 1
ATOM 2635 N N . VAL A 1 348 ? 3.266 -14.940 -27.170 1.00 92.06 348 VAL A N 1
ATOM 2636 C CA . VAL A 1 348 ? 4.254 -13.979 -26.646 1.00 92.06 348 VAL A CA 1
ATOM 2637 C C . VAL A 1 348 ? 5.371 -13.671 -27.645 1.00 92.06 348 VAL A C 1
ATOM 2639 O O . VAL A 1 348 ? 6.210 -14.522 -27.958 1.00 92.06 348 VAL A O 1
ATOM 2642 N N . LYS A 1 349 ? 5.443 -12.411 -28.077 1.00 88.81 349 LYS A N 1
ATOM 2643 C CA . LYS A 1 349 ? 6.577 -11.845 -28.809 1.00 88.81 349 LYS A CA 1
ATOM 2644 C C . LYS A 1 349 ? 7.720 -11.587 -27.825 1.00 88.81 349 LYS A C 1
ATOM 2646 O O . LYS A 1 349 ? 7.655 -10.682 -26.999 1.00 88.81 349 LYS A O 1
ATOM 2651 N N . LYS A 1 350 ? 8.782 -12.385 -27.932 1.00 93.12 350 LYS A N 1
ATOM 2652 C CA . LYS A 1 350 ? 10.010 -12.227 -27.140 1.00 93.12 350 LYS A CA 1
ATOM 2653 C C . LYS A 1 350 ? 10.897 -11.138 -27.746 1.00 93.12 350 LYS A C 1
ATOM 2655 O O . LYS A 1 350 ? 11.086 -11.121 -28.961 1.00 93.12 350 LYS A O 1
ATOM 2660 N N . LEU A 1 351 ? 11.466 -10.275 -26.909 1.00 91.38 351 LEU A N 1
ATOM 2661 C CA . LEU A 1 351 ? 12.380 -9.215 -27.340 1.00 91.38 351 LEU A CA 1
ATOM 2662 C C . LEU A 1 351 ? 13.848 -9.685 -27.345 1.00 91.38 351 LEU A C 1
ATOM 2664 O O . LEU A 1 351 ? 14.216 -10.561 -26.558 1.00 91.38 351 LEU A O 1
ATOM 2668 N N . PRO A 1 352 ? 14.715 -9.109 -28.198 1.00 96.19 352 PRO A N 1
ATOM 2669 C CA . PRO A 1 352 ? 16.156 -9.138 -27.974 1.00 96.19 352 PRO A CA 1
ATOM 2670 C C . PRO A 1 352 ? 16.507 -8.256 -26.766 1.00 96.19 352 PRO A C 1
ATOM 2672 O O . PRO A 1 352 ? 15.832 -7.265 -26.504 1.00 96.19 352 PRO A O 1
ATOM 2675 N N . TYR A 1 353 ? 17.582 -8.572 -26.037 1.00 95.06 353 TYR A N 1
ATOM 2676 C CA . TYR A 1 353 ? 17.988 -7.741 -24.898 1.00 95.06 353 TYR A CA 1
ATOM 2677 C C . TYR A 1 353 ? 18.511 -6.371 -25.338 1.00 95.06 353 TYR A C 1
ATOM 2679 O O . TYR A 1 353 ? 18.101 -5.367 -24.771 1.00 95.06 353 TYR A O 1
ATOM 2687 N N . THR A 1 354 ? 19.377 -6.308 -26.352 1.00 94.94 354 THR A N 1
ATOM 2688 C CA . THR A 1 354 ? 19.758 -5.048 -27.009 1.00 94.94 354 THR A CA 1
ATOM 2689 C C . THR A 1 354 ? 19.899 -5.267 -28.520 1.00 94.94 354 THR A C 1
ATOM 2691 O O . THR A 1 354 ? 20.408 -6.312 -28.930 1.00 94.94 354 THR A O 1
ATOM 2694 N N . SER A 1 355 ? 19.414 -4.331 -29.341 1.00 92.88 355 SER A N 1
ATOM 2695 C CA . SER A 1 355 ? 19.307 -4.442 -30.805 1.00 92.88 355 SER A CA 1
ATOM 2696 C C . SER A 1 355 ? 19.309 -3.056 -31.488 1.00 92.88 355 SER A C 1
ATOM 2698 O O . SER A 1 355 ? 19.460 -2.027 -30.841 1.00 92.88 355 SER A O 1
ATOM 2700 N N . SER A 1 356 ? 19.163 -3.029 -32.816 1.00 86.88 356 SER A N 1
ATOM 2701 C CA . SER A 1 356 ? 18.815 -1.842 -33.625 1.00 86.88 356 SER A CA 1
ATOM 2702 C C . SER A 1 356 ? 17.340 -1.841 -34.070 1.00 86.88 356 SER A C 1
ATOM 2704 O O . SER A 1 356 ? 16.936 -1.109 -34.972 1.00 86.88 356 SER A O 1
ATOM 2706 N N . SER A 1 357 ? 16.544 -2.709 -33.450 1.00 86.56 357 SER A N 1
ATOM 2707 C CA . SER A 1 357 ? 15.095 -2.873 -33.571 1.00 86.56 357 SER A CA 1
ATOM 2708 C C . SER A 1 357 ? 14.519 -3.037 -32.163 1.00 86.56 357 SER A C 1
ATOM 2710 O O . SER A 1 357 ? 15.289 -3.343 -31.259 1.00 86.56 357 SER A O 1
ATOM 2712 N N . THR A 1 358 ? 13.199 -2.892 -31.985 1.00 86.38 358 THR A N 1
ATOM 2713 C CA . THR A 1 358 ? 12.541 -2.864 -30.661 1.00 86.38 358 THR A CA 1
ATOM 2714 C C . THR A 1 358 ? 13.094 -3.897 -29.671 1.00 86.38 358 THR A C 1
ATOM 2716 O O . THR A 1 358 ? 12.873 -5.101 -29.840 1.00 86.38 358 THR A O 1
ATOM 2719 N N . ASP A 1 359 ? 13.776 -3.412 -28.635 1.00 93.62 359 ASP A N 1
ATOM 2720 C CA . ASP A 1 359 ? 14.453 -4.202 -27.606 1.00 93.62 359 ASP A CA 1
ATOM 2721 C C . ASP A 1 359 ? 13.956 -3.875 -26.179 1.00 93.62 359 ASP A C 1
ATOM 2723 O O . ASP A 1 359 ? 12.921 -3.231 -25.982 1.00 93.62 359 ASP A O 1
ATOM 2727 N N . VAL A 1 360 ? 14.654 -4.383 -25.157 1.00 96.00 360 VAL A N 1
ATOM 2728 C CA . VAL A 1 360 ? 14.286 -4.173 -23.745 1.00 96.00 360 VAL A CA 1
ATOM 2729 C C . VAL A 1 360 ? 14.526 -2.725 -23.269 1.00 96.00 360 VAL A C 1
ATOM 2731 O O . VAL A 1 360 ? 13.848 -2.290 -22.343 1.00 96.00 360 VAL A O 1
ATOM 2734 N N . TRP A 1 361 ? 15.449 -1.957 -23.863 1.00 94.56 361 TRP A N 1
ATOM 2735 C CA . TRP A 1 361 ? 15.549 -0.511 -23.609 1.00 94.56 361 TRP A CA 1
ATOM 2736 C C . TRP A 1 361 ? 14.306 0.211 -24.122 1.00 94.56 361 TRP A C 1
ATOM 2738 O O . TRP A 1 361 ? 13.644 0.847 -23.311 1.00 94.56 361 TRP A O 1
ATOM 2748 N N . ASP A 1 362 ? 13.934 0.053 -25.401 1.00 87.69 362 ASP A N 1
ATOM 2749 C CA . ASP A 1 362 ? 12.741 0.707 -25.981 1.00 87.69 362 ASP A CA 1
ATOM 2750 C C . ASP A 1 362 ? 11.476 0.392 -25.163 1.00 87.69 362 ASP A C 1
ATOM 2752 O O . ASP A 1 362 ? 10.623 1.242 -24.898 1.00 87.69 362 ASP A O 1
ATOM 2756 N N . MET A 1 363 ? 11.372 -0.864 -24.728 1.00 91.56 363 MET A N 1
ATOM 2757 C CA . MET A 1 363 ? 10.284 -1.373 -23.906 1.00 91.56 363 MET A CA 1
ATOM 2758 C C . MET A 1 363 ? 10.275 -0.779 -22.487 1.00 91.56 363 MET A C 1
ATOM 2760 O O . MET A 1 363 ? 9.196 -0.458 -21.989 1.00 91.56 363 MET A O 1
ATOM 2764 N N . CYS A 1 364 ? 11.431 -0.589 -21.842 1.00 94.62 364 CYS A N 1
ATOM 2765 C CA . CYS A 1 364 ? 11.513 0.146 -20.575 1.00 94.62 364 CYS A CA 1
ATOM 2766 C C . CYS A 1 364 ? 11.273 1.652 -20.770 1.00 94.62 364 CYS A C 1
ATOM 2768 O O . CYS A 1 364 ? 10.572 2.246 -19.961 1.00 94.62 364 CYS A O 1
ATOM 2770 N N . GLU A 1 365 ? 11.763 2.275 -21.847 1.00 87.19 365 GLU A N 1
ATOM 2771 C CA . GLU A 1 365 ? 11.497 3.689 -22.145 1.00 87.19 365 GLU A CA 1
ATOM 2772 C C . GLU A 1 365 ? 10.005 3.977 -22.359 1.00 87.19 365 GLU A C 1
ATOM 2774 O O . GLU A 1 365 ? 9.509 5.028 -21.950 1.00 87.19 365 GLU A O 1
ATOM 2779 N N . ALA A 1 366 ? 9.280 3.064 -23.009 1.00 75.12 366 ALA A N 1
ATOM 2780 C CA . ALA A 1 366 ? 7.841 3.184 -23.209 1.00 75.12 366 ALA A CA 1
ATOM 2781 C C . ALA A 1 366 ? 7.053 2.782 -21.950 1.00 75.12 366 ALA A C 1
ATOM 2783 O O . ALA A 1 366 ? 6.144 3.500 -21.524 1.00 75.12 366 ALA A O 1
ATOM 2784 N N . GLY A 1 367 ? 7.385 1.632 -21.356 1.00 78.19 367 GLY A N 1
ATOM 2785 C CA . GLY A 1 367 ? 6.691 1.065 -20.202 1.00 78.19 367 GLY A CA 1
ATOM 2786 C C . GLY A 1 367 ? 6.876 1.912 -18.949 1.00 78.19 367 GLY A C 1
ATOM 2787 O O . GLY A 1 367 ? 5.889 2.377 -18.384 1.00 78.19 367 GLY A O 1
ATOM 2788 N N . ASP A 1 368 ? 8.126 2.177 -18.572 1.00 91.12 368 ASP A N 1
ATOM 2789 C CA . ASP A 1 368 ? 8.511 2.950 -17.389 1.00 91.12 368 ASP A CA 1
ATOM 2790 C C . ASP A 1 368 ? 8.665 4.463 -17.669 1.00 91.12 368 ASP A C 1
ATOM 2792 O O . ASP A 1 368 ? 9.445 5.139 -17.006 1.00 91.12 368 ASP A O 1
ATOM 2796 N N . GLN A 1 369 ? 7.974 5.026 -18.666 1.00 81.94 369 GLN A N 1
ATOM 2797 C CA . GLN A 1 369 ? 8.028 6.467 -18.956 1.00 81.94 369 GLN A CA 1
ATOM 2798 C C . GLN A 1 369 ? 7.541 7.311 -17.764 1.00 81.94 369 GLN A C 1
ATOM 2800 O O . GLN A 1 369 ? 6.409 7.124 -17.323 1.00 81.94 369 GLN A O 1
ATOM 2805 N N . ASN A 1 370 ? 8.321 8.313 -17.337 1.00 76.75 370 ASN A N 1
ATOM 2806 C CA . ASN A 1 370 ? 7.858 9.311 -16.363 1.00 76.75 370 ASN A CA 1
ATOM 2807 C C . ASN A 1 370 ? 6.626 10.054 -16.932 1.00 76.75 370 ASN A C 1
ATOM 2809 O O . ASN A 1 370 ? 6.745 10.636 -18.019 1.00 76.75 370 ASN A O 1
ATOM 2813 N N . PRO A 1 371 ? 5.459 10.078 -16.260 1.00 58.97 371 PRO A N 1
ATOM 2814 C CA . PRO A 1 371 ? 4.286 10.730 -16.828 1.00 58.97 371 PRO A CA 1
ATOM 2815 C C . PRO A 1 371 ? 4.391 12.269 -16.837 1.00 58.97 371 PRO A C 1
ATOM 2817 O O . PRO A 1 371 ? 3.750 12.886 -17.686 1.00 58.97 371 PRO A O 1
ATOM 2820 N N . ASP A 1 372 ? 5.266 12.879 -16.017 1.00 57.69 372 ASP A N 1
ATOM 2821 C CA . ASP A 1 372 ? 5.518 14.337 -16.020 1.00 57.69 372 ASP A CA 1
ATOM 2822 C C . ASP A 1 372 ? 6.244 14.776 -17.291 1.00 57.69 372 ASP A C 1
ATOM 2824 O O . ASP A 1 372 ? 6.150 15.914 -17.752 1.00 57.69 372 ASP A O 1
ATOM 2828 N N . ASN A 1 373 ? 7.071 13.875 -17.819 1.00 68.00 373 ASN A N 1
ATOM 2829 C CA . ASN A 1 373 ? 8.065 14.196 -18.818 1.00 68.00 373 ASN A CA 1
ATOM 2830 C C . ASN A 1 373 ? 8.323 12.974 -19.695 1.00 68.00 373 ASN A C 1
ATOM 2832 O O . ASN A 1 373 ? 9.133 12.107 -19.368 1.00 68.00 373 ASN A O 1
ATOM 2836 N N . ALA A 1 374 ? 7.694 12.948 -20.870 1.00 72.62 374 ALA A N 1
ATOM 2837 C CA . ALA A 1 374 ? 7.836 11.860 -21.835 1.00 72.62 374 ALA A CA 1
ATOM 2838 C C . ALA A 1 374 ? 9.280 11.636 -22.346 1.00 72.62 374 ALA A C 1
ATOM 2840 O O . ALA A 1 374 ? 9.550 10.607 -22.968 1.00 72.62 374 ALA A O 1
ATOM 2841 N N . SER A 1 375 ? 10.214 12.555 -22.060 1.00 80.06 375 SER A N 1
ATOM 2842 C CA . SER A 1 375 ? 11.655 12.416 -22.337 1.00 80.06 375 SER A CA 1
ATOM 2843 C C . SER A 1 375 ? 12.415 11.659 -21.235 1.00 80.06 375 SER A C 1
ATOM 2845 O O . SER A 1 375 ? 13.629 11.479 -21.333 1.00 80.06 375 SER A O 1
ATOM 2847 N N . GLN A 1 376 ? 11.728 11.233 -20.173 1.00 83.69 376 GLN A N 1
ATOM 2848 C CA . GLN A 1 376 ? 12.295 10.564 -19.006 1.00 83.69 376 GLN A CA 1
ATOM 2849 C C . GLN A 1 376 ? 11.668 9.183 -18.759 1.00 83.69 376 GLN A C 1
ATOM 2851 O O . GLN A 1 376 ? 10.556 8.892 -19.204 1.00 83.69 376 GLN A O 1
ATOM 2856 N N . VAL A 1 377 ? 12.383 8.345 -18.009 1.00 86.94 377 VAL A N 1
ATOM 2857 C CA . VAL A 1 377 ? 11.850 7.152 -17.337 1.00 86.94 377 VAL A CA 1
ATOM 2858 C C . VAL A 1 377 ? 11.762 7.381 -15.832 1.00 86.94 377 VAL A C 1
ATOM 2860 O O . VAL A 1 377 ? 12.508 8.189 -15.279 1.00 86.94 377 VAL A O 1
ATOM 2863 N N . TRP A 1 378 ? 10.863 6.658 -15.179 1.00 85.81 378 TRP A N 1
ATOM 2864 C CA . TRP A 1 378 ? 10.673 6.612 -13.735 1.00 85.81 378 TRP A CA 1
ATOM 2865 C C . TRP A 1 378 ? 11.479 5.453 -13.131 1.00 85.81 378 TRP A C 1
ATOM 2867 O O . TRP A 1 378 ? 11.465 4.340 -13.657 1.00 85.81 378 TRP A O 1
ATOM 2877 N N . GLN A 1 379 ? 12.208 5.705 -12.045 1.00 88.31 379 GLN A N 1
ATOM 2878 C CA . GLN A 1 379 ? 13.144 4.742 -11.451 1.00 88.31 379 GLN A CA 1
ATOM 2879 C C . GLN A 1 379 ? 12.523 3.997 -10.252 1.00 88.31 379 GLN A C 1
ATOM 2881 O O . GLN A 1 379 ? 12.499 4.557 -9.160 1.00 88.31 379 GLN A O 1
ATOM 2886 N N . ILE A 1 380 ? 12.129 2.725 -10.415 1.00 89.25 380 ILE A N 1
ATOM 2887 C CA . ILE A 1 380 ? 11.298 1.951 -9.448 1.00 89.25 380 ILE A CA 1
ATOM 2888 C C . ILE A 1 380 ? 11.744 1.973 -7.966 1.00 89.25 380 ILE A C 1
ATOM 2890 O O . ILE A 1 380 ? 10.916 1.867 -7.070 1.00 89.25 380 ILE A O 1
ATOM 2894 N N . TYR A 1 381 ? 13.042 2.074 -7.663 1.00 83.69 381 TYR A N 1
ATOM 2895 C CA . TYR A 1 381 ? 13.531 2.081 -6.269 1.00 83.69 381 TYR A CA 1
ATOM 2896 C C . TYR A 1 381 ? 13.821 3.476 -5.707 1.00 83.69 381 TYR A C 1
ATOM 2898 O O . TYR A 1 381 ? 14.304 3.599 -4.583 1.00 83.69 381 TYR A O 1
ATOM 2906 N N . LYS A 1 382 ? 13.564 4.527 -6.489 1.00 80.69 382 LYS A N 1
ATOM 2907 C CA . LYS A 1 382 ? 13.817 5.923 -6.110 1.00 80.69 382 LYS A CA 1
ATOM 2908 C C . LYS A 1 382 ? 12.659 6.868 -6.398 1.00 80.69 382 LYS A C 1
ATOM 2910 O O . LYS A 1 382 ? 12.733 7.994 -5.924 1.00 80.69 382 LYS A O 1
ATOM 2915 N N . GLU A 1 383 ? 11.660 6.439 -7.170 1.00 75.81 383 GLU A N 1
ATOM 2916 C CA . GLU A 1 383 ? 10.475 7.225 -7.525 1.00 75.81 383 GLU A CA 1
ATOM 2917 C C . GLU A 1 383 ? 10.846 8.618 -8.057 1.00 75.81 383 GLU A C 1
ATOM 2919 O O . GLU A 1 383 ? 10.426 9.661 -7.568 1.00 75.81 383 GLU A O 1
ATOM 2924 N N . GLN A 1 384 ? 11.745 8.610 -9.047 1.00 77.94 384 GLN A N 1
ATOM 2925 C CA . GLN A 1 384 ? 12.341 9.799 -9.652 1.00 77.94 384 GLN A CA 1
ATOM 2926 C C . GLN A 1 384 ? 12.421 9.663 -11.172 1.00 77.94 384 GLN A C 1
ATOM 2928 O O . GLN A 1 384 ? 12.731 8.592 -11.700 1.00 77.94 384 GLN A O 1
ATOM 2933 N N . GLY A 1 385 ? 12.199 10.780 -11.866 1.00 82.94 385 GLY A N 1
ATOM 2934 C CA . GLY A 1 385 ? 12.387 10.908 -13.307 1.00 82.94 385 GLY A CA 1
ATOM 2935 C C . GLY A 1 385 ? 13.854 11.113 -13.705 1.00 82.94 385 GLY A C 1
ATOM 2936 O O . GLY A 1 385 ? 14.547 11.973 -13.160 1.00 82.94 385 GLY A O 1
ATOM 2937 N N . ILE A 1 386 ? 14.329 10.364 -14.701 1.00 90.50 386 ILE A N 1
ATOM 2938 C CA . ILE A 1 386 ? 15.670 10.500 -15.293 1.00 90.50 386 ILE A CA 1
ATOM 2939 C C . ILE A 1 386 ? 15.593 10.447 -16.821 1.00 90.50 386 ILE A C 1
ATOM 2941 O O . ILE A 1 386 ? 14.755 9.739 -17.370 1.00 90.50 386 ILE A O 1
ATOM 2945 N N . SER A 1 387 ? 16.453 11.187 -17.530 1.00 95.56 387 SER A N 1
ATOM 2946 C CA . SER A 1 387 ? 16.455 11.212 -19.005 1.00 95.56 387 SER A CA 1
ATOM 2947 C C . SER A 1 387 ? 16.529 9.806 -19.604 1.00 95.56 387 SER A C 1
ATOM 2949 O O . SER A 1 387 ? 17.416 9.033 -19.237 1.00 95.56 387 SER A O 1
ATOM 2951 N N . LYS A 1 388 ? 15.665 9.512 -20.582 1.00 90.50 388 LYS A N 1
ATOM 2952 C CA . LYS A 1 388 ? 15.681 8.269 -21.373 1.00 90.50 388 LYS A CA 1
ATOM 2953 C C . LYS A 1 388 ? 17.084 7.967 -21.908 1.00 90.50 388 LYS A C 1
ATOM 2955 O O . LYS A 1 388 ? 17.663 6.930 -21.605 1.00 90.50 388 LYS A O 1
ATOM 2960 N N . SER A 1 389 ? 17.727 8.976 -22.495 1.00 93.81 389 SER A N 1
ATOM 2961 C CA . SER A 1 389 ? 19.105 8.910 -23.000 1.00 93.81 389 SER A CA 1
ATOM 2962 C C . SER A 1 389 ? 20.209 8.621 -21.963 1.00 93.81 389 SER A C 1
ATOM 2964 O O . SER A 1 389 ? 21.342 8.367 -22.367 1.00 93.81 389 SER A O 1
ATOM 2966 N N . ALA A 1 390 ? 19.932 8.626 -20.652 1.00 94.94 390 ALA A N 1
ATOM 2967 C CA . ALA A 1 390 ? 20.917 8.352 -19.594 1.00 94.94 390 ALA A CA 1
ATOM 2968 C C . ALA A 1 390 ? 21.144 6.843 -19.327 1.00 94.94 390 ALA A C 1
ATOM 2970 O O . ALA A 1 390 ? 21.401 6.433 -18.190 1.00 94.94 390 ALA A O 1
ATOM 2971 N N . HIS A 1 391 ? 21.056 6.025 -20.380 1.00 89.81 391 HIS A N 1
ATOM 2972 C CA . HIS A 1 391 ? 21.383 4.600 -20.387 1.00 89.81 391 HIS A CA 1
ATOM 2973 C C . HIS A 1 391 ? 22.836 4.343 -19.963 1.00 89.81 391 HIS A C 1
ATOM 2975 O O . HIS A 1 391 ? 23.763 4.870 -20.582 1.00 89.81 391 HIS A O 1
ATOM 2981 N N . VAL A 1 392 ? 23.064 3.462 -18.981 1.00 89.12 392 VAL A N 1
ATOM 2982 C CA . VAL A 1 392 ? 24.425 3.061 -18.581 1.00 89.12 392 VAL A CA 1
ATOM 2983 C C . VAL A 1 392 ? 24.601 1.568 -18.302 1.00 89.12 392 VAL A C 1
ATOM 2985 O O . VAL A 1 392 ? 23.697 0.862 -17.863 1.00 89.12 392 VAL A O 1
ATOM 2988 N N . SER A 1 393 ? 25.837 1.106 -18.511 1.00 74.56 393 SER A N 1
ATOM 2989 C CA . SER A 1 393 ? 26.396 -0.137 -17.957 1.00 74.56 393 SER A CA 1
ATOM 2990 C C . SER A 1 393 ? 27.236 0.090 -16.687 1.00 74.56 393 SER A C 1
ATOM 2992 O O . SER A 1 393 ? 27.694 -0.873 -16.077 1.00 74.56 393 SER A O 1
ATOM 2994 N N . GLY A 1 394 ? 27.462 1.355 -16.309 1.00 76.69 394 GLY A N 1
ATOM 2995 C CA . GLY A 1 394 ? 28.153 1.779 -15.087 1.00 76.69 394 GLY A CA 1
ATOM 2996 C C . GLY A 1 394 ? 27.190 2.217 -13.977 1.00 76.69 394 GLY A C 1
ATOM 2997 O O . GLY A 1 394 ? 26.018 1.867 -13.988 1.00 76.69 394 GLY A O 1
ATOM 2998 N N . SER A 1 395 ? 27.686 3.005 -13.020 1.00 79.38 395 SER A N 1
ATOM 2999 C CA . SER A 1 395 ? 26.982 3.349 -11.770 1.00 79.38 395 SER A CA 1
ATOM 3000 C C . SER A 1 395 ? 26.150 4.638 -11.782 1.00 79.38 395 SER A C 1
ATOM 3002 O O . SER A 1 395 ? 25.541 4.957 -10.767 1.00 79.38 395 SER A O 1
ATOM 3004 N N . THR A 1 396 ? 26.177 5.429 -12.858 1.00 87.06 396 THR A N 1
ATOM 3005 C CA . THR A 1 396 ? 25.684 6.820 -12.840 1.00 87.06 396 THR A CA 1
ATOM 3006 C C . THR A 1 396 ? 24.779 7.077 -14.038 1.00 87.06 396 THR A C 1
ATOM 3008 O O . THR A 1 396 ? 25.265 7.344 -15.131 1.00 87.06 396 THR A O 1
ATOM 3011 N N . GLY A 1 397 ? 23.471 6.958 -13.830 1.00 94.50 397 GLY A N 1
ATOM 3012 C CA . GLY A 1 397 ? 22.455 6.915 -14.882 1.00 94.50 397 GLY A CA 1
ATOM 3013 C C . GLY A 1 397 ? 21.389 5.884 -14.519 1.00 94.50 397 GLY A C 1
ATOM 3014 O O . GLY A 1 397 ? 21.245 5.532 -13.343 1.00 94.50 397 GLY A O 1
ATOM 3015 N N . TRP A 1 398 ? 20.676 5.363 -15.515 1.00 97.06 398 TRP A N 1
ATOM 3016 C CA . TRP A 1 398 ? 19.732 4.265 -15.314 1.00 97.06 398 TRP A CA 1
ATOM 3017 C C . TRP A 1 398 ? 20.103 3.012 -16.103 1.00 97.06 398 TRP A C 1
ATOM 3019 O O . TRP A 1 398 ? 20.778 3.054 -17.135 1.00 97.06 398 TRP A O 1
ATOM 3029 N N . ASN A 1 399 ? 19.669 1.874 -15.576 1.00 96.75 399 ASN A N 1
ATOM 3030 C CA . ASN A 1 399 ? 19.816 0.574 -16.201 1.00 96.75 399 ASN A CA 1
ATOM 3031 C C . ASN A 1 399 ? 18.529 -0.250 -16.045 1.00 96.75 399 ASN A C 1
ATOM 3033 O O . ASN A 1 399 ? 17.562 0.161 -15.401 1.00 96.75 399 ASN A O 1
ATOM 3037 N N . ARG A 1 400 ? 18.519 -1.413 -16.692 1.00 95.69 400 ARG A N 1
ATOM 3038 C CA . ARG A 1 400 ? 17.396 -2.349 -16.671 1.00 95.69 400 ARG A CA 1
ATOM 3039 C C . ARG A 1 400 ? 17.539 -3.273 -15.474 1.00 95.69 400 ARG A C 1
ATOM 3041 O O . ARG A 1 400 ? 18.448 -4.103 -15.440 1.00 95.69 400 ARG A O 1
ATOM 3048 N N . GLU A 1 401 ? 16.654 -3.107 -14.503 1.00 96.38 401 GLU A N 1
ATOM 3049 C CA . GLU A 1 401 ? 16.560 -3.982 -13.347 1.00 96.38 401 GLU A CA 1
ATOM 3050 C C . GLU A 1 401 ? 15.804 -5.263 -13.687 1.00 96.38 401 GLU A C 1
ATOM 3052 O O . GLU A 1 401 ? 14.694 -5.228 -14.215 1.00 96.38 401 GLU A O 1
ATOM 3057 N N . HIS A 1 402 ? 16.404 -6.399 -13.339 1.00 97.12 402 HIS A N 1
ATOM 3058 C CA . HIS A 1 402 ? 15.778 -7.715 -13.400 1.00 97.12 402 HIS A CA 1
ATOM 3059 C C . HIS A 1 402 ? 15.167 -8.000 -12.022 1.00 97.12 402 HIS A C 1
ATOM 3061 O O . HIS A 1 402 ? 15.826 -8.625 -11.193 1.00 97.12 402 HIS A O 1
ATOM 3067 N N . VAL A 1 403 ? 13.919 -7.554 -11.782 1.00 97.31 403 VAL A N 1
ATOM 3068 C CA . VAL A 1 403 ? 13.262 -7.676 -10.457 1.00 97.31 403 VAL A CA 1
ATOM 3069 C C . VAL A 1 403 ? 13.314 -9.125 -9.956 1.00 97.31 403 VAL A C 1
ATOM 3071 O O . VAL A 1 403 ? 13.841 -9.383 -8.879 1.00 97.31 403 VAL A O 1
ATOM 3074 N N . TRP A 1 404 ? 12.926 -10.111 -10.774 1.00 95.75 404 TRP A N 1
ATOM 3075 C CA . TRP A 1 404 ? 13.418 -11.470 -10.563 1.00 95.75 404 TRP A CA 1
ATOM 3076 C C . TRP A 1 404 ? 14.919 -11.560 -10.869 1.00 95.75 404 TRP A C 1
ATOM 3078 O O . TRP A 1 404 ? 15.318 -11.516 -12.037 1.00 95.75 404 TRP A O 1
ATOM 3088 N N . ALA A 1 405 ? 15.750 -11.709 -9.834 1.00 93.44 405 ALA A N 1
ATOM 3089 C CA . ALA A 1 405 ? 17.198 -11.791 -9.989 1.00 93.44 405 ALA A CA 1
ATOM 3090 C C . ALA A 1 405 ? 17.602 -12.965 -10.903 1.00 93.44 405 ALA A C 1
ATOM 3092 O O . ALA A 1 405 ? 17.242 -14.115 -10.658 1.00 93.44 405 ALA A O 1
ATOM 3093 N N . LYS A 1 406 ? 18.418 -12.697 -11.930 1.00 91.88 406 LYS A N 1
ATOM 3094 C CA . LYS A 1 406 ? 18.912 -13.703 -12.900 1.00 91.88 406 LYS A CA 1
ATOM 3095 C C . LYS A 1 406 ? 19.511 -14.957 -12.245 1.00 91.88 406 LYS A C 1
ATOM 3097 O O . LYS A 1 406 ? 19.222 -16.077 -12.657 1.00 91.88 406 LYS A O 1
ATOM 3102 N N . SER A 1 407 ? 20.299 -14.775 -11.184 1.00 88.94 407 SER A N 1
ATOM 3103 C CA . SER A 1 407 ? 20.906 -15.855 -10.388 1.00 88.94 407 SER A CA 1
ATOM 3104 C C . SER A 1 407 ? 19.897 -16.696 -9.594 1.00 88.94 407 SER A C 1
ATOM 3106 O O . SER A 1 407 ? 20.230 -17.806 -9.186 1.00 88.94 407 SER A O 1
ATOM 3108 N N . HIS A 1 408 ? 18.672 -16.199 -9.406 1.00 87.75 408 HIS A N 1
ATOM 3109 C CA . HIS A 1 408 ? 17.558 -16.877 -8.738 1.00 87.75 408 HIS A CA 1
ATOM 3110 C C . HIS A 1 408 ? 16.594 -17.545 -9.735 1.00 87.75 408 HIS A C 1
ATOM 3112 O O . HIS A 1 408 ? 15.530 -18.003 -9.336 1.00 87.75 408 HIS A O 1
ATOM 3118 N N . GLY A 1 409 ? 16.933 -17.614 -11.028 1.00 87.00 409 GLY A N 1
ATOM 3119 C CA . GLY A 1 409 ? 16.177 -18.361 -12.050 1.00 87.00 409 GLY A CA 1
ATOM 3120 C C . GLY A 1 409 ? 17.050 -19.008 -13.138 1.00 87.00 409 GLY A C 1
ATOM 3121 O O . GLY A 1 409 ? 16.538 -19.357 -14.194 1.00 87.00 409 GLY A O 1
ATOM 3122 N N . ASP A 1 410 ? 18.368 -19.084 -12.910 1.00 88.81 410 ASP A N 1
ATOM 3123 C CA . ASP A 1 410 ? 19.412 -19.581 -13.830 1.00 88.81 410 ASP A CA 1
ATOM 3124 C C . ASP A 1 410 ? 19.307 -19.068 -15.287 1.00 88.81 410 ASP A C 1
ATOM 3126 O O . ASP A 1 410 ? 19.617 -19.772 -16.249 1.00 88.81 410 ASP A O 1
ATOM 3130 N N . PHE A 1 411 ? 18.875 -17.810 -15.467 1.00 91.75 411 PHE A N 1
ATOM 3131 C CA . PHE A 1 411 ? 18.690 -17.198 -16.788 1.00 91.75 411 PHE A CA 1
ATOM 3132 C C . PHE A 1 411 ? 19.662 -16.045 -17.072 1.00 91.75 411 PHE A C 1
ATOM 3134 O O . PHE A 1 411 ? 20.002 -15.238 -16.209 1.00 91.75 411 PHE A O 1
ATOM 3141 N N . GLY A 1 412 ? 20.109 -15.958 -18.329 1.00 92.94 412 GLY A N 1
ATOM 3142 C CA . GLY A 1 412 ? 20.948 -14.867 -18.835 1.00 92.94 412 GLY A CA 1
ATOM 3143 C C . GLY A 1 412 ? 20.130 -13.691 -19.377 1.00 92.94 412 GLY A C 1
ATOM 3144 O O . GLY A 1 412 ? 19.066 -13.359 -18.870 1.00 92.94 412 GLY A O 1
ATOM 3145 N N . THR A 1 413 ? 20.607 -13.076 -20.457 1.00 94.88 413 THR A N 1
ATOM 3146 C CA . THR A 1 413 ? 19.893 -12.031 -21.223 1.00 94.88 413 THR A CA 1
ATOM 3147 C C . THR A 1 413 ? 19.335 -12.561 -22.554 1.00 94.88 413 THR A C 1
ATOM 3149 O O . THR A 1 413 ? 19.144 -11.815 -23.511 1.00 94.88 413 THR A O 1
ATOM 3152 N N . SER A 1 414 ? 19.104 -13.872 -22.639 1.00 94.38 414 SER A N 1
ATOM 3153 C CA . SER A 1 414 ? 18.518 -14.537 -23.810 1.00 94.38 414 SER A CA 1
ATOM 3154 C C . SER A 1 414 ? 16.997 -14.365 -23.854 1.00 94.38 414 SER A C 1
ATOM 3156 O O . SER A 1 414 ? 16.348 -14.335 -22.810 1.00 94.38 414 SER A O 1
ATOM 3158 N N . ALA A 1 415 ? 16.432 -14.325 -25.067 1.00 93.88 415 ALA A N 1
ATOM 3159 C CA . ALA A 1 415 ? 15.006 -14.110 -25.324 1.00 93.88 415 ALA A CA 1
ATOM 3160 C C . ALA A 1 415 ? 14.099 -15.114 -24.572 1.00 93.88 415 ALA A C 1
ATOM 3162 O O . ALA A 1 415 ? 13.979 -16.290 -24.940 1.00 93.88 415 ALA A O 1
ATOM 3163 N N . GLY A 1 416 ? 13.437 -14.643 -23.516 1.00 94.38 416 GLY A N 1
ATOM 3164 C CA . GLY A 1 416 ? 12.804 -15.476 -22.491 1.00 94.38 416 GLY A CA 1
ATOM 3165 C C . GLY A 1 416 ? 12.699 -14.708 -21.166 1.00 94.38 416 GLY A C 1
ATOM 3166 O O . GLY A 1 416 ? 12.464 -13.503 -21.223 1.00 94.38 416 GLY A O 1
ATOM 3167 N N . PRO A 1 417 ? 12.912 -15.352 -19.998 1.00 95.94 417 PRO A N 1
ATOM 3168 C CA . PRO A 1 417 ? 12.847 -14.671 -18.700 1.00 95.94 417 PRO A CA 1
ATOM 3169 C C . PRO A 1 417 ? 13.748 -13.431 -18.638 1.00 95.94 417 PRO A C 1
ATOM 3171 O O . PRO A 1 417 ? 13.328 -12.378 -18.185 1.00 95.94 417 PRO A O 1
ATOM 3174 N N . GLY A 1 418 ? 14.957 -13.515 -19.208 1.00 96.38 418 GLY A N 1
ATOM 3175 C CA . GLY A 1 418 ? 15.930 -12.419 -19.242 1.00 96.38 418 GLY A CA 1
ATOM 3176 C C . GLY A 1 418 ? 15.535 -11.187 -20.062 1.00 96.38 418 GLY A C 1
ATOM 3177 O O . GLY A 1 418 ? 16.308 -10.225 -20.089 1.00 96.38 418 GLY A O 1
ATOM 3178 N N . THR A 1 419 ? 14.384 -11.214 -20.738 1.00 97.56 419 THR A N 1
ATOM 3179 C CA . THR A 1 419 ? 13.879 -10.160 -21.630 1.00 97.56 419 THR A CA 1
ATOM 3180 C C . THR A 1 419 ? 12.369 -9.918 -21.472 1.00 97.56 419 THR A C 1
ATOM 3182 O O . THR A 1 419 ? 11.767 -9.391 -22.402 1.00 97.56 419 THR A O 1
ATOM 3185 N N . ASP A 1 420 ? 11.735 -10.353 -20.374 1.00 98.38 420 ASP A N 1
ATOM 3186 C CA . ASP A 1 420 ? 10.289 -10.181 -20.163 1.00 98.38 420 ASP A CA 1
ATOM 3187 C C . ASP A 1 420 ? 9.956 -8.875 -19.415 1.00 98.38 420 ASP A C 1
ATOM 3189 O O . ASP A 1 420 ? 10.273 -8.691 -18.234 1.00 98.38 420 ASP A O 1
ATOM 3193 N N . GLY A 1 421 ? 9.276 -7.967 -20.114 1.00 97.19 421 GLY A N 1
ATOM 3194 C CA . GLY A 1 421 ? 8.898 -6.641 -19.634 1.00 97.19 421 GLY A CA 1
ATOM 3195 C C . GLY A 1 421 ? 8.021 -6.594 -18.390 1.00 97.19 421 GLY A C 1
ATOM 3196 O O . GLY A 1 421 ? 7.990 -5.559 -17.728 1.00 97.19 421 GLY A O 1
ATOM 3197 N N . HIS A 1 422 ? 7.351 -7.685 -18.014 1.00 98.06 422 HIS A N 1
ATOM 3198 C CA . HIS A 1 422 ? 6.525 -7.726 -16.797 1.00 98.06 422 HIS A CA 1
ATOM 3199 C C . HIS A 1 422 ? 7.331 -7.824 -15.491 1.00 98.06 422 HIS A C 1
ATOM 3201 O O . HIS A 1 422 ? 6.763 -7.677 -14.408 1.00 98.06 422 HIS A O 1
ATOM 3207 N N . HIS A 1 423 ? 8.656 -7.997 -15.576 1.00 97.69 423 HIS A N 1
ATOM 3208 C CA . HIS A 1 423 ? 9.566 -7.878 -14.426 1.00 97.69 423 HIS A CA 1
ATOM 3209 C C . HIS A 1 423 ? 10.817 -7.017 -14.684 1.00 97.69 423 HIS A C 1
ATOM 3211 O O . HIS A 1 423 ? 11.576 -6.744 -13.752 1.00 97.69 423 HIS A O 1
ATOM 3217 N N . LEU A 1 424 ? 11.060 -6.614 -15.933 1.00 98.06 424 LEU A N 1
ATOM 3218 C CA . LEU A 1 424 ? 12.157 -5.724 -16.305 1.00 98.06 424 LEU A CA 1
ATOM 3219 C C . LEU A 1 424 ? 11.740 -4.262 -16.151 1.00 98.06 424 LEU A C 1
ATOM 3221 O O . LEU A 1 424 ? 10.781 -3.842 -16.796 1.00 98.06 424 LEU A O 1
ATOM 3225 N N . ARG A 1 425 ? 12.447 -3.504 -15.304 1.00 97.38 425 ARG A N 1
ATOM 3226 C CA . ARG A 1 425 ? 12.108 -2.118 -14.924 1.00 97.38 425 ARG A CA 1
ATOM 3227 C C . ARG A 1 425 ? 13.257 -1.151 -15.188 1.00 97.38 425 ARG A C 1
ATOM 3229 O O . ARG A 1 425 ? 14.422 -1.533 -15.089 1.00 97.38 425 ARG A O 1
ATOM 3236 N N . ALA A 1 426 ? 12.950 0.116 -15.444 1.00 96.81 426 ALA A N 1
ATOM 3237 C CA . ALA A 1 426 ? 13.938 1.184 -15.313 1.00 96.81 426 ALA A CA 1
ATOM 3238 C C . ALA A 1 426 ? 14.312 1.396 -13.830 1.00 96.81 426 ALA A C 1
ATOM 3240 O O . ALA A 1 426 ? 13.443 1.569 -12.975 1.00 96.81 426 ALA A O 1
ATOM 3241 N N . SER A 1 427 ? 15.610 1.392 -13.516 1.00 96.12 427 SER A N 1
ATOM 3242 C CA . SER A 1 427 ? 16.134 1.650 -12.168 1.00 96.12 427 SER A CA 1
ATOM 3243 C C . SER A 1 427 ? 17.381 2.525 -12.221 1.00 96.12 427 SER A C 1
ATOM 3245 O O . SER A 1 427 ? 18.138 2.507 -13.190 1.00 96.12 427 SER A O 1
ATOM 3247 N N . ASP A 1 428 ? 17.640 3.263 -11.144 1.00 95.31 428 ASP A N 1
ATOM 3248 C CA . ASP A 1 428 ? 18.949 3.865 -10.894 1.00 95.31 428 ASP A CA 1
ATOM 3249 C C . ASP A 1 428 ? 20.024 2.777 -10.854 1.00 95.31 428 ASP A C 1
ATOM 3251 O O . ASP A 1 428 ? 19.856 1.740 -10.203 1.00 95.31 428 ASP A O 1
ATOM 3255 N N . ALA A 1 429 ? 21.110 2.997 -11.594 1.00 95.06 429 ALA A N 1
ATOM 3256 C CA . ALA A 1 429 ? 22.123 1.975 -11.802 1.00 95.06 429 ALA A CA 1
ATOM 3257 C C . ALA A 1 429 ? 22.969 1.699 -10.546 1.00 95.06 429 ALA A C 1
ATOM 3259 O O . ALA A 1 429 ? 23.462 0.580 -10.372 1.00 95.06 429 ALA A O 1
ATOM 3260 N N . LYS A 1 430 ? 23.097 2.679 -9.641 1.00 91.88 430 LYS A N 1
ATOM 3261 C CA . LYS A 1 430 ? 23.706 2.486 -8.321 1.00 91.88 430 LYS A CA 1
ATOM 3262 C C . LYS A 1 430 ? 22.755 1.734 -7.397 1.00 91.88 430 LYS A C 1
ATOM 3264 O O . LYS A 1 430 ? 23.218 0.867 -6.663 1.00 91.88 430 LYS A O 1
ATOM 3269 N N . GLU A 1 431 ? 21.454 2.025 -7.442 1.00 89.88 431 GLU A N 1
ATOM 3270 C CA . GLU A 1 431 ? 20.491 1.363 -6.553 1.00 89.88 431 GLU A CA 1
ATOM 3271 C C . GLU A 1 431 ? 20.179 -0.082 -6.975 1.00 89.88 431 GLU A C 1
ATOM 3273 O O . GLU A 1 431 ? 20.136 -0.969 -6.127 1.00 89.88 431 GLU A O 1
ATOM 3278 N N . ASN A 1 432 ? 20.139 -0.368 -8.280 1.00 93.88 432 ASN A N 1
ATOM 3279 C CA . ASN A 1 432 ? 20.205 -1.737 -8.804 1.00 93.88 432 ASN A CA 1
ATOM 3280 C C . ASN A 1 432 ? 21.462 -2.456 -8.269 1.00 93.88 432 ASN A C 1
ATOM 3282 O O . ASN A 1 432 ? 21.366 -3.519 -7.656 1.00 93.88 432 ASN A O 1
ATOM 3286 N N . GLY A 1 433 ? 22.638 -1.823 -8.378 1.00 90.88 433 GLY A N 1
ATOM 3287 C CA . GLY A 1 433 ? 23.883 -2.343 -7.802 1.00 90.88 433 GLY A CA 1
ATOM 3288 C C . GLY A 1 433 ? 23.852 -2.524 -6.275 1.00 90.88 433 GLY A C 1
ATOM 3289 O O . GLY A 1 433 ? 24.534 -3.404 -5.751 1.00 90.88 433 GLY A O 1
ATOM 3290 N N . ASN A 1 434 ? 23.046 -1.740 -5.551 1.00 88.50 434 ASN A N 1
ATOM 3291 C CA . ASN A 1 434 ? 22.812 -1.913 -4.119 1.00 88.50 434 ASN A CA 1
ATOM 3292 C C . ASN A 1 434 ? 21.902 -3.108 -3.817 1.00 88.50 434 ASN A C 1
ATOM 3294 O O . ASN A 1 434 ? 22.172 -3.812 -2.840 1.00 88.50 434 ASN A O 1
ATOM 3298 N N . ARG A 1 435 ? 20.852 -3.330 -4.612 1.00 91.12 435 ARG A N 1
ATOM 3299 C CA . ARG A 1 435 ? 19.942 -4.476 -4.482 1.00 91.12 435 ARG A CA 1
ATOM 3300 C C . ARG A 1 435 ? 20.620 -5.795 -4.864 1.00 91.12 435 ARG A C 1
ATOM 3302 O O . ARG A 1 435 ? 20.438 -6.808 -4.190 1.00 91.12 435 ARG A O 1
ATOM 3309 N N . ALA A 1 436 ? 21.458 -5.754 -5.899 1.00 90.94 436 ALA A N 1
ATOM 3310 C CA . ALA A 1 436 ? 22.290 -6.838 -6.411 1.00 90.94 436 ALA A CA 1
ATOM 3311 C C . ALA A 1 436 ? 21.514 -8.129 -6.743 1.00 90.94 436 ALA A C 1
ATOM 3313 O O . ALA A 1 436 ? 21.039 -8.301 -7.862 1.00 90.94 436 ALA A O 1
ATOM 3314 N N . ALA A 1 437 ? 21.422 -9.053 -5.786 1.00 91.06 437 ALA A N 1
ATOM 3315 C CA . ALA A 1 437 ? 20.670 -10.304 -5.893 1.00 91.06 437 ALA A CA 1
ATOM 3316 C C . ALA A 1 437 ? 19.934 -10.648 -4.583 1.00 91.06 437 ALA A C 1
ATOM 3318 O O . ALA A 1 437 ? 19.567 -11.796 -4.370 1.00 91.06 437 ALA A O 1
ATOM 3319 N N . LEU A 1 438 ? 19.753 -9.672 -3.687 1.00 91.44 438 LEU A N 1
ATOM 3320 C CA . LEU A 1 438 ? 19.064 -9.864 -2.409 1.00 91.44 438 LEU A CA 1
ATOM 3321 C C . LEU A 1 438 ? 17.574 -10.152 -2.633 1.00 91.44 438 LEU A C 1
ATOM 3323 O O . LEU A 1 438 ? 16.954 -9.583 -3.534 1.00 91.44 438 LEU A O 1
ATOM 3327 N N . ASP A 1 439 ? 16.996 -11.007 -1.797 1.00 91.88 439 ASP A N 1
ATOM 3328 C CA . ASP A 1 439 ? 15.582 -11.369 -1.868 1.00 91.88 439 ASP A CA 1
ATOM 3329 C C . ASP A 1 439 ? 14.665 -10.261 -1.356 1.00 91.88 439 ASP A C 1
ATOM 3331 O O . ASP A 1 439 ? 15.006 -9.509 -0.447 1.00 91.88 439 ASP A O 1
ATOM 3335 N N . PHE A 1 440 ? 13.454 -10.195 -1.897 1.00 93.94 440 PHE A N 1
ATOM 3336 C CA . PHE A 1 440 ? 12.436 -9.273 -1.408 1.00 93.94 440 PHE A CA 1
ATOM 3337 C C . PHE A 1 440 ? 11.742 -9.815 -0.159 1.00 93.94 440 PHE A C 1
ATOM 3339 O O . PHE A 1 440 ? 11.074 -10.848 -0.211 1.00 93.94 440 PHE A O 1
ATOM 3346 N N . ALA A 1 441 ? 11.914 -9.115 0.957 1.00 92.38 441 ALA A N 1
ATOM 3347 C CA . ALA A 1 441 ? 11.257 -9.375 2.235 1.00 92.38 441 ALA A CA 1
ATOM 3348 C C . ALA A 1 441 ? 11.309 -8.105 3.096 1.00 92.38 441 ALA A C 1
ATOM 3350 O O . ALA A 1 441 ? 12.094 -7.197 2.812 1.00 92.38 441 ALA A O 1
ATOM 3351 N N . ASN A 1 442 ? 10.528 -8.049 4.176 1.00 85.12 442 ASN A N 1
ATOM 3352 C CA . ASN A 1 442 ? 10.677 -6.968 5.152 1.00 85.12 442 ASN A CA 1
ATOM 3353 C C . ASN A 1 442 ? 12.004 -7.165 5.918 1.00 85.12 442 ASN A C 1
ATOM 3355 O O . ASN A 1 442 ? 12.255 -8.236 6.476 1.00 85.12 442 ASN A O 1
ATOM 3359 N N . VAL A 1 443 ? 12.872 -6.149 5.971 1.00 80.25 443 VAL A N 1
ATOM 3360 C CA . VAL A 1 443 ? 14.190 -6.244 6.636 1.00 80.25 443 VAL A CA 1
ATOM 3361 C C . VAL A 1 443 ? 14.122 -6.005 8.145 1.00 80.25 443 VAL A C 1
ATOM 3363 O O . VAL A 1 443 ? 15.123 -6.225 8.828 1.00 80.25 443 VAL A O 1
ATOM 3366 N N . ASN A 1 444 ? 12.948 -5.609 8.654 1.00 63.78 444 ASN A N 1
ATOM 3367 C CA . ASN A 1 444 ? 12.615 -5.429 10.072 1.00 63.78 444 ASN A CA 1
ATOM 3368 C C . ASN A 1 444 ? 13.547 -4.440 10.803 1.00 63.78 444 ASN A C 1
ATOM 3370 O O . ASN A 1 444 ? 14.126 -4.746 11.845 1.00 63.78 444 ASN A O 1
ATOM 3374 N N . GLY A 1 445 ? 13.701 -3.241 10.237 1.00 53.44 445 GLY A N 1
ATOM 3375 C CA . GLY A 1 445 ? 14.452 -2.132 10.829 1.00 53.44 445 GLY A CA 1
ATOM 3376 C C . GLY A 1 445 ? 14.566 -0.933 9.875 1.00 53.44 445 GLY A C 1
ATOM 3377 O O . GLY A 1 445 ? 14.089 -1.014 8.747 1.00 53.44 445 GLY A O 1
ATOM 3378 N N . PRO A 1 446 ? 15.230 0.167 10.280 1.00 35.22 446 PRO A N 1
ATOM 3379 C CA . PRO A 1 446 ? 15.314 1.418 9.514 1.00 35.22 446 PRO A CA 1
ATOM 3380 C C . PRO A 1 446 ? 16.359 1.345 8.382 1.00 35.22 446 PRO A C 1
ATOM 3382 O O . PRO A 1 446 ? 17.300 2.136 8.318 1.00 35.22 446 PRO A O 1
ATOM 3385 N N . ARG A 1 447 ? 16.271 0.325 7.523 1.00 50.56 447 ARG A N 1
ATOM 3386 C CA . ARG A 1 447 ? 17.202 0.066 6.415 1.00 50.56 447 ARG A CA 1
ATOM 3387 C C . ARG A 1 447 ? 16.413 -0.335 5.172 1.00 50.56 447 ARG A C 1
ATOM 3389 O O . ARG A 1 447 ? 15.378 -0.965 5.294 1.00 50.56 447 ARG A O 1
ATOM 3396 N N . THR A 1 448 ? 16.953 -0.070 3.985 1.00 72.94 448 THR A N 1
ATOM 3397 C CA . THR A 1 448 ? 16.430 -0.634 2.723 1.00 72.94 448 THR A CA 1
ATOM 3398 C C . THR A 1 448 ? 17.001 -2.020 2.410 1.00 72.94 448 THR A C 1
ATOM 3400 O O . THR A 1 448 ? 16.510 -2.711 1.526 1.00 72.94 448 THR A O 1
ATOM 3403 N N . LYS A 1 449 ? 18.047 -2.470 3.122 1.00 86.19 449 LYS A N 1
ATOM 3404 C CA . LYS A 1 449 ? 18.602 -3.827 2.984 1.00 86.19 449 LYS A CA 1
ATOM 3405 C C . LYS A 1 449 ? 19.323 -4.345 4.225 1.00 86.19 449 LYS A C 1
ATOM 3407 O O . LYS A 1 449 ? 19.830 -3.578 5.049 1.00 86.19 449 LYS A O 1
ATOM 3412 N N . ASN A 1 450 ? 19.431 -5.668 4.310 1.00 84.81 450 ASN A N 1
ATOM 3413 C CA . ASN A 1 450 ? 20.349 -6.384 5.196 1.00 84.81 450 ASN A CA 1
ATOM 3414 C C . ASN A 1 450 ? 21.252 -7.339 4.374 1.00 84.81 450 ASN A C 1
ATOM 3416 O O . ASN A 1 450 ? 21.539 -7.055 3.214 1.00 84.81 450 ASN A O 1
ATOM 3420 N N . ALA A 1 451 ? 21.782 -8.410 4.977 1.00 84.69 451 ALA A N 1
ATOM 3421 C CA . ALA A 1 451 ? 22.695 -9.345 4.306 1.00 84.69 451 ALA A CA 1
ATOM 3422 C C . ALA A 1 451 ? 22.000 -10.364 3.376 1.00 84.69 451 ALA A C 1
ATOM 3424 O O . ALA A 1 451 ? 22.674 -10.985 2.559 1.00 84.69 451 ALA A O 1
ATOM 3425 N N . THR A 1 452 ? 20.679 -10.524 3.502 1.00 85.38 452 THR A N 1
ATOM 3426 C CA . THR A 1 452 ? 19.864 -11.497 2.751 1.00 85.38 452 THR A CA 1
ATOM 3427 C C . THR A 1 452 ? 18.764 -10.805 1.949 1.00 85.38 452 THR A C 1
ATOM 3429 O O . THR A 1 452 ? 18.461 -11.214 0.831 1.00 85.38 452 THR A O 1
ATOM 3432 N N . PHE A 1 453 ? 18.184 -9.744 2.515 1.00 89.31 453 PHE A N 1
ATOM 3433 C CA . PHE A 1 453 ? 16.944 -9.144 2.041 1.00 89.31 453 PHE A CA 1
ATOM 3434 C C . PHE A 1 453 ? 17.089 -7.672 1.645 1.00 89.31 453 PHE A C 1
ATOM 3436 O O . PHE A 1 453 ? 17.887 -6.932 2.232 1.00 89.31 453 PHE A O 1
ATOM 3443 N N . TYR A 1 454 ? 16.268 -7.258 0.683 1.00 91.88 454 TYR A N 1
ATOM 3444 C CA . TYR A 1 454 ? 16.047 -5.883 0.250 1.00 91.88 454 TYR A CA 1
ATOM 3445 C C . TYR A 1 454 ? 14.562 -5.526 0.396 1.00 91.88 454 TYR A C 1
ATOM 3447 O O . TYR A 1 454 ? 13.685 -6.289 -0.013 1.00 91.88 454 TYR A O 1
ATOM 3455 N N . GLU A 1 455 ? 14.293 -4.347 0.944 1.00 87.56 455 GLU A N 1
ATOM 3456 C CA . GLU A 1 455 ? 12.964 -3.780 1.137 1.00 87.56 455 GLU A CA 1
ATOM 3457 C C . GLU A 1 455 ? 12.864 -2.480 0.311 1.00 87.56 455 GLU A C 1
ATOM 3459 O O . GLU A 1 455 ? 13.566 -1.513 0.623 1.00 87.56 455 GLU A O 1
ATOM 3464 N N . PRO A 1 456 ? 12.053 -2.452 -0.766 1.00 83.62 456 PRO A N 1
ATOM 3465 C CA . PRO A 1 456 ? 11.878 -1.274 -1.610 1.00 83.62 456 PRO A CA 1
ATOM 3466 C C . PRO A 1 456 ? 11.008 -0.211 -0.907 1.00 83.62 456 PRO A C 1
ATOM 3468 O O . PRO A 1 456 ? 10.338 -0.525 0.087 1.00 83.62 456 PRO A O 1
ATOM 3471 N N . PRO A 1 457 ? 10.977 1.039 -1.417 1.00 73.00 457 PRO A N 1
ATOM 3472 C CA . PRO A 1 457 ? 10.014 2.045 -0.963 1.00 73.00 457 PRO A CA 1
ATOM 3473 C C . PRO A 1 457 ? 8.569 1.537 -1.083 1.00 73.00 457 PRO A C 1
ATOM 3475 O O . PRO A 1 457 ? 8.271 0.681 -1.917 1.00 73.00 457 PRO A O 1
ATOM 3478 N N . LEU A 1 458 ? 7.673 2.065 -0.240 1.00 66.69 458 LEU A N 1
ATOM 3479 C CA . LEU A 1 458 ? 6.292 1.581 -0.110 1.00 66.69 458 LEU A CA 1
ATOM 3480 C C . LEU A 1 458 ? 5.545 1.544 -1.452 1.00 66.69 458 LEU A C 1
ATOM 3482 O O . LEU A 1 458 ? 4.978 0.508 -1.773 1.00 66.69 458 LEU A O 1
ATOM 3486 N N . SER A 1 459 ? 5.653 2.610 -2.247 1.00 62.91 459 SER A N 1
ATOM 3487 C CA . SER A 1 459 ? 5.044 2.813 -3.576 1.00 62.91 459 SER A CA 1
ATOM 3488 C C . SER A 1 459 ? 5.620 1.956 -4.719 1.00 62.91 459 SER A C 1
ATOM 3490 O O . SER A 1 459 ? 5.339 2.210 -5.896 1.00 62.91 459 SER A O 1
ATOM 3492 N N . ALA A 1 460 ? 6.472 0.984 -4.379 1.00 78.25 460 ALA A N 1
ATOM 3493 C CA . ALA A 1 460 ? 6.995 -0.031 -5.287 1.00 78.25 460 ALA A CA 1
ATOM 3494 C C . ALA A 1 460 ? 6.920 -1.459 -4.703 1.00 78.25 460 ALA A C 1
ATOM 3496 O O . ALA A 1 460 ? 7.435 -2.404 -5.311 1.00 78.25 460 ALA A O 1
ATOM 3497 N N . LYS A 1 461 ? 6.321 -1.653 -3.519 1.00 81.81 461 LYS A N 1
ATOM 3498 C CA . LYS A 1 461 ? 6.223 -2.971 -2.868 1.00 81.81 461 LYS A CA 1
ATOM 3499 C C . LYS A 1 461 ? 5.266 -3.896 -3.622 1.00 81.81 461 LYS A C 1
ATOM 3501 O O . LYS A 1 461 ? 5.571 -5.076 -3.807 1.00 81.81 461 LYS A O 1
ATOM 3506 N N . GLY A 1 462 ? 4.158 -3.353 -4.102 1.00 80.56 462 GLY A N 1
ATOM 3507 C CA . GLY A 1 462 ? 3.145 -4.007 -4.915 1.00 80.56 462 GLY A CA 1
ATOM 3508 C C . GLY A 1 462 ? 3.627 -4.231 -6.343 1.00 80.56 462 GLY A C 1
ATOM 3509 O O . GLY A 1 462 ? 3.579 -5.370 -6.804 1.00 80.56 462 GLY A O 1
ATOM 3510 N N . ASP A 1 463 ? 4.201 -3.202 -6.983 1.00 90.94 463 ASP A N 1
ATOM 3511 C CA . ASP A 1 463 ? 4.915 -3.310 -8.269 1.00 90.94 463 ASP A CA 1
ATOM 3512 C C . ASP A 1 463 ? 5.893 -4.510 -8.260 1.00 90.94 463 ASP A C 1
ATOM 3514 O O . ASP A 1 463 ? 5.884 -5.358 -9.158 1.00 90.94 463 ASP A O 1
ATOM 3518 N N . VAL A 1 464 ? 6.723 -4.620 -7.213 1.00 97.50 464 VAL A N 1
ATOM 3519 C CA . VAL A 1 464 ? 7.662 -5.738 -7.029 1.00 97.50 464 VAL A CA 1
ATOM 3520 C C . VAL A 1 464 ? 6.933 -7.058 -6.778 1.00 97.50 464 VAL A C 1
ATOM 3522 O O . VAL A 1 464 ? 7.250 -8.051 -7.436 1.00 97.50 464 VAL A O 1
ATOM 3525 N N . ALA A 1 465 ? 5.954 -7.103 -5.870 1.00 97.06 465 ALA A N 1
ATOM 3526 C CA . ALA A 1 465 ? 5.217 -8.327 -5.558 1.00 97.06 465 ALA A CA 1
ATOM 3527 C C . ALA A 1 465 ? 4.515 -8.909 -6.795 1.00 97.06 465 ALA A C 1
ATOM 3529 O O . ALA A 1 465 ? 4.678 -10.093 -7.103 1.00 97.06 465 ALA A O 1
ATOM 3530 N N . ARG A 1 466 ? 3.816 -8.072 -7.569 1.00 98.44 466 ARG A N 1
ATOM 3531 C CA . ARG A 1 466 ? 3.128 -8.451 -8.812 1.00 98.44 466 ARG A CA 1
ATOM 3532 C C . ARG A 1 466 ? 4.105 -8.876 -9.909 1.00 98.44 466 ARG A C 1
ATOM 3534 O O . ARG A 1 466 ? 3.794 -9.808 -10.654 1.00 98.44 466 ARG A O 1
ATOM 3541 N N . SER A 1 467 ? 5.303 -8.289 -9.988 1.00 98.56 467 SER A N 1
ATOM 3542 C CA . SER A 1 467 ? 6.384 -8.775 -10.863 1.00 98.56 467 SER A CA 1
ATOM 3543 C C . SER A 1 467 ? 6.949 -10.140 -10.431 1.00 98.56 467 SER A C 1
ATOM 3545 O O . SER A 1 467 ? 7.210 -10.993 -11.283 1.00 98.56 467 SER A O 1
ATOM 3547 N N . ILE A 1 468 ? 7.119 -10.391 -9.128 1.00 98.19 468 ILE A N 1
ATOM 3548 C CA . ILE A 1 468 ? 7.624 -11.672 -8.602 1.00 98.19 468 ILE A CA 1
ATOM 3549 C C . ILE A 1 468 ? 6.587 -12.795 -8.779 1.00 98.19 468 ILE A C 1
ATOM 3551 O O . ILE A 1 468 ? 6.920 -13.858 -9.314 1.00 98.19 468 ILE A O 1
ATOM 3555 N N . PHE A 1 469 ? 5.318 -12.554 -8.429 1.00 98.56 469 PHE A N 1
ATOM 3556 C CA . PHE A 1 469 ? 4.227 -13.510 -8.647 1.00 98.56 469 PHE A CA 1
ATOM 3557 C C . PHE A 1 469 ? 4.021 -13.822 -10.137 1.00 98.56 469 PHE A C 1
ATOM 3559 O O . PHE A 1 469 ? 3.826 -14.991 -10.490 1.00 98.56 469 PHE A O 1
ATOM 3566 N N . TYR A 1 470 ? 4.147 -12.819 -11.020 1.00 98.69 470 TYR A N 1
ATOM 3567 C CA . TYR A 1 470 ? 4.147 -13.028 -12.470 1.00 98.69 470 TYR A CA 1
ATOM 3568 C C . TYR A 1 470 ? 5.223 -14.026 -12.893 1.00 98.69 470 TYR A C 1
ATOM 3570 O O . TYR A 1 470 ? 4.892 -15.034 -13.509 1.00 98.69 470 TYR A O 1
ATOM 3578 N N . MET A 1 471 ? 6.491 -13.791 -12.540 1.00 98.06 471 MET A N 1
ATOM 3579 C CA . MET A 1 471 ? 7.606 -14.644 -12.975 1.00 98.06 471 MET A CA 1
ATOM 3580 C C . MET A 1 471 ? 7.467 -16.084 -12.469 1.00 98.06 471 MET A C 1
ATOM 3582 O O . MET A 1 471 ? 7.687 -17.032 -13.228 1.00 98.06 471 MET A O 1
ATOM 3586 N N . ALA A 1 472 ? 7.005 -16.251 -11.227 1.00 97.12 472 ALA A N 1
ATOM 3587 C CA . ALA A 1 472 ? 6.724 -17.550 -10.627 1.00 97.12 472 ALA A CA 1
ATOM 3588 C C . ALA A 1 472 ? 5.662 -18.360 -11.395 1.00 97.12 472 ALA A C 1
ATOM 3590 O O . ALA A 1 472 ? 5.830 -19.562 -11.619 1.00 97.12 472 ALA A O 1
ATOM 3591 N N . VAL A 1 473 ? 4.574 -17.730 -11.851 1.00 98.12 473 VAL A N 1
ATOM 3592 C CA . VAL A 1 473 ? 3.570 -18.422 -12.683 1.00 98.12 473 VAL A CA 1
ATOM 3593 C C . VAL A 1 473 ? 4.036 -18.554 -14.133 1.00 98.12 473 VAL A C 1
ATOM 3595 O O . VAL A 1 473 ? 3.920 -19.629 -14.711 1.00 98.12 473 VAL A O 1
ATOM 3598 N N . ARG A 1 474 ? 4.608 -17.499 -14.719 1.00 97.88 474 ARG A N 1
ATOM 3599 C CA . ARG A 1 474 ? 5.020 -17.425 -16.128 1.00 97.88 474 ARG A CA 1
ATOM 3600 C C . ARG A 1 474 ? 6.057 -18.478 -16.502 1.00 97.88 474 ARG A C 1
ATOM 3602 O O . ARG A 1 474 ? 5.952 -19.057 -17.588 1.00 97.88 474 ARG A O 1
ATOM 3609 N N . TYR A 1 475 ? 7.042 -18.695 -15.632 1.00 96.31 475 TYR A N 1
ATOM 3610 C CA . TYR A 1 475 ? 8.209 -19.540 -15.894 1.00 96.31 475 TYR A CA 1
ATOM 3611 C C . TYR A 1 475 ? 8.314 -20.769 -14.985 1.00 96.31 475 TYR A C 1
ATOM 3613 O O . TYR A 1 475 ? 9.200 -21.588 -15.190 1.00 96.31 475 TYR A O 1
ATOM 3621 N N . GLY A 1 476 ? 7.382 -20.949 -14.044 1.00 93.50 476 GLY A N 1
ATOM 3622 C CA . GLY A 1 476 ? 7.364 -22.096 -13.130 1.00 93.50 476 GLY A CA 1
ATOM 3623 C C . GLY A 1 476 ? 8.215 -21.921 -11.870 1.00 93.50 476 GLY A C 1
ATOM 3624 O O . GLY A 1 476 ? 8.239 -22.827 -11.041 1.00 93.50 476 GLY A O 1
ATOM 3625 N N . PHE A 1 477 ? 8.862 -20.763 -11.697 1.00 93.81 477 PHE A N 1
ATOM 3626 C CA . PHE A 1 477 ? 9.685 -20.467 -10.527 1.00 93.81 477 PHE A CA 1
ATOM 3627 C C . PHE A 1 477 ? 8.872 -20.454 -9.212 1.00 93.81 477 PHE A C 1
ATOM 3629 O O . PHE A 1 477 ? 7.639 -20.335 -9.188 1.00 93.81 477 PHE A O 1
ATOM 3636 N N . THR A 1 478 ? 9.578 -20.575 -8.091 1.00 92.25 478 THR A N 1
ATOM 3637 C CA . THR A 1 478 ? 9.009 -20.833 -6.762 1.00 92.25 478 THR A CA 1
ATOM 3638 C C . THR A 1 478 ? 9.094 -19.600 -5.858 1.00 92.25 478 THR A C 1
ATOM 3640 O O . THR A 1 478 ? 10.097 -18.896 -5.834 1.00 92.25 478 THR A O 1
ATOM 3643 N N . VAL A 1 479 ? 8.043 -19.350 -5.077 1.00 93.50 479 VAL A N 1
ATOM 3644 C CA . VAL A 1 479 ? 7.984 -18.294 -4.052 1.00 93.50 479 VAL A CA 1
ATOM 3645 C C . VAL A 1 479 ? 7.469 -18.956 -2.777 1.00 93.50 479 VAL A C 1
ATOM 3647 O O . VAL A 1 479 ? 6.408 -19.581 -2.810 1.00 93.50 479 VAL A O 1
ATOM 3650 N N . ASP A 1 480 ? 8.237 -18.882 -1.690 1.00 90.75 480 ASP A N 1
ATOM 3651 C CA . ASP A 1 480 ? 7.982 -19.594 -0.432 1.00 90.75 480 ASP A CA 1
ATOM 3652 C C . ASP A 1 480 ? 8.398 -18.763 0.800 1.00 90.75 480 ASP A C 1
ATOM 3654 O O . ASP A 1 480 ? 8.832 -17.620 0.678 1.00 90.75 480 ASP A O 1
ATOM 3658 N N . GLU A 1 481 ? 8.234 -19.315 2.004 1.00 88.44 481 GLU A N 1
ATOM 3659 C CA . GLU A 1 481 ? 8.585 -18.631 3.262 1.00 88.44 481 GLU A CA 1
ATOM 3660 C C . GLU A 1 481 ? 10.087 -18.622 3.593 1.00 88.44 481 GLU A C 1
ATOM 3662 O O . GLU A 1 481 ? 10.493 -17.978 4.562 1.00 88.44 481 GLU A O 1
ATOM 3667 N N . LEU A 1 482 ? 10.921 -19.336 2.829 1.00 76.56 482 LEU A N 1
ATOM 3668 C CA . LEU A 1 482 ? 12.358 -19.443 3.094 1.00 76.56 482 LEU A CA 1
ATOM 3669 C C . LEU A 1 482 ? 13.126 -18.257 2.504 1.00 76.56 482 LEU A C 1
ATOM 3671 O O . LEU A 1 482 ? 14.088 -17.782 3.109 1.00 76.56 482 LEU A O 1
ATOM 3675 N N . GLY A 1 483 ? 12.726 -17.805 1.311 1.00 69.06 483 GLY A N 1
ATOM 3676 C CA . GLY A 1 483 ? 13.542 -16.901 0.505 1.00 69.06 483 GLY A CA 1
ATOM 3677 C C . GLY A 1 483 ? 14.877 -17.545 0.098 1.00 69.06 483 GLY A C 1
ATOM 3678 O O . GLY A 1 483 ? 15.005 -18.771 -0.007 1.00 69.06 483 GLY A O 1
ATOM 3679 N N . GLY A 1 484 ? 15.893 -16.721 -0.163 1.00 63.81 484 GLY A N 1
ATOM 3680 C CA . GLY A 1 484 ? 17.158 -17.172 -0.732 1.00 63.81 484 GLY A CA 1
ATOM 3681 C C . GLY A 1 484 ? 18.003 -18.042 0.187 1.00 63.81 484 GLY A C 1
ATOM 3682 O O . GLY A 1 484 ? 18.712 -17.541 1.058 1.00 63.81 484 GLY A O 1
ATOM 3683 N N . GLN A 1 485 ? 18.047 -19.337 -0.127 1.00 52.81 485 GLN A N 1
ATOM 3684 C CA . GLN A 1 485 ? 19.194 -20.212 0.124 1.00 52.81 485 GLN A CA 1
ATOM 3685 C C . GLN A 1 485 ? 19.427 -21.132 -1.089 1.00 52.81 485 GLN A C 1
ATOM 3687 O O . GLN A 1 485 ? 18.811 -22.191 -1.220 1.00 52.81 485 GLN A O 1
ATOM 3692 N N . GLY A 1 486 ? 20.368 -20.742 -1.956 1.00 54.22 486 GLY A N 1
ATOM 3693 C CA . GLY A 1 486 ? 20.932 -21.597 -3.008 1.00 54.22 486 GLY A CA 1
ATOM 3694 C C . GLY A 1 486 ? 20.195 -21.622 -4.357 1.00 54.22 486 GLY A C 1
ATOM 3695 O O . GLY A 1 486 ? 19.116 -21.065 -4.535 1.00 54.22 486 GLY A O 1
ATOM 3696 N N . LYS A 1 487 ? 20.830 -22.284 -5.337 1.00 53.62 487 LYS A N 1
ATOM 3697 C CA . LYS A 1 487 ? 20.376 -22.403 -6.735 1.00 53.62 487 LYS A CA 1
ATOM 3698 C C . LYS A 1 487 ? 19.125 -23.286 -6.858 1.00 53.62 487 LYS A C 1
ATOM 3700 O O . LYS A 1 487 ? 19.249 -24.489 -7.072 1.00 53.62 487 LYS A O 1
ATOM 3705 N N . ALA A 1 488 ? 17.939 -22.710 -6.696 1.00 60.88 488 ALA A N 1
ATOM 3706 C CA . ALA A 1 488 ? 16.694 -23.482 -6.680 1.00 60.88 488 ALA A CA 1
ATOM 3707 C C . ALA A 1 488 ? 15.466 -22.692 -7.169 1.00 60.88 488 ALA A C 1
ATOM 3709 O O . ALA A 1 488 ? 14.389 -22.851 -6.601 1.00 60.88 488 ALA A O 1
ATOM 3710 N N . GLU A 1 489 ? 15.646 -21.828 -8.177 1.00 79.81 489 GLU A N 1
ATOM 3711 C CA . GLU A 1 489 ? 14.568 -21.068 -8.842 1.00 79.81 489 GLU A CA 1
ATOM 3712 C C . GLU A 1 489 ? 13.609 -20.351 -7.866 1.00 79.81 489 GLU A C 1
ATOM 3714 O O . GLU A 1 489 ? 12.389 -20.391 -8.027 1.00 79.81 489 GLU A O 1
ATOM 3719 N N . ARG A 1 490 ? 14.163 -19.728 -6.814 1.00 88.88 490 ARG A N 1
ATOM 3720 C CA . ARG A 1 490 ? 13.415 -19.105 -5.709 1.00 88.88 490 ARG A CA 1
ATOM 3721 C C . ARG A 1 490 ? 13.796 -17.652 -5.495 1.00 88.88 490 ARG A C 1
ATOM 3723 O O . ARG A 1 490 ? 14.982 -17.368 -5.326 1.00 88.88 490 ARG A O 1
ATOM 3730 N N . HIS A 1 491 ? 12.807 -16.757 -5.444 1.00 91.25 491 HIS A N 1
ATOM 3731 C CA . HIS A 1 491 ? 13.040 -15.353 -5.108 1.00 91.25 491 HIS A CA 1
ATOM 3732 C C . HIS A 1 491 ? 11.918 -14.726 -4.273 1.00 91.25 491 HIS A C 1
ATOM 3734 O O . HIS A 1 491 ? 10.739 -14.851 -4.602 1.00 91.25 491 HIS A O 1
ATOM 3740 N N . GLY A 1 492 ? 12.322 -13.995 -3.235 1.00 91.69 492 GLY A N 1
ATOM 3741 C CA . GLY A 1 492 ? 11.445 -13.271 -2.318 1.00 91.69 492 GLY A CA 1
ATOM 3742 C C . GLY A 1 492 ? 10.677 -14.165 -1.339 1.00 91.69 492 GLY A C 1
ATOM 3743 O O . GLY A 1 492 ? 10.545 -15.374 -1.535 1.00 91.69 492 GLY A O 1
ATOM 3744 N N . LYS A 1 493 ? 10.195 -13.561 -0.249 1.00 93.31 493 LYS A N 1
ATOM 3745 C CA . LYS A 1 493 ? 9.504 -14.258 0.839 1.00 93.31 493 LYS A CA 1
ATOM 3746 C C . LYS A 1 493 ? 7.988 -14.107 0.723 1.00 93.31 493 LYS A C 1
ATOM 3748 O O . LYS A 1 493 ? 7.462 -12.997 0.772 1.00 93.31 493 LYS A O 1
ATOM 3753 N N . LEU A 1 494 ? 7.288 -15.234 0.619 1.00 94.81 494 LEU A N 1
ATOM 3754 C CA . LEU A 1 494 ? 5.861 -15.315 0.308 1.00 94.81 494 LEU A CA 1
ATOM 3755 C C . LEU A 1 494 ? 4.974 -14.446 1.220 1.00 94.81 494 LEU A C 1
ATOM 3757 O O . LEU A 1 494 ? 4.280 -13.582 0.692 1.00 94.81 494 LEU A O 1
ATOM 3761 N N . ALA A 1 495 ? 5.010 -14.603 2.547 1.00 91.88 495 ALA A N 1
ATOM 3762 C CA . ALA A 1 495 ? 4.176 -13.813 3.461 1.00 91.88 495 ALA A CA 1
ATOM 3763 C C . ALA A 1 495 ? 4.388 -12.294 3.343 1.00 91.88 495 ALA A C 1
ATOM 3765 O O . ALA A 1 495 ? 3.428 -11.528 3.442 1.00 91.88 495 ALA A O 1
ATOM 3766 N N . ASP A 1 496 ? 5.625 -11.849 3.099 1.00 91.19 496 ASP A N 1
ATOM 3767 C CA . ASP A 1 496 ? 5.918 -10.424 2.933 1.00 91.19 496 ASP A CA 1
ATOM 3768 C C . ASP A 1 496 ? 5.400 -9.917 1.578 1.00 91.19 496 ASP A C 1
ATOM 3770 O O . ASP A 1 496 ? 4.745 -8.881 1.539 1.00 91.19 496 ASP A O 1
ATOM 3774 N N . LEU A 1 497 ? 5.589 -10.678 0.493 1.00 95.88 497 LEU A N 1
ATOM 3775 C CA . LEU A 1 497 ? 5.075 -10.344 -0.844 1.00 95.88 497 LEU A CA 1
ATOM 3776 C C . LEU A 1 497 ? 3.537 -10.340 -0.911 1.00 95.88 497 LEU A C 1
ATOM 3778 O O . LEU A 1 497 ? 2.955 -9.498 -1.593 1.00 95.88 497 LEU A O 1
ATOM 3782 N N . LEU A 1 498 ? 2.871 -11.251 -0.190 1.00 85.81 498 LEU A N 1
ATOM 3783 C CA . LEU A 1 498 ? 1.411 -11.253 -0.043 1.00 85.81 498 LEU A CA 1
ATOM 3784 C C . LEU A 1 498 ? 0.942 -9.952 0.621 1.00 85.81 498 LEU A C 1
ATOM 3786 O O . LEU A 1 498 ? 0.085 -9.268 0.067 1.00 85.81 498 LEU A O 1
ATOM 3790 N N . LYS A 1 499 ? 1.563 -9.571 1.747 1.00 80.31 499 LYS A N 1
ATOM 3791 C CA . LYS A 1 499 ? 1.269 -8.315 2.453 1.00 80.31 499 LYS A CA 1
ATOM 3792 C C . LYS A 1 499 ? 1.578 -7.085 1.591 1.00 80.31 499 LYS A C 1
ATOM 3794 O O . LYS A 1 499 ? 0.834 -6.114 1.609 1.00 80.31 499 LYS A O 1
ATOM 3799 N N . TRP A 1 500 ? 2.671 -7.106 0.831 1.00 83.44 500 TRP A N 1
ATOM 3800 C CA . TRP A 1 500 ? 3.080 -6.007 -0.050 1.00 83.44 500 TRP A CA 1
ATOM 3801 C C . TRP A 1 500 ? 2.079 -5.749 -1.180 1.00 83.44 500 TRP A C 1
ATOM 3803 O O . TRP A 1 500 ? 1.798 -4.594 -1.473 1.00 83.44 500 TRP A O 1
ATOM 3813 N N . ASN A 1 501 ? 1.484 -6.798 -1.758 1.00 82.25 501 ASN A N 1
ATOM 3814 C CA . ASN A 1 501 ? 0.424 -6.657 -2.761 1.00 82.25 501 ASN A CA 1
ATOM 3815 C C . ASN A 1 501 ? -0.870 -6.020 -2.207 1.00 82.25 501 ASN A C 1
ATOM 3817 O O . ASN A 1 501 ? -1.669 -5.512 -2.988 1.00 82.25 501 ASN A O 1
ATOM 3821 N N . GLU A 1 502 ? -1.087 -6.061 -0.888 1.00 73.88 502 GLU A N 1
ATOM 3822 C CA . GLU A 1 502 ? -2.232 -5.431 -0.212 1.00 73.88 502 GLU A CA 1
ATOM 3823 C C . GLU A 1 502 ? -1.920 -4.014 0.296 1.00 73.88 502 GLU A C 1
ATOM 3825 O O . GLU A 1 502 ? -2.784 -3.146 0.242 1.00 73.88 502 GLU A O 1
ATOM 3830 N N . LEU A 1 503 ? -0.693 -3.771 0.774 1.00 62.00 503 LEU A N 1
ATOM 3831 C CA . LEU A 1 503 ? -0.237 -2.453 1.242 1.00 62.00 503 LEU A CA 1
ATOM 3832 C C . LEU A 1 503 ? -0.036 -1.436 0.109 1.00 62.00 503 LEU A C 1
ATOM 3834 O O . LEU A 1 503 ? -0.116 -0.235 0.351 1.00 62.00 503 LEU A O 1
ATOM 3838 N N . ASP A 1 504 ? 0.272 -1.920 -1.090 1.00 66.19 504 ASP A N 1
ATOM 3839 C CA . ASP A 1 504 ? 0.545 -1.124 -2.284 1.00 66.19 504 ASP A CA 1
ATOM 3840 C C . ASP A 1 504 ? -0.335 -1.684 -3.424 1.00 66.19 504 ASP A C 1
ATOM 3842 O O . ASP A 1 504 ? 0.084 -2.596 -4.151 1.00 66.19 504 ASP A O 1
ATOM 3846 N N . PRO A 1 505 ? -1.615 -1.266 -3.511 1.00 70.25 505 PRO A N 1
ATOM 3847 C CA . PRO A 1 505 ? -2.574 -1.783 -4.490 1.00 70.25 505 PRO A CA 1
ATOM 3848 C C . PRO A 1 505 ? -2.203 -1.374 -5.923 1.00 70.25 505 PRO A C 1
ATOM 3850 O O . PRO A 1 505 ? -1.313 -0.558 -6.141 1.00 70.25 505 PRO A O 1
ATOM 3853 N N . VAL A 1 506 ? -2.872 -1.961 -6.920 1.00 72.19 506 VAL A N 1
ATOM 3854 C CA . VAL A 1 506 ? -2.602 -1.650 -8.335 1.00 72.19 506 VAL A CA 1
ATOM 3855 C C . VAL A 1 506 ? -2.958 -0.197 -8.649 1.00 72.19 506 VAL A C 1
ATOM 3857 O O . VAL A 1 506 ? -4.093 0.226 -8.430 1.00 72.19 506 VAL A O 1
ATOM 3860 N N . ASP A 1 507 ? -2.010 0.541 -9.226 1.00 62.00 507 ASP A N 1
ATOM 3861 C CA . ASP A 1 507 ? -2.183 1.949 -9.590 1.00 62.00 507 ASP A CA 1
ATOM 3862 C C . ASP A 1 507 ? -2.375 2.167 -11.122 1.00 62.00 507 ASP A C 1
ATOM 3864 O O . ASP A 1 507 ? -2.219 1.243 -11.937 1.00 62.00 507 ASP A O 1
ATOM 3868 N N . PRO A 1 508 ? -2.733 3.388 -11.577 1.00 63.28 508 PRO A N 1
ATOM 3869 C CA . PRO A 1 508 ? -2.932 3.681 -12.998 1.00 63.28 508 PRO A CA 1
ATOM 3870 C C . PRO A 1 508 ? -1.634 3.612 -13.812 1.00 63.28 508 PRO A C 1
ATOM 3872 O O . PRO A 1 508 ? -1.678 3.424 -15.030 1.00 63.28 508 PRO A O 1
ATOM 3875 N N . TYR A 1 509 ? -0.483 3.772 -13.158 1.00 68.62 509 TYR A N 1
ATOM 3876 C CA . TYR A 1 509 ? 0.834 3.723 -13.774 1.00 68.62 509 TYR A CA 1
ATOM 3877 C C . TYR A 1 509 ? 1.222 2.276 -14.111 1.00 68.62 509 TYR A C 1
ATOM 3879 O O . TYR A 1 509 ? 1.633 2.009 -15.242 1.00 68.62 509 TYR A O 1
ATOM 3887 N N . GLU A 1 510 ? 0.982 1.323 -13.210 1.00 79.56 510 GLU A N 1
ATOM 3888 C CA . GLU A 1 510 ? 1.063 -0.116 -13.467 1.00 79.56 510 GLU A CA 1
ATOM 3889 C C . GLU A 1 510 ? 0.075 -0.569 -14.544 1.00 79.56 510 GLU A C 1
ATOM 3891 O O . GLU A 1 510 ? 0.458 -1.321 -15.441 1.00 79.56 510 GLU A O 1
ATOM 3896 N N . ILE A 1 511 ? -1.176 -0.095 -14.518 1.00 70.44 511 ILE A N 1
ATOM 3897 C CA . ILE A 1 511 ? -2.176 -0.436 -15.546 1.00 70.44 511 ILE A CA 1
ATOM 3898 C C . ILE A 1 511 ? -1.738 0.089 -16.921 1.00 70.44 511 ILE A C 1
ATOM 3900 O O . ILE A 1 511 ? -1.742 -0.659 -17.907 1.00 70.44 511 ILE A O 1
ATOM 3904 N N . ARG A 1 512 ? -1.290 1.352 -16.999 1.00 74.38 512 ARG A N 1
ATOM 3905 C CA . ARG A 1 512 ? -0.669 1.934 -18.200 1.00 74.38 512 ARG A CA 1
ATOM 3906 C C . ARG A 1 512 ? 0.510 1.075 -18.655 1.00 74.38 512 ARG A C 1
ATOM 3908 O O . ARG A 1 512 ? 0.596 0.726 -19.832 1.00 74.38 512 ARG A O 1
ATOM 3915 N N . ARG A 1 513 ? 1.400 0.706 -17.736 1.00 87.94 513 ARG A N 1
ATOM 3916 C CA . ARG A 1 513 ? 2.594 -0.095 -18.010 1.00 87.94 513 ARG A CA 1
ATOM 3917 C C . ARG A 1 513 ? 2.240 -1.477 -18.558 1.00 87.94 513 ARG A C 1
ATOM 3919 O O . ARG A 1 513 ? 2.758 -1.847 -19.606 1.00 87.94 513 ARG A O 1
ATOM 3926 N N . ASN A 1 514 ? 1.322 -2.206 -17.926 1.00 86.25 514 ASN A N 1
ATOM 3927 C CA . ASN A 1 514 ? 0.842 -3.516 -18.374 1.00 86.25 514 ASN A CA 1
ATOM 3928 C C . ASN A 1 514 ? 0.220 -3.429 -19.783 1.00 86.25 514 ASN A C 1
ATOM 3930 O O . ASN A 1 514 ? 0.532 -4.248 -20.647 1.00 86.25 514 ASN A O 1
ATOM 3934 N N . ASN A 1 515 ? -0.557 -2.375 -20.070 1.00 68.81 515 ASN A N 1
ATOM 3935 C CA . ASN A 1 515 ? -1.066 -2.092 -21.419 1.00 68.81 515 ASN A CA 1
ATOM 3936 C C . ASN A 1 515 ? 0.056 -1.830 -22.450 1.00 68.81 515 ASN A C 1
ATOM 3938 O O . ASN A 1 515 ? -0.040 -2.310 -23.582 1.00 68.81 515 ASN A O 1
ATOM 3942 N N . VAL A 1 516 ? 1.125 -1.112 -22.082 1.00 77.12 516 VAL A N 1
ATOM 3943 C CA . VAL A 1 516 ? 2.283 -0.866 -22.965 1.00 77.12 516 VAL A CA 1
ATOM 3944 C C . VAL A 1 516 ? 3.083 -2.148 -23.215 1.00 77.12 516 VAL A C 1
ATOM 3946 O O . VAL A 1 516 ? 3.349 -2.474 -24.372 1.00 77.12 516 VAL A O 1
ATOM 3949 N N . ILE A 1 517 ? 3.418 -2.919 -22.173 1.00 84.56 517 ILE A N 1
ATOM 3950 C CA . ILE A 1 517 ? 4.124 -4.201 -22.334 1.00 84.56 517 ILE A CA 1
ATOM 3951 C C . ILE A 1 517 ? 3.273 -5.181 -23.158 1.00 84.56 517 ILE A C 1
ATOM 3953 O O . ILE A 1 517 ? 3.811 -5.851 -24.039 1.00 84.56 517 ILE A O 1
ATOM 3957 N N . TYR A 1 518 ? 1.946 -5.201 -22.978 1.00 81.25 518 TYR A N 1
ATOM 3958 C CA . TYR A 1 518 ? 1.037 -5.976 -23.827 1.00 81.25 518 TYR A CA 1
ATOM 3959 C C . TYR A 1 518 ? 1.128 -5.578 -25.306 1.00 81.25 518 TYR A C 1
ATOM 3961 O O . TYR A 1 518 ? 1.247 -6.452 -26.161 1.00 81.25 518 TYR A O 1
ATOM 3969 N N . GLY A 1 519 ? 1.158 -4.279 -25.622 1.00 70.62 519 GLY A N 1
ATOM 3970 C CA . GLY A 1 519 ? 1.344 -3.793 -26.996 1.00 70.62 519 GLY A CA 1
ATOM 3971 C C . GLY A 1 519 ? 2.699 -4.154 -27.626 1.00 70.62 519 GLY A C 1
ATOM 3972 O O . GLY A 1 519 ? 2.836 -4.126 -28.848 1.00 70.62 519 GLY A O 1
ATOM 3973 N N . ILE A 1 520 ? 3.699 -4.513 -26.813 1.00 78.19 520 ILE A N 1
ATOM 3974 C CA . ILE A 1 520 ? 5.058 -4.848 -27.260 1.00 78.19 520 ILE A CA 1
ATOM 3975 C C . ILE A 1 520 ? 5.291 -6.368 -27.325 1.00 78.19 520 ILE A C 1
ATOM 3977 O O . ILE A 1 520 ? 5.939 -6.827 -28.274 1.00 78.19 520 ILE A O 1
ATOM 3981 N N . GLN A 1 521 ? 4.774 -7.131 -26.354 1.00 87.00 521 GLN A N 1
ATOM 3982 C CA . GLN A 1 521 ? 5.009 -8.572 -26.166 1.00 87.00 521 GLN A CA 1
ATOM 3983 C C . GLN A 1 521 ? 3.781 -9.467 -26.419 1.00 87.00 521 GLN A C 1
ATOM 3985 O O . GLN A 1 521 ? 3.931 -10.686 -26.446 1.00 87.00 521 GLN A O 1
ATOM 3990 N N . ASN A 1 522 ? 2.579 -8.916 -26.602 1.00 82.81 522 ASN A N 1
ATOM 3991 C CA . ASN A 1 522 ? 1.300 -9.642 -26.708 1.00 82.81 522 ASN A CA 1
ATOM 3992 C C . ASN A 1 522 ? 0.887 -10.463 -25.463 1.00 82.81 522 ASN A C 1
ATOM 3994 O O . ASN A 1 522 ? 0.007 -11.319 -25.560 1.00 82.81 522 ASN A O 1
ATOM 3998 N N . ASN A 1 523 ? 1.479 -10.223 -24.288 1.00 91.88 523 ASN A N 1
ATOM 3999 C CA . ASN A 1 523 ? 1.059 -10.847 -23.027 1.00 91.88 523 ASN A CA 1
ATOM 4000 C C . ASN A 1 523 ? 0.907 -9.830 -21.890 1.00 91.88 523 ASN A C 1
ATOM 4002 O O . ASN A 1 523 ? 1.466 -8.737 -21.959 1.00 91.88 523 ASN A O 1
ATOM 4006 N N . ARG A 1 524 ? 0.128 -10.185 -20.864 1.00 92.12 524 ARG A N 1
ATOM 4007 C CA . ARG A 1 524 ? -0.222 -9.312 -19.733 1.00 92.12 524 ARG A CA 1
ATOM 4008 C C . ARG A 1 524 ? 0.232 -9.900 -18.396 1.00 92.12 524 ARG A C 1
ATOM 4010 O O . ARG A 1 524 ? 0.309 -11.125 -18.266 1.00 92.12 524 ARG A O 1
ATOM 4017 N N . ASN A 1 525 ? 0.474 -9.049 -17.400 1.00 97.56 525 ASN A N 1
ATOM 4018 C CA . ASN A 1 525 ? 0.631 -9.483 -16.014 1.00 97.56 525 ASN A CA 1
ATOM 4019 C C . ASN A 1 525 ? -0.763 -9.672 -15.376 1.00 97.56 525 ASN A C 1
ATOM 4021 O O . ASN A 1 525 ? -1.452 -8.680 -15.129 1.00 97.56 525 ASN A O 1
ATOM 4025 N N . PRO A 1 526 ? -1.179 -10.914 -15.060 1.00 95.69 526 PRO A N 1
ATOM 4026 C CA . PRO A 1 526 ? -2.515 -11.181 -14.547 1.00 95.69 526 PRO A CA 1
ATOM 4027 C C . PRO A 1 526 ? -2.696 -10.652 -13.124 1.00 95.69 526 PRO A C 1
ATOM 4029 O O . PRO A 1 526 ? -3.821 -10.418 -12.721 1.00 95.69 526 PRO A O 1
ATOM 4032 N N . PHE A 1 527 ? -1.614 -10.407 -12.380 1.00 96.81 527 PHE A N 1
ATOM 4033 C CA . PHE A 1 527 ? -1.673 -9.845 -11.030 1.00 96.81 527 PHE A CA 1
ATOM 4034 C C . PHE A 1 527 ? -1.773 -8.313 -11.020 1.00 96.81 527 PHE A C 1
ATOM 4036 O O . PHE A 1 527 ? -2.002 -7.742 -9.962 1.00 96.81 527 PHE A O 1
ATOM 4043 N N . ILE A 1 528 ? -1.625 -7.653 -12.178 1.00 88.25 528 ILE A N 1
ATOM 4044 C CA . ILE A 1 528 ? -1.965 -6.231 -12.361 1.00 88.25 528 ILE A CA 1
ATOM 4045 C C . ILE A 1 528 ? -3.407 -6.100 -12.870 1.00 88.25 528 ILE A C 1
ATOM 4047 O O . ILE A 1 528 ? -4.144 -5.241 -12.405 1.00 88.25 528 ILE A O 1
ATOM 4051 N N . ASP A 1 529 ? -3.833 -6.960 -13.801 1.00 82.69 529 ASP A N 1
ATOM 4052 C CA . ASP A 1 529 ? -5.218 -6.949 -14.301 1.00 82.69 529 ASP A CA 1
ATOM 4053 C C . ASP A 1 529 ? -6.239 -7.474 -13.274 1.00 82.69 529 ASP A C 1
ATOM 4055 O O . ASP A 1 529 ? -7.375 -7.009 -13.246 1.00 82.69 529 ASP A O 1
ATOM 4059 N N . HIS A 1 530 ? -5.823 -8.433 -12.440 1.00 83.19 530 HIS A N 1
ATOM 4060 C CA . HIS A 1 530 ? -6.626 -9.142 -11.441 1.00 83.19 530 HIS A CA 1
ATOM 4061 C C . HIS A 1 530 ? -5.789 -9.378 -10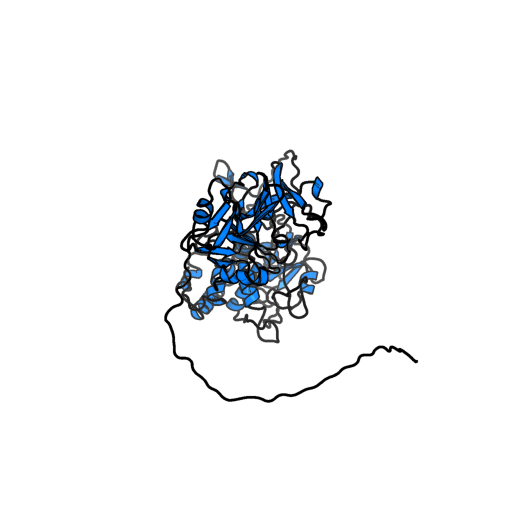.162 1.00 83.19 530 HIS A C 1
ATOM 4063 O O . HIS A 1 530 ? -5.289 -10.487 -9.927 1.00 83.19 530 HIS A O 1
ATOM 4069 N N . PRO A 1 531 ? -5.551 -8.344 -9.330 1.00 83.31 531 PRO A N 1
ATOM 4070 C CA . PRO A 1 531 ? -4.689 -8.451 -8.146 1.00 83.31 531 PRO A CA 1
ATOM 4071 C C . PRO A 1 531 ? -5.194 -9.450 -7.093 1.00 83.31 531 PRO A C 1
ATOM 4073 O O . PRO A 1 531 ? -4.409 -9.943 -6.279 1.00 83.31 531 PRO A O 1
ATOM 4076 N N . GLU A 1 532 ? -6.475 -9.823 -7.119 1.00 84.31 532 GLU A N 1
ATOM 4077 C CA . GLU A 1 532 ? -7.047 -10.848 -6.251 1.00 84.31 532 GLU A CA 1
ATOM 4078 C C . GLU A 1 532 ? -6.571 -12.272 -6.597 1.00 84.31 532 GLU A C 1
ATOM 4080 O O . GLU A 1 532 ? -6.533 -13.125 -5.704 1.00 84.31 532 GLU A O 1
ATOM 4085 N N . LEU A 1 533 ? -6.113 -12.536 -7.836 1.00 89.94 533 LEU A N 1
ATOM 4086 C CA . LEU A 1 533 ? -5.508 -13.823 -8.231 1.00 89.94 533 LEU A CA 1
ATOM 4087 C C . LEU A 1 533 ? -4.316 -14.214 -7.350 1.00 89.94 533 LEU A C 1
ATOM 4089 O O . LEU A 1 533 ? -4.036 -15.406 -7.190 1.00 89.94 533 LEU A O 1
ATOM 4093 N N . VAL A 1 534 ? -3.634 -13.240 -6.739 1.00 94.44 534 VAL A N 1
ATOM 4094 C CA . VAL A 1 534 ? -2.579 -13.491 -5.749 1.00 94.44 534 VAL A CA 1
ATOM 4095 C C . VAL A 1 534 ? -3.113 -14.364 -4.604 1.00 94.44 534 VAL A C 1
ATOM 4097 O O . VAL A 1 534 ? -2.461 -15.337 -4.221 1.00 94.44 534 VAL A O 1
ATOM 4100 N N . LYS A 1 535 ? -4.338 -14.125 -4.119 1.00 89.25 535 LYS A N 1
ATOM 4101 C CA . LYS A 1 535 ? -4.958 -14.937 -3.057 1.00 89.25 535 LYS A CA 1
ATOM 4102 C C . LYS A 1 535 ? -5.329 -16.342 -3.540 1.00 89.25 535 LYS A C 1
ATOM 4104 O O . LYS A 1 535 ? -5.063 -17.316 -2.838 1.00 89.25 535 LYS A O 1
ATOM 4109 N N . TYR A 1 536 ? -5.864 -16.465 -4.757 1.00 93.50 536 TYR A N 1
ATOM 4110 C CA . TYR A 1 536 ? -6.279 -17.751 -5.339 1.00 93.50 536 TYR A CA 1
ATOM 4111 C C . TYR A 1 536 ? -5.106 -18.647 -5.796 1.00 93.50 536 TYR A C 1
ATOM 4113 O O . TYR A 1 536 ? -5.279 -19.860 -5.899 1.00 93.50 536 TYR A O 1
ATOM 4121 N N . ILE A 1 537 ? -3.911 -18.097 -6.053 1.00 96.12 537 ILE A N 1
ATOM 4122 C CA . ILE A 1 537 ? -2.724 -18.877 -6.469 1.00 96.12 537 ILE A CA 1
ATOM 4123 C C . ILE A 1 537 ? -1.686 -19.014 -5.341 1.00 96.12 537 ILE A C 1
ATOM 4125 O O . ILE A 1 537 ? -1.099 -20.086 -5.175 1.00 96.12 537 ILE A O 1
ATOM 4129 N N . PHE A 1 538 ? -1.454 -17.960 -4.553 1.00 95.56 538 PHE A N 1
ATOM 4130 C CA . PHE A 1 538 ? -0.366 -17.881 -3.568 1.00 95.56 538 PHE A CA 1
ATOM 4131 C C . PHE A 1 538 ? -0.839 -17.726 -2.113 1.00 95.56 538 PHE A C 1
ATOM 4133 O O . PHE A 1 538 ? -0.131 -18.182 -1.215 1.00 95.56 538 PHE A O 1
ATOM 4140 N N . GLY A 1 539 ? -2.025 -17.164 -1.871 1.00 92.12 539 GLY A N 1
ATOM 4141 C CA . GLY A 1 539 ? -2.568 -16.892 -0.534 1.00 92.12 539 GLY A CA 1
ATOM 4142 C C . GLY A 1 539 ? -3.422 -18.011 0.079 1.00 92.12 539 GLY A C 1
ATOM 4143 O O . GLY A 1 539 ? -3.092 -19.195 0.009 1.00 92.12 539 GLY A O 1
ATOM 4144 N N . ASP A 1 540 ? -4.508 -17.610 0.724 1.00 90.00 540 ASP A N 1
ATOM 4145 C CA . ASP A 1 540 ? -5.488 -18.419 1.457 1.00 90.00 540 ASP A CA 1
ATOM 4146 C C . ASP A 1 540 ? -6.551 -19.056 0.543 1.00 90.00 540 ASP A C 1
ATOM 4148 O O . ASP A 1 540 ? -6.845 -20.246 0.662 1.00 90.00 540 ASP A O 1
ATOM 4152 N N . LYS A 1 541 ? -7.067 -18.303 -0.440 1.00 90.12 541 LYS A N 1
ATOM 4153 C CA . LYS A 1 541 ? -8.142 -18.714 -1.365 1.00 90.12 541 LYS A CA 1
ATOM 4154 C C . LYS A 1 541 ? -7.760 -19.835 -2.361 1.00 90.12 541 LYS A C 1
ATOM 4156 O O . LYS A 1 541 ? -8.503 -20.076 -3.308 1.00 90.12 541 LYS A O 1
ATOM 4161 N N . LYS A 1 542 ? -6.655 -20.570 -2.169 1.00 90.38 542 LYS A N 1
ATOM 4162 C CA . LYS A 1 542 ? -6.157 -21.618 -3.096 1.00 90.38 542 LYS A CA 1
ATOM 4163 C C . LYS A 1 542 ? -7.162 -22.727 -3.424 1.00 90.38 542 LYS A C 1
ATOM 4165 O O . LYS A 1 542 ? -7.096 -23.307 -4.506 1.00 90.38 542 LYS A O 1
ATOM 4170 N N . THR A 1 543 ? -8.058 -23.060 -2.498 1.00 89.75 543 THR A N 1
ATOM 4171 C CA . THR A 1 543 ? -9.111 -24.074 -2.692 1.00 89.75 543 THR A CA 1
ATOM 4172 C C . THR A 1 543 ? -10.397 -23.500 -3.288 1.00 89.75 543 THR A C 1
ATOM 4174 O O . THR A 1 543 ? -11.229 -24.263 -3.778 1.00 89.75 543 THR A O 1
ATOM 4177 N N . ALA A 1 544 ? -10.567 -22.176 -3.268 1.00 90.38 544 ALA A N 1
ATOM 4178 C CA . ALA A 1 544 ? -11.738 -21.507 -3.806 1.00 90.38 544 ALA A CA 1
ATOM 4179 C C . ALA A 1 544 ? -11.678 -21.428 -5.337 1.00 90.38 544 ALA A C 1
ATOM 4181 O O . ALA A 1 544 ? -10.613 -21.319 -5.945 1.00 90.38 544 ALA A O 1
ATOM 4182 N N . VAL A 1 545 ? -12.854 -21.469 -5.958 1.00 91.50 545 VAL A N 1
ATOM 4183 C CA . VAL A 1 545 ? -13.020 -21.272 -7.399 1.00 91.50 545 VAL A CA 1
ATOM 4184 C C . VAL A 1 545 ? -12.879 -19.788 -7.724 1.00 91.50 545 VAL A C 1
ATOM 4186 O O . VAL A 1 545 ? -13.657 -18.979 -7.216 1.00 91.50 545 VAL A O 1
ATOM 4189 N N . TRP A 1 546 ? -11.926 -19.440 -8.589 1.00 88.81 546 TRP A N 1
ATOM 4190 C CA . TRP A 1 546 ? -11.813 -18.087 -9.128 1.00 88.81 546 TRP A CA 1
ATOM 4191 C C . TRP A 1 546 ? -12.905 -17.825 -10.169 1.00 88.81 546 TRP A C 1
ATOM 4193 O O . TRP A 1 546 ? -13.309 -18.723 -10.916 1.00 88.81 546 TRP A O 1
ATOM 4203 N N . LYS A 1 547 ? -13.392 -16.585 -10.208 1.00 82.25 547 LYS A N 1
ATOM 4204 C CA . LYS A 1 547 ? -14.426 -16.128 -11.135 1.00 82.25 547 LYS A CA 1
ATOM 4205 C C . LYS A 1 547 ? -14.011 -14.790 -11.732 1.00 82.25 547 LYS A C 1
ATOM 4207 O O . LYS A 1 547 ? -14.010 -13.781 -11.036 1.00 82.25 547 LYS A O 1
ATOM 4212 N N . ASN A 1 548 ? -13.703 -14.838 -13.021 1.00 65.25 548 ASN A N 1
ATOM 4213 C CA . ASN A 1 548 ? -13.697 -13.710 -13.949 1.00 65.25 548 ASN A CA 1
ATOM 4214 C C . ASN A 1 548 ? -15.006 -13.719 -14.744 1.00 65.25 548 ASN A C 1
ATOM 4216 O O . ASN A 1 548 ? -15.458 -14.845 -15.065 1.00 65.25 548 ASN A O 1
#

Secondary structure (DSSP, 8-state):
----------------------------PPP--S--------S-HHHHHHT--TTSEEE--S--EEEEEE----TTSSS-SEEEEEE-STT-TT-EEEEEBS-S-HHHHS-TTEEEEEE-TTPEEETTEEESEEEEETTEEEEEPBPGGGHHHHEEEEEEE-----EEE-GGG--GGGTTSEEEEEEEEE-GGGTTSBSS-SSS-EEEEEE-TT--EEEEEE-TT-TTTTSBPP-SEEEEEEEEEEETTEEEEE-SSGGGEEEEEPP--S------------------EE-TTS-EE----S-PPP----TT---TT--PPTTTTGGGTT--HHHHHHHHHHHHHSS--PPPSS-SSS-HHHHHHHHTB-TT-TTEEE-TTT--EEETT-B-SSSSSEEEEESS-GGGTT--SSTTGGG-TTTEEEEEHHHHHHHTT-EES--SSS-SB-SSEE---GGGHHHHHHHHHHHHHHH--EEESS---SSSSEEEEHHHHHHHHHHS---HHHHHHHHHHHHHHS---HHHH-TTHHHHHTSSGGGSPP--

pLDDT: mean 77.26, std 22.54, range [22.25, 98.69]